Protein AF-A0A8J2AFQ4-F1 (afdb_monomer_lite)

Foldseek 3Di:
DVVVVVVVVVVLVVLLCDQDPVRHRDPVNVVSVVVVVVVVVVVVVVVCVVVVVVVVLVDLDLDLVVLLPDALVSVLVSLVSLLVCVVVVVDDLVSLVSVLVSQPDPSSCVRDDPVSLVSVLVQLPPPSSLVSDDPVSSCCCCDCVRPSNVSVVVVVVVVVVPPPPPPPDPPPPDPPPPVVVVVVCVVVVHDDPCPVVVVVVVVVVVVVVVVVVVVVVVVCVVDPDDPVPVPPPDPPCPVVVVVVVVVVVVVVVVVVVVVVVVVVVVVVVVVPPDDDDDDDDDDDDDDDDDDDDDDDDDDDDDDDDDDDPDDDDDDDDDDDPDPDPDPPDPDPDPPDDDDDDDDDDDDDDDDDDDDDDDDDDDDDDDDPDPPPPPDPPVDPCDPVNVVVVVVVVVVVVVVVVVVVVVVVVVVVVVVVVPPPPPPPDDDDDDDDDDPPPPPPQADWFKWFQDPVPRDTDTQVRQCVVPNDDSVGGDPSVVVRPVRIDTDRD

Secondary structure (DSSP, 8-state):
--GGGSSHHHHHHHGGG-B-TTSPBPHHHHHHHHHHHHHHHHHHHHHHHHHHHHHHTTS----HHHHHTS-HHHHHHHHHHHHHHHHTT---HHHHHHHHHHHHSTTSSTT--HHHHHHHHHHHH-HHHHTTS-HHHHHHHTSTTSHHHHHHHHHHHHHTSS-S--------S----HHHHHHHHHHTT---TTTTTTTHHHHHHHHHHHHHHHHHHHHHHH----GGGTT--PPPHHHHHHHHHHHHHHHHHHHHHHHHHHHHHHHHHTTS----------------------------------------------S-SSS-SSS-SS--SS------------PPP------PPPP-----------------------HHHHHHHHHHHHHHHHHHHHHHHHHHHHHHHHHHHHS----------------------PPEEEEEE-TTT--EEEHHHHHHHH--BTTB--HHHHHGGGGEEEEE-

pLDDT: mean 72.16, std 21.8, range [32.41, 98.06]

Sequence (489 aa):
MAAARLEDDTDAMKLVWERGADGKLTMEAKYQVEKLNKEQVMREKKKTGIEKNREEEAYVTLDSDVVLRKKAKGKLSWLQKAFQAMEDGRFTHQHIFRVYEILAAPTFGDDWHFAQSKKAFELLQDPNNLGYFTYNQQKFLQSNKFRIHKEHAVVNLISSEEDEPNTFGQPQGSDKPKWLIRKERRARGLPSDSDEDLQKPLVDAKKQKEAEERAKRMLAAKHPLDDHYSKFRIRPKKEEKEEEKKKTTRDRDRSRDRRKEQKKTNDSRNRSGGRGTTTRDKAATTNRGTTRNDSRSRSPAARRGENNYYNSRKSKKEDSRGRAANRASYNEDRTRGRRNNEDSRGRPANYKHDKAPPAGAAARGGRKNDSRSRGSEVEKETLEERIQKREKEREEKRKQELIEKKLAKLRAEEERANLPSSSSEDEDGNENDSDDDKKKGGKKVERRVDPADDNMYSLEEFCEAYGGTPQHPPRLWTQQRHTAFFFAN

Radius of gyration: 43.25 Å; chains: 1; bounding box: 129×102×119 Å

Structure (mmCIF, N/CA/C/O backbone):
data_AF-A0A8J2AFQ4-F1
#
_entry.id   AF-A0A8J2AFQ4-F1
#
loop_
_atom_site.group_PDB
_atom_site.id
_atom_site.type_symbol
_atom_site.label_atom_id
_atom_site.label_alt_id
_atom_site.label_comp_id
_atom_site.label_asym_id
_atom_site.label_entity_id
_atom_site.label_seq_id
_atom_site.pdbx_PDB_ins_code
_atom_site.Cartn_x
_atom_site.Cartn_y
_atom_site.Cartn_z
_atom_site.occupancy
_atom_site.B_iso_or_equiv
_atom_site.auth_seq_id
_atom_site.auth_comp_id
_atom_site.auth_asym_id
_atom_site.auth_atom_id
_atom_site.pdbx_PDB_model_num
ATOM 1 N N . MET A 1 1 ? 33.659 18.870 -26.661 1.00 51.00 1 MET A N 1
ATOM 2 C CA . MET A 1 1 ? 33.746 17.395 -26.517 1.00 51.00 1 MET A CA 1
ATOM 3 C C . MET A 1 1 ? 32.590 16.618 -27.168 1.00 51.00 1 MET A C 1
ATOM 5 O O . MET A 1 1 ? 32.681 15.402 -27.209 1.00 51.00 1 MET A O 1
ATOM 9 N N . ALA A 1 2 ? 31.546 17.255 -27.725 1.00 50.81 2 ALA A N 1
ATOM 10 C CA . ALA A 1 2 ? 30.469 16.544 -28.438 1.00 50.81 2 ALA A CA 1
ATOM 11 C C . ALA A 1 2 ? 30.770 16.249 -29.928 1.00 50.81 2 ALA A C 1
ATOM 13 O O . ALA A 1 2 ? 30.141 15.371 -30.501 1.00 50.81 2 ALA A O 1
ATOM 14 N N . ALA A 1 3 ? 31.746 16.931 -30.541 1.00 50.41 3 ALA A N 1
ATOM 15 C CA . ALA A 1 3 ? 32.071 16.768 -31.964 1.00 50.41 3 ALA A CA 1
ATOM 16 C C . ALA A 1 3 ? 32.887 15.498 -32.286 1.00 50.41 3 ALA A C 1
ATOM 18 O O . ALA A 1 3 ? 32.776 14.968 -33.379 1.00 50.41 3 ALA A O 1
ATOM 19 N N . ALA A 1 4 ? 33.641 14.953 -31.324 1.00 53.03 4 ALA A N 1
ATOM 20 C CA . ALA A 1 4 ? 34.515 13.794 -31.548 1.00 53.03 4 ALA A CA 1
ATOM 21 C C . ALA A 1 4 ? 33.792 12.429 -31.508 1.00 53.03 4 ALA A C 1
ATOM 23 O O . ALA A 1 4 ? 34.444 11.399 -31.567 1.00 53.03 4 ALA A O 1
ATOM 24 N N . ARG A 1 5 ? 32.460 12.397 -31.355 1.00 53.56 5 ARG A N 1
ATOM 25 C CA . ARG A 1 5 ? 31.669 11.149 -31.349 1.00 53.56 5 ARG A CA 1
ATOM 26 C C . ARG A 1 5 ? 30.915 10.880 -32.650 1.00 53.56 5 ARG A C 1
ATOM 28 O O . ARG A 1 5 ? 30.329 9.816 -32.776 1.00 53.56 5 ARG A O 1
ATOM 35 N N . LEU A 1 6 ? 30.898 11.834 -33.579 1.00 53.44 6 LEU A N 1
ATOM 36 C CA . LEU A 1 6 ? 30.164 11.705 -34.840 1.00 53.44 6 LEU A CA 1
ATOM 37 C C . LEU A 1 6 ? 30.988 11.043 -35.953 1.00 53.44 6 LEU A C 1
ATOM 39 O O . LEU A 1 6 ? 30.397 10.518 -36.888 1.00 53.44 6 LEU A O 1
ATOM 43 N N . GLU A 1 7 ? 32.319 11.027 -35.851 1.00 55.12 7 GLU A N 1
ATOM 44 C CA . GLU A 1 7 ? 33.182 10.430 -36.882 1.00 55.12 7 GLU A CA 1
ATOM 45 C C . GLU A 1 7 ? 33.224 8.890 -36.785 1.00 55.12 7 GLU A C 1
ATOM 47 O O . GLU A 1 7 ? 33.120 8.220 -37.813 1.00 55.12 7 GLU A O 1
ATOM 52 N N . ASP A 1 8 ? 33.208 8.317 -35.574 1.00 54.69 8 ASP A N 1
ATOM 53 C CA . ASP A 1 8 ? 33.281 6.857 -35.360 1.00 54.69 8 ASP A CA 1
ATOM 54 C C . ASP A 1 8 ? 32.070 6.074 -35.924 1.00 54.69 8 ASP A C 1
ATOM 56 O O . ASP A 1 8 ? 32.213 4.927 -36.352 1.00 54.69 8 ASP A O 1
ATOM 60 N N . ASP A 1 9 ? 30.877 6.679 -35.975 1.00 57.47 9 ASP A N 1
ATOM 61 C CA . ASP A 1 9 ? 29.676 6.018 -36.517 1.00 57.47 9 ASP A CA 1
ATOM 62 C C . ASP A 1 9 ? 29.669 5.986 -38.060 1.00 57.47 9 ASP A C 1
ATOM 64 O O . ASP A 1 9 ? 29.029 5.121 -38.668 1.00 57.47 9 ASP A O 1
ATOM 68 N N . THR A 1 10 ? 30.405 6.890 -38.719 1.00 59.25 10 THR A N 1
ATOM 69 C CA . THR A 1 10 ? 30.437 6.962 -40.191 1.00 59.25 10 THR A CA 1
ATOM 70 C C . THR A 1 10 ? 31.327 5.891 -40.819 1.00 59.25 10 THR A C 1
ATOM 72 O O . THR A 1 10 ? 30.958 5.325 -41.851 1.00 59.25 10 THR A O 1
ATOM 75 N N . ASP A 1 11 ? 32.429 5.523 -40.164 1.00 58.53 11 ASP A N 1
ATOM 76 C CA . ASP A 1 11 ? 33.318 4.452 -40.630 1.00 58.53 11 ASP A CA 1
ATOM 77 C C . ASP A 1 11 ? 32.695 3.061 -40.444 1.00 58.53 11 ASP A C 1
ATOM 79 O O . ASP A 1 11 ? 32.831 2.190 -41.310 1.00 58.53 11 ASP A O 1
ATOM 83 N N . ALA A 1 12 ? 31.912 2.867 -39.378 1.00 58.38 12 ALA A N 1
ATOM 84 C CA . ALA A 1 12 ? 31.146 1.639 -39.172 1.00 58.38 12 ALA A CA 1
ATOM 85 C C . ALA A 1 12 ? 30.049 1.448 -40.236 1.00 58.38 12 ALA A C 1
ATOM 87 O O . ALA A 1 12 ? 29.785 0.321 -40.655 1.00 58.38 12 ALA A O 1
ATOM 88 N N . MET A 1 13 ? 29.432 2.536 -40.716 1.00 57.91 13 MET A N 1
ATOM 89 C CA . MET A 1 13 ? 28.476 2.464 -41.825 1.00 57.91 13 MET A CA 1
ATOM 90 C C . MET A 1 13 ? 29.150 2.203 -43.173 1.00 57.91 13 MET A C 1
ATOM 92 O O . MET A 1 13 ? 28.549 1.553 -44.026 1.00 57.91 13 MET A O 1
ATOM 96 N N . LYS A 1 14 ? 30.390 2.656 -43.378 1.00 61.19 14 LYS A N 1
ATOM 97 C CA . LYS A 1 14 ? 31.086 2.534 -44.667 1.00 61.19 14 LYS A CA 1
ATOM 98 C C . LYS A 1 14 ? 31.482 1.089 -45.003 1.00 61.19 14 LYS A C 1
ATOM 100 O O . LYS A 1 14 ? 31.362 0.680 -46.154 1.00 61.19 14 LYS A O 1
ATOM 105 N N . LEU A 1 15 ? 31.850 0.291 -43.999 1.00 56.78 15 LEU A N 1
ATOM 106 C CA . LEU A 1 15 ? 32.245 -1.119 -44.162 1.00 56.78 15 LEU A CA 1
ATOM 107 C C . LEU A 1 15 ? 31.090 -2.065 -44.544 1.00 56.78 15 LEU A C 1
ATOM 109 O O . LEU A 1 15 ? 31.323 -3.147 -45.080 1.00 56.78 15 LEU A O 1
ATOM 113 N N . VAL A 1 16 ? 29.834 -1.674 -44.312 1.00 56.16 16 VAL A N 1
ATOM 114 C CA . VAL A 1 16 ? 28.663 -2.537 -44.569 1.00 56.16 16 VAL A CA 1
ATOM 115 C C . VAL A 1 16 ? 28.307 -2.617 -46.065 1.00 56.16 16 VAL A C 1
ATOM 117 O O . VAL A 1 16 ? 27.583 -3.525 -46.479 1.00 56.16 16 VAL A O 1
ATOM 120 N N . TRP A 1 17 ? 28.846 -1.721 -46.900 1.00 60.03 17 TRP A N 1
ATOM 121 C CA . TRP A 1 17 ? 28.419 -1.567 -48.298 1.00 60.03 17 TRP A CA 1
ATOM 122 C C . TRP A 1 17 ? 29.480 -1.885 -49.353 1.00 60.03 17 TRP A C 1
ATOM 124 O O . TRP A 1 17 ? 29.204 -1.723 -50.543 1.00 60.03 17 TRP A O 1
ATOM 134 N N . GLU A 1 18 ? 30.653 -2.396 -48.974 1.00 68.00 18 GLU A N 1
ATOM 135 C CA . GLU A 1 18 ? 31.622 -2.886 -49.958 1.00 68.00 18 GLU A CA 1
ATOM 136 C C . GLU A 1 18 ? 31.124 -4.190 -50.597 1.00 68.00 18 GLU A C 1
ATOM 138 O O . GLU A 1 18 ? 31.266 -5.301 -50.075 1.00 68.00 18 GLU A O 1
ATOM 143 N N . ARG A 1 19 ? 30.485 -4.044 -51.760 1.00 71.81 19 ARG A N 1
ATOM 144 C CA . ARG A 1 19 ? 30.214 -5.150 -52.676 1.00 71.81 19 ARG A CA 1
ATOM 145 C C . ARG A 1 19 ? 31.460 -5.391 -53.520 1.00 71.81 19 ARG A C 1
ATOM 147 O O . ARG A 1 19 ? 32.057 -4.445 -54.027 1.00 71.81 19 ARG A O 1
ATOM 154 N N . GLY A 1 20 ? 31.831 -6.656 -53.689 1.00 77.00 20 GLY A N 1
ATOM 155 C CA . GLY A 1 20 ? 32.849 -7.037 -54.662 1.00 77.00 20 GLY A CA 1
ATOM 156 C C . GLY A 1 20 ? 32.425 -6.661 -56.086 1.00 77.00 20 GLY A C 1
ATOM 157 O O . GLY A 1 20 ? 31.265 -6.330 -56.339 1.00 77.00 20 GLY A O 1
ATOM 158 N N . ALA A 1 21 ? 33.352 -6.754 -57.041 1.00 81.19 21 ALA A N 1
ATOM 159 C CA . ALA A 1 21 ? 33.075 -6.493 -58.460 1.00 81.19 21 ALA A CA 1
ATOM 160 C C . ALA A 1 21 ? 31.958 -7.389 -59.045 1.00 81.19 21 ALA A C 1
ATOM 162 O O . ALA A 1 21 ? 31.366 -7.060 -60.068 1.00 81.19 21 ALA A O 1
ATOM 163 N N . ASP A 1 22 ? 31.640 -8.503 -58.380 1.00 84.25 22 ASP A N 1
ATOM 164 C CA . ASP A 1 22 ? 30.547 -9.424 -58.699 1.00 84.25 22 ASP A CA 1
ATOM 165 C C . ASP A 1 22 ? 29.194 -9.029 -58.069 1.00 84.25 22 ASP A C 1
ATOM 167 O O . ASP A 1 22 ? 28.209 -9.760 -58.183 1.00 84.25 22 ASP A O 1
ATOM 171 N N . GLY A 1 23 ? 29.141 -7.894 -57.367 1.00 85.69 23 GLY A N 1
ATOM 172 C CA . GLY A 1 23 ? 27.960 -7.401 -56.665 1.00 85.69 23 GLY A CA 1
ATOM 173 C C . GLY A 1 23 ? 27.621 -8.164 -55.381 1.00 85.69 23 GLY A C 1
ATOM 174 O O . GLY A 1 23 ? 26.597 -7.863 -54.760 1.00 85.69 23 GLY A O 1
ATOM 175 N N . LYS A 1 24 ? 28.443 -9.134 -54.953 1.00 85.56 24 LYS A N 1
ATOM 176 C CA . LYS A 1 24 ? 28.214 -9.902 -53.721 1.00 85.56 24 LYS A CA 1
ATOM 177 C C . LYS A 1 24 ? 28.938 -9.248 -52.546 1.00 85.56 24 LYS A C 1
ATOM 179 O O . LYS A 1 24 ? 30.001 -8.656 -52.701 1.00 85.56 24 LYS A O 1
ATOM 184 N N . LEU A 1 25 ? 28.364 -9.363 -51.344 1.00 82.12 25 LEU A N 1
ATOM 185 C CA . LEU A 1 25 ? 29.065 -8.954 -50.123 1.00 82.12 25 LEU A CA 1
ATOM 186 C C . LEU A 1 25 ? 30.317 -9.812 -49.932 1.00 82.12 25 LEU A C 1
ATOM 188 O O . LEU A 1 25 ? 30.248 -11.046 -50.013 1.00 82.12 25 LEU A O 1
ATOM 192 N N . THR A 1 26 ? 31.425 -9.152 -49.607 1.00 86.06 26 THR A N 1
ATOM 193 C CA . THR A 1 26 ? 32.664 -9.815 -49.202 1.00 86.06 26 THR A CA 1
ATOM 194 C C . THR A 1 26 ? 32.431 -10.661 -47.942 1.00 86.06 26 THR A C 1
ATOM 196 O O . THR A 1 26 ? 31.507 -10.423 -47.157 1.00 86.06 26 THR A O 1
ATOM 199 N N . MET A 1 27 ? 33.251 -11.699 -47.742 1.00 83.88 27 MET A N 1
ATOM 200 C CA . MET A 1 27 ? 33.161 -12.562 -46.550 1.00 83.88 27 MET A CA 1
ATOM 201 C C . MET A 1 27 ? 33.302 -11.765 -45.247 1.00 83.88 27 MET A C 1
ATOM 203 O O . MET A 1 27 ? 32.646 -12.080 -44.255 1.00 83.88 27 MET A O 1
ATOM 207 N N . GLU A 1 28 ? 34.111 -10.710 -45.269 1.00 82.38 28 GLU A N 1
ATOM 208 C CA . GLU A 1 28 ? 34.320 -9.820 -44.132 1.00 82.38 28 GLU A CA 1
ATOM 209 C C . GLU A 1 28 ? 33.076 -8.975 -43.829 1.00 82.38 28 GLU A C 1
ATOM 211 O O . GLU A 1 28 ? 32.622 -8.949 -42.682 1.00 82.38 28 GLU A O 1
ATOM 216 N N . ALA A 1 29 ? 32.435 -8.407 -44.856 1.00 81.56 29 ALA A N 1
ATOM 217 C CA . ALA A 1 29 ? 31.169 -7.694 -44.698 1.00 81.56 29 ALA A CA 1
ATOM 218 C C . ALA A 1 29 ? 30.051 -8.624 -44.187 1.00 81.56 29 ALA A C 1
ATOM 220 O O . ALA A 1 29 ? 29.289 -8.252 -43.293 1.00 81.56 29 ALA A O 1
ATOM 221 N N . LYS A 1 30 ? 29.988 -9.880 -44.661 1.00 84.62 30 LYS A N 1
ATOM 222 C CA . LYS A 1 30 ? 29.041 -10.884 -44.134 1.00 84.62 30 LYS A CA 1
ATOM 223 C C . LYS A 1 30 ? 29.259 -11.169 -42.646 1.00 84.62 30 LYS A C 1
ATOM 225 O O . LYS A 1 30 ? 28.288 -11.224 -41.893 1.00 84.62 30 LYS A O 1
ATOM 230 N N . TYR A 1 31 ? 30.511 -11.324 -42.216 1.00 88.19 31 TYR A N 1
ATOM 231 C CA . TYR A 1 31 ? 30.842 -11.568 -40.812 1.00 88.19 31 TYR A CA 1
ATOM 232 C C . TYR A 1 31 ? 30.477 -10.373 -39.916 1.00 88.19 31 TYR A C 1
ATOM 234 O O . TYR A 1 31 ? 29.930 -10.557 -38.826 1.00 88.19 31 TYR A O 1
ATOM 242 N N . GLN A 1 32 ? 30.717 -9.144 -40.381 1.00 84.00 32 GLN A N 1
ATOM 243 C CA . GLN A 1 32 ? 30.345 -7.936 -39.640 1.00 84.00 32 GLN A CA 1
ATOM 244 C C . GLN A 1 32 ? 28.823 -7.776 -39.519 1.00 84.00 32 GLN A C 1
ATOM 246 O O . GLN A 1 32 ? 28.332 -7.511 -38.421 1.00 84.00 32 GLN A O 1
ATOM 251 N N . VAL A 1 33 ? 28.064 -8.031 -40.591 1.00 85.69 33 VAL A N 1
ATOM 252 C CA . VAL A 1 33 ? 26.590 -8.025 -40.554 1.00 85.69 33 VAL A CA 1
ATOM 253 C C . VAL A 1 33 ? 26.056 -9.088 -39.588 1.00 85.69 33 VAL A C 1
ATOM 255 O O . VAL A 1 33 ? 25.162 -8.807 -38.791 1.00 85.69 33 VAL A O 1
ATOM 258 N N . GLU A 1 34 ? 26.623 -10.299 -39.585 1.00 88.94 34 GLU A N 1
ATOM 259 C CA . GLU A 1 34 ? 26.219 -11.350 -38.644 1.00 88.94 34 GLU A CA 1
ATOM 260 C C . GLU A 1 34 ? 26.529 -10.972 -37.184 1.00 88.94 34 GLU A C 1
ATOM 262 O O . GLU A 1 34 ? 25.716 -11.221 -36.288 1.00 88.94 34 GLU A O 1
ATOM 267 N N . LYS A 1 35 ? 27.677 -10.331 -36.930 1.00 89.88 35 LYS A N 1
ATOM 268 C CA . LYS A 1 35 ? 28.059 -9.832 -35.601 1.00 89.88 35 LYS A CA 1
ATOM 269 C C . LYS A 1 35 ? 27.113 -8.731 -35.116 1.00 89.88 35 LYS A C 1
ATOM 271 O O . LYS A 1 35 ? 26.650 -8.810 -33.979 1.00 89.88 35 LYS A O 1
ATOM 276 N N . LEU A 1 36 ? 26.787 -7.759 -35.971 1.00 85.44 36 LEU A N 1
ATOM 277 C CA . LEU A 1 36 ? 25.842 -6.682 -35.657 1.00 85.44 36 LEU A CA 1
ATOM 278 C C . LEU A 1 36 ? 24.435 -7.228 -35.399 1.00 85.44 36 LEU A C 1
ATOM 280 O O . LEU A 1 36 ? 23.822 -6.866 -34.399 1.00 85.44 36 LEU A O 1
ATOM 284 N N . ASN A 1 37 ? 23.967 -8.183 -36.207 1.00 85.75 37 ASN A N 1
ATOM 285 C CA . ASN A 1 37 ? 22.680 -8.846 -35.984 1.00 85.75 37 ASN A CA 1
ATOM 286 C C . ASN A 1 37 ? 22.653 -9.609 -34.651 1.00 85.75 37 ASN A C 1
ATOM 288 O O . ASN A 1 37 ? 21.692 -9.498 -33.890 1.00 85.75 37 ASN A O 1
ATOM 292 N N . LYS A 1 38 ? 23.718 -10.351 -34.310 1.00 86.62 38 LYS A N 1
ATOM 293 C CA . LYS A 1 38 ? 23.826 -11.030 -33.005 1.00 86.62 38 LYS A CA 1
ATOM 294 C C . LYS A 1 38 ? 23.835 -10.033 -31.849 1.00 86.62 38 LYS A C 1
ATOM 296 O O . LYS A 1 38 ? 23.189 -10.276 -30.830 1.00 86.62 38 LYS A O 1
ATOM 301 N N . GLU A 1 39 ? 24.536 -8.912 -31.991 1.00 84.00 39 GLU A N 1
ATOM 302 C CA . GLU A 1 39 ? 24.574 -7.867 -30.972 1.00 84.00 39 GLU A CA 1
ATOM 303 C C . GLU A 1 39 ? 23.217 -7.170 -30.808 1.00 84.00 39 GLU A C 1
ATOM 305 O O . GLU A 1 39 ? 22.768 -6.961 -29.678 1.00 84.00 39 GLU A O 1
ATOM 310 N N . GLN A 1 40 ? 22.520 -6.886 -31.907 1.00 79.12 40 GLN A N 1
ATOM 311 C CA . GLN A 1 40 ? 21.193 -6.281 -31.893 1.00 79.12 40 GLN A CA 1
ATOM 312 C C . GLN A 1 40 ? 20.163 -7.209 -31.237 1.00 79.12 40 GLN A C 1
ATOM 314 O O . GLN A 1 40 ? 19.472 -6.784 -30.312 1.00 79.12 40 GLN A O 1
ATOM 319 N N . VAL A 1 41 ? 20.162 -8.503 -31.576 1.00 77.56 41 VAL A N 1
ATOM 320 C CA . VAL A 1 41 ? 19.307 -9.512 -30.919 1.00 77.56 41 VAL A CA 1
ATOM 321 C C . VAL A 1 41 ? 19.616 -9.621 -29.419 1.00 77.56 41 VAL A C 1
ATOM 323 O O . VAL A 1 41 ? 18.710 -9.794 -28.600 1.00 77.56 41 VAL A O 1
ATOM 326 N N . MET A 1 42 ? 20.884 -9.493 -29.017 1.00 74.31 42 MET A N 1
ATOM 327 C CA . MET A 1 42 ? 21.273 -9.489 -27.600 1.00 74.31 42 MET A CA 1
ATOM 328 C C . MET A 1 42 ? 20.835 -8.209 -26.871 1.00 74.31 42 MET A C 1
ATOM 330 O O . MET A 1 42 ? 20.466 -8.275 -25.694 1.00 74.31 42 MET A O 1
ATOM 334 N N . ARG A 1 43 ? 20.845 -7.051 -27.543 1.00 68.38 43 ARG A N 1
ATOM 335 C CA . ARG A 1 43 ? 20.348 -5.777 -26.995 1.00 68.38 43 ARG A CA 1
ATOM 336 C C . ARG A 1 43 ? 18.821 -5.772 -26.880 1.00 68.38 43 ARG A C 1
ATOM 338 O O . ARG A 1 43 ? 18.305 -5.352 -25.846 1.00 68.38 43 ARG A O 1
ATOM 345 N N . GLU A 1 44 ? 18.110 -6.298 -27.871 1.00 66.94 44 GLU A N 1
ATOM 346 C CA . GLU A 1 44 ? 16.646 -6.409 -27.864 1.00 66.94 44 GLU A CA 1
ATOM 347 C C . GLU A 1 44 ? 16.157 -7.371 -26.778 1.00 66.94 44 GLU A C 1
ATOM 349 O O . GLU A 1 44 ? 15.327 -6.982 -25.960 1.00 66.94 44 GLU A O 1
ATOM 354 N N . LYS A 1 45 ? 16.761 -8.563 -26.646 1.00 68.44 45 LYS A N 1
ATOM 355 C CA . LYS A 1 45 ? 16.422 -9.505 -25.559 1.00 68.44 45 LYS A CA 1
ATOM 356 C C . LYS A 1 45 ? 16.655 -8.924 -24.159 1.00 68.44 45 LYS A C 1
ATOM 358 O O . LYS A 1 45 ? 15.937 -9.270 -23.220 1.00 68.44 45 LYS A O 1
ATOM 363 N N . LYS A 1 46 ? 17.648 -8.040 -23.996 1.00 67.38 46 LYS A N 1
ATOM 364 C CA . LYS A 1 46 ? 17.881 -7.321 -22.731 1.00 67.38 46 LYS A CA 1
ATOM 365 C C . LYS A 1 46 ? 16.846 -6.219 -22.492 1.00 67.38 46 LYS A C 1
ATOM 367 O O . LYS A 1 46 ? 16.398 -6.079 -21.357 1.00 67.38 46 LYS A O 1
ATOM 372 N N . LYS A 1 47 ? 16.439 -5.475 -23.527 1.00 62.00 47 LYS A N 1
ATOM 373 C CA . LYS A 1 47 ? 15.391 -4.446 -23.416 1.00 62.00 47 LYS A CA 1
ATOM 374 C C . LYS A 1 47 ? 14.037 -5.054 -23.064 1.00 62.00 47 LYS A C 1
ATOM 376 O O . LYS A 1 47 ? 13.437 -4.621 -22.087 1.00 62.00 47 LYS A O 1
ATOM 381 N N . THR A 1 48 ? 13.633 -6.135 -23.731 1.00 63.06 48 THR A N 1
ATOM 382 C CA . THR A 1 48 ? 12.346 -6.792 -23.454 1.00 63.06 48 THR A CA 1
ATOM 383 C C . THR A 1 48 ? 12.268 -7.359 -22.038 1.00 63.06 48 THR A C 1
ATOM 385 O O . THR A 1 48 ? 11.202 -7.361 -21.441 1.00 63.06 48 THR A O 1
ATOM 388 N N . GLY A 1 49 ? 13.383 -7.819 -21.458 1.00 64.81 49 GLY A N 1
ATOM 389 C CA . GLY A 1 49 ? 13.403 -8.283 -20.066 1.00 64.81 49 GLY A CA 1
ATOM 390 C C . GLY A 1 49 ? 13.266 -7.151 -19.041 1.00 64.81 49 GLY A C 1
ATOM 391 O O . GLY A 1 49 ? 12.680 -7.349 -17.980 1.00 64.81 49 GLY A O 1
ATOM 392 N N . ILE A 1 50 ? 13.792 -5.964 -19.349 1.00 63.19 50 ILE A N 1
ATOM 393 C CA . ILE A 1 50 ? 13.729 -4.796 -18.461 1.00 63.19 50 ILE A CA 1
ATOM 394 C C . ILE A 1 50 ? 12.374 -4.093 -18.588 1.00 63.19 50 ILE A C 1
ATOM 396 O O . ILE A 1 50 ? 11.783 -3.761 -17.567 1.00 63.19 50 ILE A O 1
ATOM 400 N N . GLU A 1 51 ? 11.855 -3.908 -19.803 1.00 62.59 51 GLU A N 1
ATOM 401 C CA . GLU A 1 51 ? 10.531 -3.311 -20.034 1.00 62.59 51 GLU A CA 1
ATOM 402 C C . GLU A 1 51 ? 9.404 -4.203 -19.535 1.00 62.59 51 GLU A C 1
ATOM 404 O O . GLU A 1 51 ? 8.529 -3.717 -18.829 1.00 62.59 51 GLU A O 1
ATOM 409 N N . LYS A 1 52 ? 9.474 -5.515 -19.779 1.00 61.84 52 LYS A N 1
ATOM 410 C CA . LYS A 1 52 ? 8.477 -6.445 -19.245 1.00 61.84 52 LYS A CA 1
ATOM 411 C C . LYS A 1 52 ? 8.496 -6.484 -17.720 1.00 61.84 52 LYS A C 1
ATOM 413 O O . LYS A 1 52 ? 7.440 -6.475 -17.102 1.00 61.84 52 LYS A O 1
ATOM 418 N N . ASN A 1 53 ? 9.681 -6.427 -17.103 1.00 58.03 53 ASN A N 1
ATOM 419 C CA . ASN A 1 53 ? 9.763 -6.222 -15.659 1.00 58.03 53 ASN A CA 1
ATOM 420 C C . ASN A 1 53 ? 9.141 -4.880 -15.265 1.00 58.03 53 ASN A C 1
ATOM 422 O O . ASN A 1 53 ? 8.375 -4.850 -14.323 1.00 58.03 53 ASN A O 1
ATOM 426 N N . ARG A 1 54 ? 9.393 -3.784 -15.984 1.00 62.66 54 ARG A N 1
ATOM 427 C CA . ARG A 1 54 ? 8.840 -2.457 -15.663 1.00 62.66 54 ARG A CA 1
ATOM 428 C C . ARG A 1 54 ? 7.310 -2.393 -15.771 1.00 62.66 54 ARG A C 1
ATOM 430 O O . ARG A 1 54 ? 6.672 -1.726 -14.961 1.00 62.66 54 ARG A O 1
ATOM 437 N N . GLU A 1 55 ? 6.722 -3.090 -16.736 1.00 60.28 55 GLU A N 1
ATOM 438 C CA . GLU A 1 55 ? 5.268 -3.222 -16.891 1.00 60.28 55 GLU A CA 1
ATOM 439 C C . GLU A 1 55 ? 4.663 -4.141 -15.824 1.00 60.28 55 GLU A C 1
ATOM 441 O O . GLU A 1 55 ? 3.645 -3.806 -15.219 1.00 60.28 55 GLU A O 1
ATOM 446 N N . GLU A 1 56 ? 5.323 -5.256 -15.505 1.00 60.44 56 GLU A N 1
ATOM 447 C CA . GLU A 1 56 ? 4.942 -6.116 -14.378 1.00 60.44 56 GLU A CA 1
ATOM 448 C C . GLU A 1 56 ? 5.146 -5.407 -13.023 1.00 60.44 56 GLU A C 1
ATOM 450 O O . GLU A 1 56 ? 4.446 -5.689 -12.052 1.00 60.44 56 GLU A O 1
ATOM 455 N N . GLU A 1 57 ? 6.058 -4.436 -12.943 1.00 57.44 57 GLU A N 1
ATOM 456 C CA . GLU A 1 57 ? 6.229 -3.547 -11.794 1.00 57.44 57 GLU A CA 1
ATOM 457 C C . GLU A 1 57 ? 5.136 -2.477 -11.693 1.00 57.44 57 GLU A C 1
ATOM 459 O O . GLU A 1 57 ? 4.929 -1.948 -10.598 1.00 57.44 57 GLU A O 1
ATOM 464 N N . ALA A 1 58 ? 4.422 -2.181 -12.784 1.00 60.69 58 ALA A N 1
ATOM 465 C CA . ALA A 1 58 ? 3.330 -1.213 -12.788 1.00 60.69 58 ALA A CA 1
ATOM 466 C C . ALA A 1 58 ? 2.056 -1.757 -12.120 1.00 60.69 58 ALA A C 1
ATOM 468 O O . ALA A 1 58 ? 1.252 -0.969 -11.614 1.00 60.69 58 ALA A O 1
ATOM 469 N N . TYR A 1 59 ? 1.892 -3.084 -12.064 1.00 75.19 59 TYR A N 1
ATOM 470 C CA . TYR A 1 59 ? 0.748 -3.736 -11.434 1.00 75.19 59 TYR A CA 1
ATOM 471 C C . TYR A 1 59 ? 1.180 -4.590 -10.246 1.00 75.19 59 TYR A C 1
ATOM 473 O O . TYR A 1 59 ? 1.835 -5.623 -10.367 1.00 75.19 59 TYR A O 1
ATOM 481 N N . VAL A 1 60 ? 0.755 -4.182 -9.053 1.00 87.12 60 VAL A N 1
ATOM 482 C CA . VAL A 1 60 ? 0.945 -4.990 -7.851 1.00 87.12 60 VAL A CA 1
ATOM 483 C C . VAL A 1 60 ? 0.082 -6.246 -7.968 1.00 87.12 60 VAL A C 1
ATOM 485 O O . VAL A 1 60 ? -1.143 -6.180 -7.940 1.00 87.12 60 VAL A O 1
ATOM 488 N N . THR A 1 61 ? 0.718 -7.411 -8.083 1.00 86.56 61 THR A N 1
ATOM 489 C CA . THR A 1 61 ? 0.022 -8.704 -8.071 1.00 86.56 61 THR A CA 1
ATOM 490 C C . THR A 1 61 ? -0.690 -8.903 -6.731 1.00 86.56 61 THR A C 1
ATOM 492 O O . THR A 1 61 ? -0.020 -8.952 -5.698 1.00 86.56 61 THR A O 1
ATOM 495 N N . LEU A 1 62 ? -2.018 -9.045 -6.737 1.00 92.56 62 LEU A N 1
ATOM 496 C CA . LEU A 1 62 ? -2.844 -9.249 -5.533 1.00 92.56 62 LEU A CA 1
ATOM 497 C C . LEU A 1 62 ? -3.213 -10.722 -5.280 1.00 92.56 62 LEU A C 1
ATOM 499 O O . LEU A 1 62 ? -4.033 -11.014 -4.414 1.00 92.56 62 LEU A O 1
ATOM 503 N N . ASP A 1 63 ? -2.627 -11.653 -6.034 1.00 95.56 63 ASP A N 1
ATOM 504 C CA . ASP A 1 63 ? -2.812 -13.085 -5.807 1.00 95.56 63 ASP A CA 1
ATOM 505 C C . ASP A 1 63 ? -2.005 -13.544 -4.582 1.00 95.56 63 ASP A C 1
ATOM 507 O O . ASP A 1 63 ? -0.772 -13.449 -4.552 1.00 95.56 63 ASP A O 1
ATOM 511 N N . SER A 1 64 ? -2.718 -14.043 -3.571 1.00 96.12 64 SER A N 1
ATOM 512 C CA . SER A 1 64 ? -2.146 -14.487 -2.301 1.00 96.12 64 SER A CA 1
ATOM 513 C C . SER A 1 64 ? -1.102 -15.586 -2.498 1.00 96.12 64 SER A C 1
ATOM 515 O O . SER A 1 64 ? -0.011 -15.499 -1.934 1.00 96.12 64 SER A O 1
ATOM 517 N N . ASP A 1 65 ? -1.363 -16.562 -3.372 1.00 96.25 65 ASP A N 1
ATOM 518 C CA . ASP A 1 65 ? -0.450 -17.690 -3.582 1.00 96.25 65 ASP A CA 1
ATOM 519 C C . ASP A 1 65 ? 0.873 -17.242 -4.211 1.00 96.25 65 ASP A C 1
ATOM 521 O O . ASP A 1 65 ? 1.945 -17.748 -3.866 1.00 96.25 65 ASP A O 1
ATOM 525 N N . VAL A 1 66 ? 0.815 -16.263 -5.115 1.00 96.00 66 VAL A N 1
ATOM 526 C CA . VAL A 1 66 ? 2.001 -15.706 -5.773 1.00 96.00 66 VAL A CA 1
ATOM 527 C C . VAL A 1 66 ? 2.834 -14.908 -4.777 1.00 96.00 66 VAL A C 1
ATOM 529 O O . VAL A 1 66 ? 4.055 -15.060 -4.744 1.00 96.00 66 VAL A O 1
ATOM 532 N N . VAL A 1 67 ? 2.198 -14.076 -3.948 1.00 96.56 67 VAL A N 1
ATOM 533 C CA . VAL A 1 67 ? 2.900 -13.224 -2.977 1.00 96.56 67 VAL A CA 1
ATOM 534 C C . VAL A 1 67 ? 3.505 -14.051 -1.846 1.00 96.56 67 VAL A C 1
ATOM 536 O O . VAL A 1 67 ? 4.671 -13.851 -1.502 1.00 96.56 67 VAL A O 1
ATOM 539 N N . LEU A 1 68 ? 2.764 -15.023 -1.306 1.00 96.50 68 LEU A N 1
ATOM 540 C CA . LEU A 1 68 ? 3.224 -15.853 -0.192 1.00 96.50 68 LEU A CA 1
ATOM 541 C C . LEU A 1 68 ? 4.388 -16.779 -0.575 1.00 96.50 68 LEU A C 1
ATOM 543 O O . LEU A 1 68 ? 5.211 -17.092 0.284 1.00 96.50 68 LEU A O 1
ATOM 547 N N . ARG A 1 69 ? 4.518 -17.153 -1.857 1.00 96.56 69 ARG A N 1
ATOM 548 C CA . ARG A 1 69 ? 5.659 -17.929 -2.381 1.00 96.56 69 ARG A CA 1
ATOM 549 C C . ARG A 1 69 ? 6.915 -17.092 -2.652 1.00 96.56 69 ARG A C 1
ATOM 551 O O . ARG A 1 69 ? 7.974 -17.665 -2.919 1.00 96.56 69 ARG A O 1
ATOM 558 N N . LYS A 1 70 ? 6.841 -15.754 -2.618 1.00 96.44 70 LYS A N 1
ATOM 559 C CA . LYS A 1 70 ? 8.028 -14.902 -2.803 1.00 96.44 70 LYS A CA 1
ATOM 560 C C . LYS A 1 70 ? 8.985 -15.063 -1.622 1.00 96.44 70 LYS A C 1
ATOM 562 O O . LYS A 1 70 ? 8.574 -15.217 -0.479 1.00 96.44 70 LYS A O 1
ATOM 567 N N . LYS A 1 71 ? 10.288 -14.938 -1.883 1.00 96.75 71 LYS A N 1
ATOM 568 C CA . LYS A 1 71 ? 11.299 -14.818 -0.816 1.00 96.75 71 LYS A CA 1
ATOM 569 C C . LYS A 1 71 ? 11.037 -13.558 0.018 1.00 96.75 71 LYS A C 1
ATOM 571 O O . LYS A 1 71 ? 10.485 -12.591 -0.503 1.00 96.75 71 LYS A O 1
ATOM 576 N N . ALA A 1 72 ? 11.527 -13.511 1.254 1.00 96.50 72 ALA A N 1
ATOM 577 C CA . ALA A 1 72 ? 11.299 -12.393 2.176 1.00 96.50 72 ALA A CA 1
ATOM 578 C C . ALA A 1 72 ? 11.614 -10.998 1.588 1.00 96.50 72 ALA A C 1
ATOM 580 O O . ALA A 1 72 ? 10.794 -10.088 1.684 1.00 96.50 72 ALA A O 1
ATOM 581 N N . LYS A 1 73 ? 12.730 -10.838 0.855 1.00 96.19 73 LYS A N 1
ATOM 582 C CA . LYS A 1 73 ? 13.050 -9.578 0.145 1.00 96.19 73 LYS A CA 1
ATOM 583 C C . LYS A 1 73 ? 11.987 -9.204 -0.903 1.00 96.19 73 LYS A C 1
ATOM 585 O O . LYS A 1 73 ? 11.669 -8.031 -1.069 1.00 96.19 73 LYS A O 1
ATOM 590 N N . GLY A 1 74 ? 11.437 -10.201 -1.596 1.00 95.81 74 GLY A N 1
ATOM 591 C CA . GLY A 1 74 ? 10.355 -10.023 -2.563 1.00 95.81 74 GLY A CA 1
ATOM 592 C C . GLY A 1 74 ? 9.017 -9.685 -1.901 1.00 95.81 74 GLY A C 1
ATOM 593 O O . GLY A 1 74 ? 8.296 -8.848 -2.434 1.00 95.81 74 GLY A O 1
ATOM 594 N N . LYS A 1 75 ? 8.714 -10.272 -0.733 1.00 96.75 75 LYS A N 1
ATOM 595 C CA . LYS A 1 75 ? 7.538 -9.925 0.087 1.00 96.75 75 LYS A CA 1
ATOM 596 C C . LYS A 1 75 ? 7.613 -8.473 0.584 1.00 96.75 75 LYS A C 1
ATOM 598 O O . LYS A 1 75 ? 6.645 -7.737 0.434 1.00 96.75 75 LYS A O 1
ATOM 603 N N . LEU A 1 76 ? 8.774 -8.031 1.079 1.00 96.75 76 LEU A N 1
ATOM 604 C CA . LEU A 1 76 ? 8.995 -6.641 1.510 1.00 96.75 76 LEU A CA 1
ATOM 605 C C . LEU A 1 76 ? 8.878 -5.644 0.346 1.00 96.75 76 LEU A C 1
ATOM 607 O O . LEU A 1 76 ? 8.193 -4.635 0.468 1.00 96.75 76 LEU A O 1
ATOM 611 N N . SER A 1 77 ? 9.512 -5.935 -0.796 1.00 95.88 77 SER A N 1
ATOM 612 C CA . SER A 1 77 ? 9.401 -5.080 -1.987 1.00 95.88 77 SER A CA 1
ATOM 613 C C . SER A 1 77 ? 7.963 -5.018 -2.511 1.00 95.88 77 SER A C 1
ATOM 615 O O . SER A 1 77 ? 7.504 -3.955 -2.918 1.00 95.88 77 SER A O 1
ATOM 617 N N . TRP A 1 78 ? 7.232 -6.136 -2.463 1.00 96.25 78 TRP A N 1
ATOM 618 C CA . TRP A 1 78 ? 5.807 -6.161 -2.783 1.00 96.25 78 TRP A CA 1
ATOM 619 C C . TRP A 1 78 ? 4.994 -5.290 -1.820 1.00 96.25 78 TRP A C 1
ATOM 621 O O . TRP A 1 78 ? 4.169 -4.515 -2.288 1.00 96.25 78 TRP A O 1
ATOM 631 N N . LEU A 1 79 ? 5.263 -5.355 -0.512 1.00 97.31 79 LEU A N 1
ATOM 632 C CA . LEU A 1 79 ? 4.571 -4.546 0.494 1.00 97.31 79 LEU A CA 1
ATOM 633 C C . LEU A 1 79 ? 4.777 -3.042 0.262 1.00 97.31 79 LEU A C 1
ATOM 635 O O . LEU A 1 79 ? 3.815 -2.283 0.280 1.00 97.31 79 LEU A O 1
ATOM 639 N N . GLN A 1 80 ? 6.012 -2.624 -0.030 1.00 96.81 80 GLN A N 1
ATOM 640 C CA . GLN A 1 80 ? 6.327 -1.234 -0.384 1.00 96.81 80 GLN A CA 1
ATOM 641 C C . GLN A 1 80 ? 5.555 -0.772 -1.623 1.00 96.81 80 GLN A C 1
ATOM 643 O O . GLN A 1 80 ? 4.945 0.292 -1.613 1.00 96.81 80 GLN A O 1
ATOM 648 N N . LYS A 1 81 ? 5.536 -1.594 -2.681 1.00 95.75 81 LYS A N 1
ATOM 649 C CA . LYS A 1 81 ? 4.785 -1.290 -3.907 1.00 95.75 81 LYS A CA 1
ATOM 650 C C . LYS A 1 81 ? 3.275 -1.259 -3.664 1.00 95.75 81 LYS A C 1
ATOM 652 O O . LYS A 1 81 ? 2.591 -0.435 -4.258 1.00 95.75 81 LYS A O 1
ATOM 657 N N . ALA A 1 82 ? 2.756 -2.125 -2.793 1.00 96.38 82 ALA A N 1
ATOM 658 C CA . ALA A 1 82 ? 1.347 -2.135 -2.415 1.00 96.38 82 ALA A CA 1
ATOM 659 C C . ALA A 1 82 ? 0.950 -0.839 -1.695 1.00 96.38 82 ALA A C 1
ATOM 661 O O . ALA A 1 82 ? -0.069 -0.257 -2.051 1.00 96.38 82 ALA A O 1
ATOM 662 N N . PHE A 1 83 ? 1.761 -0.354 -0.746 1.00 97.19 83 PHE A N 1
ATOM 663 C CA . PHE A 1 83 ? 1.518 0.937 -0.094 1.00 97.19 83 PHE A CA 1
ATOM 664 C C . PHE A 1 83 ? 1.642 2.116 -1.053 1.00 97.19 83 PHE A C 1
ATOM 666 O O . PHE A 1 83 ? 0.742 2.947 -1.077 1.00 97.19 83 PHE A O 1
ATOM 673 N N . GLN A 1 84 ? 2.645 2.122 -1.934 1.00 95.88 84 GLN A N 1
ATOM 674 C CA . GLN A 1 84 ? 2.745 3.154 -2.968 1.00 95.88 84 GLN A CA 1
ATOM 675 C C . GLN A 1 84 ? 1.513 3.172 -3.887 1.00 95.88 84 GLN A C 1
ATOM 677 O O . GLN A 1 84 ? 1.009 4.230 -4.237 1.00 95.88 84 GLN A O 1
ATOM 682 N N . ALA A 1 85 ? 0.988 2.005 -4.268 1.00 94.75 85 ALA A N 1
ATOM 683 C CA . ALA A 1 85 ? -0.208 1.920 -5.105 1.00 94.75 85 ALA A CA 1
ATOM 684 C C . ALA A 1 85 ? -1.496 2.342 -4.368 1.00 94.75 85 ALA A C 1
ATOM 686 O O . ALA A 1 85 ? -2.434 2.814 -5.016 1.00 94.75 85 ALA A O 1
ATOM 687 N N . MET A 1 86 ? -1.547 2.173 -3.040 1.00 95.88 86 MET A N 1
ATOM 688 C CA . MET A 1 86 ? -2.619 2.710 -2.192 1.00 95.88 86 MET A CA 1
ATOM 689 C C . MET A 1 86 ? -2.537 4.236 -2.097 1.00 95.88 86 MET A C 1
ATOM 691 O O . MET A 1 86 ? -3.555 4.895 -2.285 1.00 95.88 86 MET A O 1
ATOM 695 N N . GLU A 1 87 ? -1.335 4.781 -1.903 1.00 95.62 87 GLU A N 1
ATOM 696 C CA . GLU A 1 87 ? -1.069 6.225 -1.881 1.00 95.62 87 GLU A CA 1
ATOM 697 C C . GLU A 1 87 ? -1.389 6.903 -3.216 1.00 95.62 87 GLU A C 1
ATOM 699 O O . GLU A 1 87 ? -2.055 7.935 -3.251 1.00 95.62 87 GLU A O 1
ATOM 704 N N . ASP A 1 88 ? -1.029 6.264 -4.328 1.00 94.88 88 ASP A N 1
ATOM 705 C CA . ASP A 1 88 ? -1.379 6.716 -5.674 1.00 94.88 88 ASP A CA 1
ATOM 706 C C . ASP A 1 88 ? -2.898 6.634 -5.969 1.00 94.88 88 ASP A C 1
ATOM 708 O O . ASP A 1 88 ? -3.335 7.019 -7.055 1.00 94.88 88 ASP A O 1
ATOM 712 N N . GLY A 1 89 ? -3.713 6.072 -5.066 1.00 94.44 89 GLY A N 1
ATOM 713 C CA . GLY A 1 89 ? -5.156 5.895 -5.260 1.00 94.44 89 GLY A CA 1
ATOM 714 C C . GLY A 1 89 ? -5.525 4.866 -6.335 1.00 94.44 89 GLY A C 1
ATOM 715 O O . GLY A 1 89 ? -6.660 4.842 -6.810 1.00 94.44 89 GLY A O 1
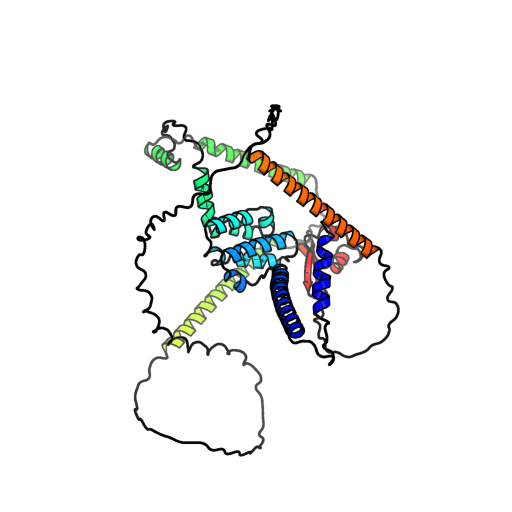ATOM 716 N N . ARG A 1 90 ? -4.590 3.991 -6.738 1.00 93.00 90 ARG A N 1
ATOM 717 C CA . ARG A 1 90 ? -4.838 2.956 -7.765 1.00 93.00 90 ARG A CA 1
ATOM 718 C C . ARG A 1 90 ? -5.605 1.755 -7.220 1.00 93.00 90 ARG A C 1
ATOM 720 O O . ARG A 1 90 ? -6.075 0.910 -7.984 1.00 93.00 90 ARG A O 1
ATOM 727 N N . PHE A 1 91 ? -5.690 1.621 -5.899 1.00 95.50 91 PHE A N 1
ATOM 728 C CA . PHE A 1 91 ? -6.357 0.500 -5.252 1.00 95.50 91 PHE A CA 1
ATOM 729 C C . PHE A 1 91 ? -7.813 0.815 -4.932 1.00 95.50 91 PHE A C 1
ATOM 731 O O . PHE A 1 91 ? -8.144 1.805 -4.292 1.00 95.50 91 PHE A O 1
ATOM 738 N N . THR A 1 92 ? -8.693 -0.095 -5.346 1.00 95.06 92 THR A N 1
ATOM 739 C CA . THR A 1 92 ? -10.082 -0.114 -4.896 1.00 95.06 92 THR A CA 1
ATOM 740 C C . THR A 1 92 ? -10.155 -0.684 -3.478 1.00 95.06 92 THR A C 1
ATOM 742 O O . THR A 1 92 ? -9.229 -1.355 -3.012 1.00 95.06 92 THR A O 1
ATOM 745 N N . HIS A 1 93 ? -11.290 -0.510 -2.799 1.00 94.31 93 HIS A N 1
ATOM 746 C CA . HIS A 1 93 ? -11.493 -1.089 -1.468 1.00 94.31 93 HIS A CA 1
ATOM 747 C C . HIS A 1 93 ? -11.300 -2.621 -1.441 1.00 94.31 93 HIS A C 1
ATOM 749 O O . HIS A 1 93 ? -10.734 -3.163 -0.492 1.00 94.31 93 HIS A O 1
ATOM 755 N N . GLN A 1 94 ? -11.681 -3.321 -2.518 1.00 94.06 94 GLN A N 1
ATOM 756 C CA . GLN A 1 94 ? -11.459 -4.764 -2.651 1.00 94.06 94 GLN A CA 1
ATOM 757 C C . GLN A 1 94 ? -9.966 -5.116 -2.692 1.00 94.06 94 GLN A C 1
ATOM 759 O O . GLN A 1 94 ? -9.554 -6.104 -2.088 1.00 94.06 94 GLN A O 1
ATOM 764 N N . HIS A 1 95 ? -9.144 -4.303 -3.361 1.00 96.25 95 HIS A N 1
ATOM 765 C CA . HIS A 1 95 ? -7.694 -4.500 -3.404 1.00 96.25 95 HIS A CA 1
ATOM 766 C C . HIS A 1 95 ? -7.062 -4.317 -2.021 1.00 96.25 95 HIS A C 1
ATOM 768 O O . HIS A 1 95 ? -6.269 -5.157 -1.602 1.00 96.25 95 HIS A O 1
ATOM 774 N N . ILE A 1 96 ? -7.473 -3.287 -1.277 1.00 96.69 96 ILE A N 1
ATOM 775 C CA . ILE A 1 96 ? -7.005 -3.045 0.098 1.00 96.69 96 ILE A CA 1
ATOM 776 C C . ILE A 1 96 ? -7.363 -4.231 1.006 1.00 96.69 96 ILE A C 1
ATOM 778 O O . ILE A 1 96 ? -6.525 -4.713 1.771 1.00 96.69 96 ILE A O 1
ATOM 782 N N . PHE A 1 97 ? -8.584 -4.762 0.880 1.00 97.00 97 PHE A N 1
ATOM 783 C CA . PHE A 1 97 ? -9.002 -5.953 1.617 1.00 97.00 97 PHE A CA 1
ATOM 784 C C . PHE A 1 97 ? -8.130 -7.176 1.287 1.00 97.00 97 PHE A C 1
ATOM 786 O O . PHE A 1 97 ? -7.704 -7.882 2.199 1.00 97.00 97 PHE A O 1
ATOM 793 N N . ARG A 1 98 ? -7.780 -7.394 0.010 1.00 97.50 98 ARG A N 1
ATOM 794 C CA . ARG A 1 98 ? -6.851 -8.468 -0.390 1.00 97.50 98 ARG A CA 1
ATOM 795 C C . ARG A 1 98 ? -5.446 -8.278 0.176 1.00 97.50 98 ARG A C 1
ATOM 797 O O . ARG A 1 98 ? -4.850 -9.249 0.633 1.00 97.50 98 ARG A O 1
ATOM 804 N N . VAL A 1 99 ? -4.924 -7.050 0.198 1.00 97.56 99 VAL A N 1
ATOM 805 C CA . VAL A 1 99 ? -3.632 -6.761 0.846 1.00 97.56 99 VAL A CA 1
ATOM 806 C C . VAL A 1 99 ? -3.687 -7.133 2.324 1.00 97.56 99 VAL A C 1
ATOM 808 O O . VAL A 1 99 ? -2.774 -7.796 2.812 1.00 97.56 99 VAL A O 1
ATOM 811 N N . TYR A 1 100 ? -4.771 -6.782 3.021 1.00 98.06 100 TYR A N 1
ATOM 812 C CA . TYR A 1 100 ? -4.965 -7.179 4.414 1.00 98.06 100 TYR A CA 1
ATOM 813 C C . TYR A 1 100 ? -4.998 -8.703 4.591 1.00 98.06 100 TYR A C 1
ATOM 815 O O . TYR A 1 100 ? -4.332 -9.209 5.488 1.00 98.06 100 TYR A O 1
ATOM 823 N N . GLU A 1 101 ? -5.720 -9.449 3.748 1.00 97.69 101 GLU A N 1
ATOM 824 C CA . GLU A 1 101 ? -5.751 -10.919 3.819 1.00 97.69 101 GLU A CA 1
ATOM 825 C C . GLU A 1 101 ? -4.357 -11.536 3.647 1.00 97.69 101 GLU A C 1
ATOM 827 O O . GLU A 1 101 ? -3.997 -12.463 4.372 1.00 97.69 101 GLU A O 1
ATOM 832 N N . ILE A 1 102 ? -3.558 -11.003 2.717 1.00 97.88 102 ILE A N 1
ATOM 833 C CA . ILE A 1 102 ? -2.177 -11.445 2.492 1.00 97.88 102 ILE A CA 1
ATOM 834 C C . ILE A 1 102 ? -1.306 -11.130 3.707 1.00 97.88 102 ILE A C 1
ATOM 836 O O . ILE A 1 102 ? -0.551 -11.994 4.145 1.00 97.88 102 ILE A O 1
ATOM 840 N N . LEU A 1 103 ? -1.422 -9.924 4.269 1.00 97.44 103 LEU A N 1
ATOM 841 C CA . LEU A 1 103 ? -0.697 -9.533 5.478 1.00 97.44 103 LEU A CA 1
ATOM 842 C C . LEU A 1 103 ? -1.082 -10.417 6.667 1.00 97.44 103 LEU A C 1
ATOM 844 O O . LEU A 1 103 ? -0.208 -10.899 7.379 1.00 97.44 103 LEU A O 1
ATOM 848 N N . ALA A 1 104 ? -2.376 -10.661 6.866 1.00 97.31 104 ALA A N 1
ATOM 849 C CA . ALA A 1 104 ? -2.909 -11.456 7.967 1.00 97.31 104 ALA A CA 1
ATOM 850 C C . ALA A 1 104 ? -2.630 -12.963 7.836 1.00 97.31 104 ALA A C 1
ATOM 852 O O . ALA A 1 104 ? -2.864 -13.709 8.793 1.00 97.31 104 ALA A O 1
ATOM 853 N N . ALA A 1 105 ? -2.133 -13.422 6.683 1.00 97.75 105 ALA A N 1
ATOM 854 C CA . ALA A 1 105 ? -1.756 -14.810 6.490 1.00 97.75 105 ALA A CA 1
ATOM 855 C C . ALA A 1 105 ? -0.618 -15.195 7.457 1.00 97.75 105 ALA A C 1
ATOM 857 O O . ALA A 1 105 ? 0.396 -14.493 7.518 1.00 97.75 105 ALA A O 1
ATOM 858 N N . PRO A 1 106 ? -0.723 -16.336 8.170 1.00 96.31 106 PRO A N 1
ATOM 859 C CA . PRO A 1 106 ? 0.306 -16.765 9.116 1.00 96.31 106 PRO A CA 1
ATOM 860 C C . PRO A 1 106 ? 1.695 -16.847 8.483 1.00 96.31 106 PRO A C 1
ATOM 862 O O . PRO A 1 106 ? 2.659 -16.425 9.100 1.00 96.31 106 PRO A O 1
ATOM 865 N N . THR A 1 107 ? 1.765 -17.296 7.227 1.00 96.62 107 THR A N 1
ATOM 866 C CA . THR A 1 107 ? 2.998 -17.554 6.471 1.00 96.62 107 THR A CA 1
ATOM 867 C C . THR A 1 107 ? 3.656 -16.308 5.873 1.00 96.62 107 THR A C 1
ATOM 869 O O . THR A 1 107 ? 4.727 -16.398 5.263 1.00 96.62 107 THR A O 1
ATOM 872 N N . PHE A 1 108 ? 3.039 -15.128 5.994 1.00 96.75 108 PHE A N 1
ATOM 873 C CA . PHE A 1 108 ? 3.567 -13.917 5.367 1.00 96.75 108 PHE A CA 1
ATOM 874 C C . PHE A 1 108 ? 4.924 -13.516 5.968 1.00 96.75 108 PHE A C 1
ATOM 876 O O . PHE A 1 108 ? 5.878 -13.278 5.223 1.00 96.75 108 PHE A O 1
ATOM 883 N N . GLY A 1 109 ? 5.029 -13.524 7.299 1.00 94.69 109 GLY A N 1
ATOM 884 C CA . GLY A 1 109 ? 6.235 -13.137 8.040 1.00 94.69 109 GLY A CA 1
ATOM 885 C C . GLY A 1 109 ? 7.190 -14.281 8.401 1.00 94.69 109 GLY A C 1
ATOM 886 O O . GLY A 1 109 ? 8.209 -14.018 9.026 1.00 94.69 109 GLY A O 1
ATOM 887 N N . ASP A 1 110 ? 6.889 -15.532 8.036 1.00 94.88 110 ASP A N 1
ATOM 888 C CA . ASP A 1 110 ? 7.612 -16.712 8.548 1.00 94.88 110 ASP A CA 1
ATOM 889 C C . ASP A 1 110 ? 9.099 -16.749 8.182 1.00 94.88 110 ASP A C 1
ATOM 891 O O . ASP A 1 110 ? 9.917 -17.207 8.977 1.00 94.88 110 ASP A O 1
ATOM 895 N N . ASP A 1 111 ? 9.445 -16.232 7.002 1.00 95.38 111 ASP A N 1
ATOM 896 C CA . ASP A 1 111 ? 10.792 -16.337 6.427 1.00 95.38 111 ASP A CA 1
ATOM 897 C C . ASP A 1 111 ? 11.613 -15.048 6.602 1.00 95.38 111 ASP A C 1
ATOM 899 O O . ASP A 1 111 ? 12.624 -14.849 5.920 1.00 95.38 111 ASP A O 1
ATOM 903 N N . TRP A 1 112 ? 11.131 -14.104 7.412 1.00 96.19 112 TRP A N 1
ATOM 904 C CA . TRP A 1 112 ? 11.710 -12.767 7.485 1.00 96.19 112 TRP A CA 1
ATOM 905 C C . TRP A 1 112 ? 12.901 -12.716 8.432 1.00 96.19 112 TRP A C 1
ATOM 907 O O . TRP A 1 112 ? 12.836 -13.135 9.583 1.00 96.19 112 TRP A O 1
ATOM 917 N N . HIS A 1 113 ? 14.000 -12.134 7.952 1.00 95.31 113 HIS A N 1
ATOM 918 C CA . HIS A 1 113 ? 15.113 -11.780 8.825 1.00 95.31 113 HIS A CA 1
ATOM 919 C C . HIS A 1 113 ? 14.755 -10.534 9.645 1.00 95.31 113 HIS A C 1
ATOM 921 O O . HIS A 1 113 ? 14.038 -9.663 9.152 1.00 95.31 113 HIS A O 1
ATOM 927 N N . PHE A 1 114 ? 15.347 -10.382 10.832 1.00 94.31 114 PHE A N 1
ATOM 928 C CA . PHE A 1 114 ? 15.129 -9.242 11.734 1.00 94.31 114 PHE A CA 1
ATOM 929 C C . PHE A 1 114 ? 15.143 -7.865 11.035 1.00 94.31 114 PHE A C 1
ATOM 931 O O . PHE A 1 114 ? 14.239 -7.054 11.205 1.00 94.31 114 PHE A O 1
ATOM 938 N N . ALA A 1 115 ? 16.129 -7.610 10.166 1.00 95.56 115 ALA A N 1
ATOM 939 C CA . ALA A 1 115 ? 16.236 -6.359 9.413 1.00 95.56 115 ALA A CA 1
ATOM 940 C C . ALA A 1 115 ? 15.083 -6.129 8.413 1.00 95.56 115 ALA A C 1
ATOM 942 O O . ALA A 1 115 ? 14.729 -4.989 8.127 1.00 95.56 115 ALA A O 1
ATOM 943 N N . GLN A 1 116 ? 14.508 -7.195 7.849 1.00 96.44 116 GLN A N 1
ATOM 944 C CA . GLN A 1 116 ? 13.367 -7.103 6.932 1.00 96.44 116 GLN A CA 1
ATOM 945 C C . GLN A 1 116 ? 12.065 -6.916 7.703 1.00 96.44 116 GLN A C 1
ATOM 947 O O . GLN A 1 116 ? 11.257 -6.074 7.311 1.00 96.44 116 GLN A O 1
ATOM 952 N N . SER A 1 117 ? 11.889 -7.648 8.808 1.00 95.50 117 SER A N 1
ATOM 953 C CA . SER A 1 117 ? 10.731 -7.473 9.678 1.00 95.50 117 SER A CA 1
ATOM 954 C C . SER A 1 117 ? 10.706 -6.086 10.314 1.00 95.50 117 SER A C 1
ATOM 956 O O . SER A 1 117 ? 9.631 -5.497 10.363 1.00 95.50 117 SER A O 1
ATOM 958 N N . LYS A 1 118 ? 11.868 -5.503 10.655 1.00 95.94 118 LYS A N 1
ATOM 959 C CA . LYS A 1 118 ? 11.965 -4.122 11.155 1.00 95.94 118 LYS A CA 1
ATOM 960 C C . LYS A 1 118 ? 11.449 -3.113 10.128 1.00 95.94 118 LYS A C 1
ATOM 962 O O . LYS A 1 118 ? 10.553 -2.334 10.424 1.00 95.94 118 LYS A O 1
ATOM 967 N N . LYS A 1 119 ? 11.941 -3.185 8.887 1.00 96.75 119 LYS A N 1
ATOM 968 C CA . LYS A 1 119 ? 11.510 -2.283 7.802 1.00 96.75 119 LYS A CA 1
ATOM 969 C C . LYS A 1 119 ? 10.022 -2.397 7.493 1.00 96.75 119 LYS A C 1
ATOM 971 O O . LYS A 1 119 ? 9.357 -1.408 7.218 1.00 96.75 119 LYS A O 1
ATOM 976 N N . ALA A 1 120 ? 9.489 -3.611 7.497 1.00 97.12 120 ALA A N 1
ATOM 977 C CA . ALA A 1 120 ? 8.064 -3.809 7.289 1.00 97.12 120 ALA A CA 1
ATOM 978 C C . ALA A 1 120 ? 7.216 -3.343 8.473 1.00 97.12 120 ALA A C 1
ATOM 980 O O . ALA A 1 120 ? 6.113 -2.853 8.259 1.00 97.12 120 ALA A O 1
ATOM 981 N N . PHE A 1 121 ? 7.716 -3.487 9.701 1.00 96.62 121 PHE A N 1
ATOM 982 C CA . PHE A 1 121 ? 7.081 -2.924 10.885 1.00 96.62 121 PHE A CA 1
ATOM 983 C C . PHE A 1 121 ? 7.019 -1.396 10.794 1.00 96.62 121 PHE A C 1
ATOM 985 O O . PHE A 1 121 ? 5.945 -0.838 10.977 1.00 96.62 121 PHE A O 1
ATOM 992 N N . GLU A 1 122 ? 8.119 -0.736 10.418 1.00 96.38 122 GLU A N 1
ATOM 993 C CA . GLU A 1 122 ? 8.165 0.716 10.180 1.00 96.38 122 GLU A CA 1
ATOM 994 C C . GLU A 1 122 ? 7.136 1.148 9.122 1.00 96.38 122 GLU A C 1
ATOM 996 O O . GLU A 1 122 ? 6.361 2.069 9.361 1.00 96.38 122 GLU A O 1
ATOM 1001 N N . LEU A 1 123 ? 7.047 0.428 7.995 1.00 96.94 123 LEU A N 1
ATOM 1002 C CA . LEU A 1 123 ? 6.045 0.699 6.954 1.00 96.94 123 LEU A CA 1
ATOM 1003 C C . LEU A 1 123 ? 4.602 0.536 7.448 1.00 96.94 123 LEU A C 1
ATOM 1005 O O . LEU A 1 123 ? 3.732 1.289 7.019 1.00 96.94 123 LEU A O 1
ATOM 1009 N N . LEU A 1 124 ? 4.339 -0.453 8.307 1.00 96.38 124 LEU A N 1
ATOM 1010 C CA . LEU A 1 124 ? 3.003 -0.707 8.850 1.00 96.38 124 LEU A CA 1
ATOM 1011 C C . LEU A 1 124 ? 2.627 0.271 9.967 1.00 96.38 124 LEU A C 1
ATOM 1013 O O . LEU A 1 124 ? 1.443 0.526 10.140 1.00 96.38 124 LEU A O 1
ATOM 1017 N N . GLN A 1 125 ? 3.594 0.792 10.724 1.00 95.25 125 GLN A N 1
ATOM 1018 C CA . GLN A 1 125 ? 3.348 1.773 11.788 1.00 95.25 125 GLN A CA 1
ATOM 1019 C C . GLN A 1 125 ? 3.179 3.199 11.266 1.00 95.25 125 GLN A C 1
ATOM 1021 O O . GLN A 1 125 ? 2.685 4.048 12.006 1.00 95.25 125 GLN A O 1
ATOM 1026 N N . ASP A 1 126 ? 3.564 3.468 10.018 1.00 96.56 126 ASP A N 1
ATOM 1027 C CA . ASP A 1 126 ? 3.320 4.763 9.392 1.00 96.56 126 ASP A CA 1
ATOM 1028 C C . ASP A 1 126 ? 1.805 5.071 9.398 1.00 96.56 126 ASP A C 1
ATOM 1030 O O . ASP A 1 126 ? 1.023 4.318 8.796 1.00 96.56 126 ASP A O 1
ATOM 1034 N N . PRO A 1 127 ? 1.359 6.158 10.064 1.00 95.88 127 PRO A N 1
ATOM 1035 C CA . PRO A 1 127 ? -0.053 6.524 10.146 1.00 95.88 127 PRO A CA 1
ATOM 1036 C C . PRO A 1 127 ? -0.716 6.669 8.774 1.00 95.88 127 PRO A C 1
ATOM 1038 O O . PRO A 1 127 ? -1.898 6.346 8.627 1.00 95.88 127 PRO A O 1
ATOM 1041 N N . ASN A 1 128 ? 0.048 7.098 7.763 1.00 96.00 128 ASN A N 1
ATOM 1042 C CA . ASN A 1 128 ? -0.447 7.263 6.399 1.00 96.00 128 ASN A CA 1
ATOM 1043 C C . ASN A 1 128 ? -0.812 5.912 5.769 1.00 96.00 128 ASN A C 1
ATOM 1045 O O . ASN A 1 128 ? -1.845 5.789 5.115 1.00 96.00 128 ASN A O 1
ATOM 1049 N N . ASN A 1 129 ? -0.006 4.877 6.020 1.00 96.75 129 ASN A N 1
ATOM 1050 C CA . ASN A 1 129 ? -0.234 3.529 5.497 1.00 96.75 129 ASN A CA 1
ATOM 1051 C C . ASN A 1 129 ? -1.298 2.772 6.293 1.00 96.75 129 ASN A C 1
ATOM 1053 O O . ASN A 1 129 ? -2.090 2.011 5.732 1.00 96.75 129 ASN A O 1
ATOM 1057 N N . LEU A 1 130 ? -1.338 2.977 7.610 1.00 96.19 130 LEU A N 1
ATOM 1058 C CA . LEU A 1 130 ? -2.306 2.315 8.475 1.00 96.19 130 LEU A CA 1
ATOM 1059 C C . LEU A 1 130 ? -3.738 2.830 8.222 1.00 96.19 130 LEU A C 1
ATOM 1061 O O . LEU A 1 130 ? -4.700 2.062 8.324 1.00 96.19 130 LEU A O 1
ATOM 1065 N N . GLY A 1 131 ? -3.870 4.101 7.823 1.00 96.56 131 GLY A N 1
ATOM 1066 C CA . GLY A 1 131 ? -5.140 4.762 7.516 1.00 96.56 131 GLY A CA 1
ATOM 1067 C C . GLY A 1 131 ? -5.964 4.107 6.401 1.00 96.56 131 GLY A C 1
ATOM 1068 O O . GLY A 1 131 ? -7.186 4.242 6.403 1.00 96.56 131 GLY A O 1
ATOM 1069 N N . TYR A 1 132 ? -5.344 3.336 5.499 1.00 97.44 132 TYR A N 1
ATOM 1070 C CA . TYR A 1 132 ? -6.069 2.612 4.444 1.00 97.44 132 TYR A CA 1
ATOM 1071 C C . TYR A 1 132 ? -6.914 1.445 4.975 1.00 97.44 132 TYR A C 1
ATOM 1073 O O . TYR A 1 132 ? -7.858 1.009 4.315 1.00 97.44 132 TYR A O 1
ATOM 1081 N N . PHE A 1 133 ? -6.592 0.918 6.157 1.00 98.06 133 PHE A N 1
ATOM 1082 C CA . PHE A 1 133 ? -7.280 -0.233 6.734 1.00 98.06 133 PHE A CA 1
ATOM 1083 C C . PHE A 1 133 ? -8.416 0.189 7.669 1.00 98.06 133 PHE A C 1
ATOM 1085 O O . PHE A 1 133 ? -8.371 1.233 8.310 1.00 98.06 133 PHE A O 1
ATOM 1092 N N . THR A 1 134 ? -9.431 -0.664 7.812 1.00 97.69 134 THR A N 1
ATOM 1093 C CA . THR A 1 134 ? -10.505 -0.449 8.798 1.00 97.69 134 THR A CA 1
ATOM 1094 C C . THR A 1 134 ? -9.964 -0.535 10.228 1.00 97.69 134 THR A C 1
ATOM 1096 O O . THR A 1 134 ? -9.022 -1.280 10.490 1.00 97.69 134 THR A O 1
ATOM 1099 N N . TYR A 1 135 ? -10.608 0.128 11.191 1.00 97.50 135 TYR A N 1
ATOM 1100 C CA . TYR A 1 135 ? -10.179 0.126 12.601 1.00 97.50 135 TYR A CA 1
ATOM 1101 C C . TYR A 1 135 ? -9.900 -1.281 13.173 1.00 97.50 135 TYR A C 1
ATOM 1103 O O . TYR A 1 135 ? -8.913 -1.503 13.872 1.00 97.50 135 TYR A O 1
ATOM 1111 N N . ASN A 1 136 ? -10.728 -2.273 12.827 1.00 97.81 136 ASN A N 1
ATOM 1112 C CA . ASN A 1 136 ? -10.534 -3.657 13.271 1.00 97.81 136 ASN A CA 1
ATOM 1113 C C . ASN A 1 136 ? -9.285 -4.310 12.656 1.00 97.81 136 ASN A C 1
ATOM 1115 O O . ASN A 1 136 ? -8.594 -5.078 13.328 1.00 97.81 136 ASN A O 1
ATOM 1119 N N . GLN A 1 137 ? -8.990 -4.003 11.392 1.00 97.56 137 GLN A N 1
ATOM 1120 C CA . GLN A 1 137 ? -7.789 -4.470 10.701 1.00 97.56 137 GLN A CA 1
ATOM 1121 C C . GLN A 1 137 ? -6.537 -3.796 11.267 1.00 97.56 137 GLN A C 1
ATOM 1123 O O . GLN A 1 137 ? -5.571 -4.495 11.563 1.00 97.56 137 GLN A O 1
ATOM 1128 N N . GLN A 1 138 ? -6.582 -2.481 11.506 1.00 97.75 138 GLN A N 1
ATOM 1129 C CA . GLN A 1 138 ? -5.506 -1.731 12.165 1.00 97.75 138 GLN A CA 1
ATOM 1130 C C . GLN A 1 138 ? -5.186 -2.336 13.536 1.00 97.75 138 GLN A C 1
ATOM 1132 O O . GLN A 1 138 ? -4.050 -2.726 13.799 1.00 97.75 138 GLN A O 1
ATOM 1137 N N . LYS A 1 139 ? -6.216 -2.546 14.368 1.00 96.88 139 LYS A N 1
ATOM 1138 C CA . LYS A 1 139 ? -6.082 -3.178 15.687 1.00 96.88 139 LYS A CA 1
ATOM 1139 C C . LYS A 1 139 ? -5.480 -4.580 15.609 1.00 96.88 139 LYS A C 1
ATOM 1141 O O . LYS A 1 139 ? -4.738 -4.972 16.503 1.00 96.88 139 LYS A O 1
ATOM 1146 N N . PHE A 1 140 ? -5.798 -5.355 14.569 1.00 97.19 140 PHE A N 1
ATOM 1147 C CA . PHE A 1 140 ? -5.186 -6.665 14.356 1.00 97.19 140 PHE A CA 1
ATOM 1148 C C . PHE A 1 140 ? -3.702 -6.549 13.986 1.00 97.19 140 PHE A C 1
ATOM 1150 O O . PHE A 1 140 ? -2.889 -7.224 14.616 1.00 97.19 140 PHE A O 1
ATOM 1157 N N . LEU A 1 141 ? -3.349 -5.684 13.029 1.00 96.75 141 LEU A N 1
ATOM 1158 C CA . LEU A 1 141 ? -1.965 -5.457 12.587 1.00 96.75 141 LEU A CA 1
ATOM 1159 C C . LEU A 1 141 ? -1.076 -4.897 13.713 1.00 96.75 141 LEU A C 1
ATOM 1161 O O . LEU A 1 141 ? 0.102 -5.231 13.790 1.00 96.75 141 LEU A O 1
ATOM 1165 N N . GLN A 1 142 ? -1.656 -4.119 14.628 1.00 95.56 142 GLN A N 1
ATOM 1166 C CA . GLN A 1 142 ? -0.998 -3.604 15.834 1.00 95.56 142 GLN A CA 1
ATOM 1167 C C . GLN A 1 142 ? -1.024 -4.581 17.023 1.00 95.56 142 GLN A C 1
ATOM 1169 O O . GLN A 1 142 ? -0.471 -4.303 18.083 1.00 95.56 142 GLN A O 1
ATOM 1174 N N . SER A 1 143 ? -1.707 -5.722 16.907 1.00 95.69 143 SER A N 1
ATOM 1175 C CA . SER A 1 143 ? -1.812 -6.663 18.022 1.00 95.69 143 SER A CA 1
ATOM 1176 C C . SER A 1 143 ? -0.595 -7.580 18.112 1.00 95.69 143 SER A C 1
ATOM 1178 O O . SER A 1 143 ? -0.022 -7.984 17.105 1.00 95.69 143 SER A O 1
ATOM 1180 N N . ASN A 1 144 ? -0.308 -8.076 19.317 1.00 94.75 144 ASN A N 1
ATOM 1181 C CA . ASN A 1 144 ? 0.699 -9.125 19.544 1.00 94.75 144 ASN A CA 1
ATOM 1182 C C . ASN A 1 144 ? 0.372 -10.468 18.856 1.00 94.75 144 ASN A C 1
ATOM 1184 O O . ASN A 1 144 ? 1.182 -11.395 18.896 1.00 94.75 144 ASN A O 1
ATOM 1188 N N . LYS A 1 145 ? -0.819 -10.606 18.252 1.00 94.06 145 LYS A N 1
ATOM 1189 C CA . LYS A 1 145 ? -1.171 -11.764 17.416 1.00 94.06 145 LYS A CA 1
ATOM 1190 C C . LYS A 1 145 ? -0.548 -11.665 16.028 1.00 94.06 145 LYS A C 1
ATOM 1192 O O . LYS A 1 145 ? -0.350 -12.690 15.382 1.00 94.06 145 LYS A O 1
ATOM 1197 N N . PHE A 1 146 ? -0.248 -10.451 15.576 1.00 95.56 146 PHE A N 1
ATOM 1198 C CA . PHE A 1 146 ? 0.423 -10.221 14.315 1.00 95.56 146 PHE A CA 1
ATOM 1199 C C . PHE A 1 146 ? 1.922 -10.464 14.482 1.00 95.56 146 PHE A C 1
ATOM 1201 O O . PHE A 1 146 ? 2.581 -9.832 15.306 1.00 95.56 146 PHE A O 1
ATOM 1208 N N . ARG A 1 147 ? 2.464 -11.417 13.720 1.00 92.94 147 ARG A N 1
ATOM 1209 C CA . ARG A 1 147 ? 3.816 -11.953 13.936 1.00 92.94 147 ARG A CA 1
ATOM 1210 C C . ARG A 1 147 ? 4.908 -10.881 13.849 1.00 92.94 147 ARG A C 1
ATOM 1212 O O . ARG A 1 147 ? 5.770 -10.833 14.717 1.00 92.94 147 ARG A O 1
ATOM 1219 N N . ILE A 1 148 ? 4.809 -9.977 12.873 1.00 94.44 148 ILE A N 1
ATOM 1220 C CA . ILE A 1 148 ? 5.762 -8.866 12.698 1.00 94.44 148 ILE A CA 1
ATOM 1221 C C . ILE A 1 148 ? 5.729 -7.928 13.914 1.00 94.44 148 ILE A C 1
ATOM 1223 O O . ILE A 1 148 ? 6.777 -7.521 14.405 1.00 94.44 148 ILE A O 1
ATOM 1227 N N . HIS A 1 149 ? 4.540 -7.635 14.448 1.00 92.25 149 HIS A N 1
ATOM 1228 C CA . HIS A 1 149 ? 4.409 -6.821 15.657 1.00 92.25 149 HIS A CA 1
ATOM 1229 C C . HIS A 1 149 ? 4.960 -7.552 16.883 1.00 92.25 149 HIS A C 1
ATOM 1231 O O . HIS A 1 149 ? 5.645 -6.951 17.699 1.00 92.25 149 HIS A O 1
ATOM 1237 N N . LYS A 1 150 ? 4.712 -8.861 17.008 1.00 91.94 150 LYS A N 1
ATOM 1238 C CA . LYS A 1 150 ? 5.220 -9.680 18.116 1.00 91.94 150 LYS A CA 1
ATOM 1239 C C . LYS A 1 150 ? 6.751 -9.689 18.184 1.00 91.94 150 LYS A C 1
ATOM 1241 O O . LYS A 1 150 ? 7.298 -9.640 19.278 1.00 91.94 150 LYS A O 1
ATOM 1246 N N . GLU A 1 151 ? 7.427 -9.763 17.040 1.00 90.31 151 GLU A N 1
ATOM 1247 C CA . GLU A 1 151 ? 8.894 -9.793 16.977 1.00 90.31 151 GLU A CA 1
ATOM 1248 C C . GLU A 1 151 ? 9.527 -8.433 17.319 1.00 90.31 151 GLU A C 1
ATOM 1250 O O . GLU A 1 151 ? 10.558 -8.405 17.984 1.00 90.31 151 GLU A O 1
ATOM 1255 N N . HIS A 1 152 ? 8.906 -7.311 16.930 1.00 88.38 152 HIS A N 1
ATOM 1256 C CA . HIS A 1 152 ? 9.481 -5.965 17.121 1.00 88.38 152 HIS A CA 1
ATOM 1257 C C . HIS A 1 152 ? 8.971 -5.210 18.348 1.00 88.38 152 HIS A C 1
ATOM 1259 O O . HIS A 1 152 ? 9.711 -4.414 18.917 1.00 88.38 152 HIS A O 1
ATOM 1265 N N . ALA A 1 153 ? 7.752 -5.479 18.821 1.00 80.31 153 ALA A N 1
ATOM 1266 C CA . ALA A 1 153 ? 7.232 -4.852 20.038 1.00 80.31 153 ALA A CA 1
ATOM 1267 C C . ALA A 1 153 ? 8.049 -5.232 21.278 1.00 80.31 153 ALA A C 1
ATOM 1269 O O . ALA A 1 153 ? 8.201 -4.422 22.185 1.00 80.31 153 ALA A O 1
ATOM 1270 N N . VAL A 1 154 ? 8.605 -6.448 21.297 1.00 75.06 154 VAL A N 1
ATOM 1271 C CA . VAL A 1 154 ? 9.500 -6.896 22.371 1.00 75.06 154 VAL A CA 1
ATOM 1272 C C . VAL A 1 154 ? 10.813 -6.115 22.338 1.00 75.06 154 VAL A C 1
ATOM 1274 O O . VAL A 1 154 ? 11.297 -5.708 23.386 1.00 75.06 154 VAL A O 1
ATOM 1277 N N . VAL A 1 155 ? 11.356 -5.844 21.149 1.00 73.94 155 VAL A N 1
ATOM 1278 C CA . VAL A 1 155 ? 12.608 -5.086 21.016 1.00 73.94 155 VAL A CA 1
ATOM 1279 C C . VAL A 1 155 ? 12.414 -3.624 21.400 1.00 73.94 155 VAL A C 1
ATOM 1281 O O . VAL A 1 155 ? 13.237 -3.091 22.130 1.00 73.94 155 VAL A O 1
ATOM 1284 N N . ASN A 1 156 ? 11.307 -2.992 21.003 1.00 65.88 156 ASN A N 1
ATOM 1285 C CA . ASN A 1 156 ? 11.055 -1.597 21.371 1.00 65.88 156 ASN A CA 1
ATOM 1286 C C . ASN A 1 156 ? 10.854 -1.397 22.879 1.00 65.88 156 ASN A C 1
ATOM 1288 O O . ASN A 1 156 ? 11.233 -0.347 23.375 1.00 65.88 156 ASN A O 1
ATOM 1292 N N . LEU A 1 157 ? 10.294 -2.379 23.598 1.00 69.31 157 LEU A N 1
ATOM 1293 C CA . LEU A 1 157 ? 10.171 -2.312 25.061 1.00 69.31 157 LEU A CA 1
ATOM 1294 C C . LEU A 1 157 ? 11.527 -2.457 25.766 1.00 69.31 157 LEU A C 1
ATOM 1296 O O . LEU A 1 157 ? 11.753 -1.788 26.766 1.00 69.31 157 LEU A O 1
ATOM 1300 N N . ILE A 1 158 ? 12.421 -3.301 25.242 1.00 66.50 158 ILE A N 1
ATOM 1301 C CA . ILE A 1 158 ? 13.740 -3.551 25.844 1.00 66.50 158 ILE A CA 1
ATOM 1302 C C . ILE A 1 158 ? 14.721 -2.419 25.504 1.00 66.50 158 ILE A C 1
ATOM 1304 O O . ILE A 1 158 ? 15.436 -1.941 26.375 1.00 66.50 158 ILE A O 1
ATOM 1308 N N . SER A 1 159 ? 14.724 -1.925 24.262 1.00 61.31 159 SER A N 1
ATOM 1309 C CA . SER A 1 159 ? 15.629 -0.847 23.842 1.00 61.31 159 SER A CA 1
ATOM 1310 C C . SER A 1 159 ? 15.276 0.519 24.436 1.00 61.31 159 SER A C 1
ATOM 1312 O O . SER A 1 159 ? 16.142 1.380 24.497 1.00 61.31 159 SER A O 1
ATOM 1314 N N . SER A 1 160 ? 14.041 0.736 24.899 1.00 57.62 160 SER A N 1
ATOM 1315 C CA . SER A 1 160 ? 13.689 1.956 25.639 1.00 57.62 160 SER A CA 1
ATOM 1316 C C . SER A 1 160 ? 14.132 1.948 27.107 1.00 57.62 160 SER A C 1
ATOM 1318 O O . SER A 1 160 ? 13.977 2.965 27.773 1.00 57.62 160 SER A O 1
ATOM 1320 N N . GLU A 1 161 ? 14.650 0.828 27.623 1.00 55.88 161 GLU A N 1
ATOM 1321 C CA . GLU A 1 161 ? 15.075 0.692 29.026 1.00 55.88 161 GLU A CA 1
ATOM 1322 C C . GLU A 1 161 ? 16.609 0.775 29.197 1.00 55.88 161 GLU A C 1
ATOM 1324 O O . GLU A 1 161 ? 17.090 0.868 30.321 1.00 55.88 161 GLU A O 1
ATOM 1329 N N . GLU A 1 162 ? 17.388 0.790 28.104 1.00 57.47 162 GLU A N 1
ATOM 1330 C CA . GLU A 1 162 ? 18.853 0.593 28.144 1.00 57.47 162 GLU A CA 1
ATOM 1331 C C . GLU A 1 162 ? 19.705 1.827 27.754 1.00 57.47 162 GLU A C 1
ATOM 1333 O O . GLU A 1 162 ? 20.928 1.753 27.823 1.00 57.47 162 GLU A O 1
ATOM 1338 N N . ASP A 1 163 ? 19.092 2.970 27.405 1.00 50.88 163 ASP A N 1
ATOM 1339 C CA . ASP A 1 163 ? 19.794 4.200 26.958 1.00 50.88 163 ASP A CA 1
ATOM 1340 C C . ASP A 1 163 ? 19.677 5.405 27.925 1.00 50.88 163 ASP A C 1
ATOM 1342 O O . ASP A 1 163 ? 20.003 6.539 27.570 1.00 50.88 163 ASP A O 1
ATOM 1346 N N . GLU A 1 164 ? 19.274 5.186 29.180 1.00 51.34 164 GLU A N 1
ATOM 1347 C CA . GLU A 1 164 ? 19.550 6.154 30.251 1.00 51.34 164 GLU A CA 1
ATOM 1348 C C . GLU A 1 164 ? 20.961 5.861 30.796 1.00 51.34 164 GLU A C 1
ATOM 1350 O O . GLU A 1 164 ? 21.180 4.795 31.387 1.00 51.34 164 GLU A O 1
ATOM 1355 N N . PRO A 1 165 ? 21.957 6.748 30.591 1.00 48.69 165 PRO A N 1
ATOM 1356 C CA . PRO A 1 165 ? 23.294 6.523 31.104 1.00 48.69 165 PRO A CA 1
ATOM 1357 C C . PRO A 1 165 ? 23.226 6.374 32.619 1.00 48.69 165 PRO A C 1
ATOM 1359 O O . PRO A 1 165 ? 22.728 7.236 33.343 1.00 48.69 165 PRO A O 1
ATOM 1362 N N . ASN A 1 166 ? 23.766 5.244 33.054 1.00 46.16 166 ASN A N 1
ATOM 1363 C CA . ASN A 1 166 ? 24.010 4.825 34.418 1.00 46.16 166 ASN A CA 1
ATOM 1364 C C . ASN A 1 166 ? 24.725 5.927 35.224 1.00 46.16 166 ASN A C 1
ATOM 1366 O O . ASN A 1 166 ? 25.943 5.914 35.411 1.00 46.16 166 ASN A O 1
ATOM 1370 N N . THR A 1 167 ? 23.955 6.895 35.715 1.00 47.47 167 THR A N 1
ATOM 1371 C CA . THR A 1 167 ? 24.342 7.705 36.860 1.00 47.47 167 THR A CA 1
ATOM 1372 C C . THR A 1 167 ? 24.294 6.734 38.028 1.00 47.47 167 THR A C 1
ATOM 1374 O O . THR A 1 167 ? 23.213 6.338 38.454 1.00 47.47 167 THR A O 1
ATOM 1377 N N . PHE A 1 168 ? 25.466 6.285 38.481 1.00 44.19 168 PHE A N 1
ATOM 1378 C CA . PHE A 1 168 ? 25.678 5.418 39.643 1.00 44.19 168 PHE A CA 1
ATOM 1379 C C . PHE A 1 168 ? 25.113 6.077 40.922 1.00 44.19 168 PHE A C 1
ATOM 1381 O O . PHE A 1 168 ? 25.837 6.580 41.777 1.00 44.19 168 PHE A O 1
ATOM 1388 N N . GLY A 1 169 ? 23.790 6.106 41.046 1.00 41.84 169 GLY A N 1
ATOM 1389 C CA . GLY A 1 169 ? 23.050 6.390 42.260 1.00 41.84 169 GLY A CA 1
ATOM 1390 C C . GLY A 1 169 ? 22.641 5.058 42.863 1.00 41.84 169 GLY A C 1
ATOM 1391 O O . GLY A 1 169 ? 21.986 4.249 42.214 1.00 41.84 169 GLY A O 1
ATOM 1392 N N . GLN A 1 170 ? 23.076 4.805 44.093 1.00 43.25 170 GLN A N 1
ATOM 1393 C CA . GLN A 1 170 ? 22.725 3.608 44.849 1.00 43.25 170 GLN A CA 1
ATOM 1394 C C . GLN A 1 170 ? 21.217 3.298 44.767 1.00 43.25 170 GLN A C 1
ATOM 1396 O O . GLN A 1 170 ? 20.405 4.222 44.856 1.00 43.25 170 GLN A O 1
ATOM 1401 N N . PRO A 1 171 ? 20.821 2.015 44.667 1.00 44.09 171 PRO A N 1
ATOM 1402 C CA . PRO A 1 171 ? 19.419 1.629 44.632 1.00 44.09 171 PRO A CA 1
ATOM 1403 C C . PRO A 1 171 ? 18.767 1.966 45.979 1.00 44.09 171 PRO A C 1
ATOM 1405 O O . PRO A 1 171 ? 18.904 1.236 46.962 1.00 44.09 171 PRO A O 1
ATOM 1408 N N . GLN A 1 172 ? 18.057 3.092 46.042 1.00 45.56 172 GLN A N 1
ATOM 1409 C CA . GLN A 1 172 ? 17.178 3.418 47.160 1.00 45.56 172 GLN A CA 1
ATOM 1410 C C . GLN A 1 172 ? 15.977 2.462 47.101 1.00 45.56 172 GLN A C 1
ATOM 1412 O O . GLN A 1 172 ? 15.055 2.621 46.305 1.00 45.56 172 GLN A O 1
ATOM 1417 N N . GLY A 1 173 ? 16.045 1.407 47.915 1.00 51.38 173 GLY A N 1
ATOM 1418 C CA . GLY A 1 173 ? 15.109 0.284 47.976 1.00 51.38 173 GLY A CA 1
ATOM 1419 C C . GLY A 1 173 ? 13.639 0.637 48.210 1.00 51.38 173 GLY A C 1
ATOM 1420 O O . GLY A 1 173 ? 13.144 0.475 49.325 1.00 51.38 173 GLY A O 1
ATOM 1421 N N . SER A 1 174 ? 12.900 1.016 47.164 1.00 56.22 174 SER A N 1
ATOM 1422 C CA . SER A 1 174 ? 11.457 1.261 47.312 1.00 56.22 174 SER A CA 1
ATOM 1423 C C . SER A 1 174 ? 10.535 0.896 46.145 1.00 56.22 174 SER A C 1
ATOM 1425 O O . SER A 1 174 ? 9.349 1.176 46.256 1.00 56.22 174 SER A O 1
ATOM 1427 N N . ASP A 1 175 ? 10.968 0.141 45.131 1.00 58.19 175 ASP A N 1
ATOM 1428 C CA . ASP A 1 175 ? 10.037 -0.389 44.115 1.00 58.19 175 ASP A CA 1
ATOM 1429 C C . ASP A 1 175 ? 9.790 -1.892 44.261 1.00 58.19 175 ASP A C 1
ATOM 1431 O O . ASP A 1 175 ? 10.010 -2.715 43.372 1.00 58.19 175 ASP A O 1
ATOM 1435 N N . LYS A 1 176 ? 9.237 -2.267 45.419 1.00 73.50 176 LYS A N 1
ATOM 1436 C CA . LYS A 1 176 ? 8.414 -3.479 45.466 1.00 73.50 176 LYS A CA 1
ATOM 1437 C C . LYS A 1 176 ? 7.151 -3.194 44.641 1.00 73.50 176 LYS A C 1
ATOM 1439 O O . LYS A 1 176 ? 6.478 -2.196 44.902 1.00 73.50 176 LYS A O 1
ATOM 1444 N N . PRO A 1 177 ? 6.760 -4.054 43.686 1.00 66.69 177 PRO A N 1
ATOM 1445 C CA . PRO A 1 177 ? 5.569 -3.811 42.880 1.00 66.69 177 PRO A CA 1
ATOM 1446 C C . PRO A 1 177 ? 4.342 -3.635 43.790 1.00 66.69 177 PRO A C 1
ATOM 1448 O O . PRO A 1 177 ? 4.177 -4.371 44.761 1.00 66.69 177 PRO A O 1
ATOM 1451 N N . LYS A 1 178 ? 3.473 -2.655 43.493 1.00 68.31 178 LYS A N 1
ATOM 1452 C CA . LYS A 1 178 ? 2.369 -2.193 44.375 1.00 68.31 178 LYS A CA 1
ATOM 1453 C C . LYS A 1 178 ? 1.490 -3.312 44.958 1.00 68.31 178 LYS A C 1
ATOM 1455 O O . LYS A 1 178 ? 0.945 -3.173 46.053 1.00 68.31 178 LYS A O 1
ATOM 1460 N N . TRP A 1 179 ? 1.346 -4.433 44.252 1.00 77.25 179 TRP A N 1
ATOM 1461 C CA . TRP A 1 179 ? 0.599 -5.596 44.739 1.00 77.25 179 TRP A CA 1
ATOM 1462 C C . TRP A 1 179 ? 1.306 -6.321 45.900 1.00 77.25 179 TRP A C 1
ATOM 1464 O O . TRP A 1 179 ? 0.639 -6.821 46.805 1.00 77.25 179 TRP A O 1
ATOM 1474 N N . LEU A 1 180 ? 2.641 -6.328 45.911 1.00 74.88 180 LEU A N 1
ATOM 1475 C CA . LEU A 1 180 ? 3.476 -6.911 46.958 1.00 74.88 180 LEU A CA 1
ATOM 1476 C C . LEU A 1 180 ? 3.456 -6.041 48.223 1.00 74.88 180 LEU A C 1
ATOM 1478 O O . LEU A 1 180 ? 3.279 -6.569 49.318 1.00 74.88 180 LEU A O 1
ATOM 1482 N N . ILE A 1 181 ? 3.480 -4.711 48.062 1.00 72.62 181 ILE A N 1
ATOM 1483 C CA . ILE A 1 181 ? 3.287 -3.746 49.161 1.00 72.62 181 ILE A CA 1
ATOM 1484 C C . ILE A 1 181 ? 1.893 -3.914 49.793 1.00 72.62 181 ILE A C 1
ATOM 1486 O O . ILE A 1 181 ? 1.757 -3.929 51.017 1.00 72.62 181 ILE A O 1
ATOM 1490 N N . ARG A 1 182 ? 0.844 -4.122 48.979 1.00 70.38 182 ARG A N 1
ATOM 1491 C CA . ARG A 1 182 ? -0.515 -4.428 49.475 1.00 70.38 182 ARG A CA 1
ATOM 1492 C C . ARG A 1 182 ? -0.579 -5.736 50.262 1.00 70.38 182 ARG A C 1
ATOM 1494 O O . ARG A 1 182 ? -1.307 -5.812 51.252 1.00 70.38 182 ARG A O 1
ATOM 1501 N N . LYS A 1 183 ? 0.160 -6.760 49.829 1.00 78.88 183 LYS A N 1
ATOM 1502 C CA . LYS A 1 183 ? 0.195 -8.070 50.492 1.00 78.88 183 LYS A CA 1
ATOM 1503 C C . LYS A 1 183 ? 0.933 -7.997 51.835 1.00 78.88 183 LYS A C 1
ATOM 1505 O O . LYS A 1 183 ? 0.426 -8.530 52.817 1.00 78.88 183 LYS A O 1
ATOM 1510 N N . GLU A 1 184 ? 2.051 -7.272 51.901 1.00 79.38 184 GLU A N 1
ATOM 1511 C CA . GLU A 1 184 ? 2.785 -7.014 53.151 1.00 79.38 184 GLU A CA 1
ATOM 1512 C C . GLU A 1 184 ? 1.997 -6.125 54.130 1.00 79.38 184 GLU A C 1
ATOM 1514 O O . GLU A 1 184 ? 1.968 -6.430 55.320 1.00 79.38 184 GLU A O 1
ATOM 1519 N N . ARG A 1 185 ? 1.292 -5.077 53.666 1.00 71.50 185 ARG A N 1
ATOM 1520 C CA . ARG A 1 185 ? 0.432 -4.253 54.547 1.00 71.50 185 ARG A CA 1
ATOM 1521 C C . ARG A 1 185 ? -0.757 -5.039 55.105 1.00 71.50 185 ARG A C 1
ATOM 1523 O O . ARG A 1 185 ? -1.033 -4.916 56.295 1.00 71.50 185 ARG A O 1
ATOM 1530 N N . ARG A 1 186 ? -1.407 -5.896 54.300 1.00 77.12 186 ARG A N 1
ATOM 1531 C CA . ARG A 1 186 ? -2.473 -6.799 54.790 1.00 77.12 186 ARG A CA 1
ATOM 1532 C C . ARG A 1 186 ? -1.961 -7.793 55.827 1.00 77.12 18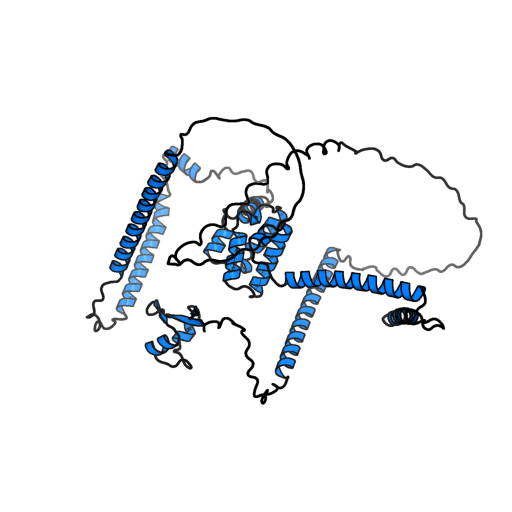6 ARG A C 1
ATOM 1534 O O . ARG A 1 186 ? -2.653 -8.039 56.805 1.00 77.12 186 ARG A O 1
ATOM 1541 N N . ALA A 1 187 ? -0.753 -8.323 55.641 1.00 80.81 187 ALA A N 1
ATOM 1542 C CA . ALA A 1 187 ? -0.131 -9.215 56.618 1.00 80.81 187 ALA A CA 1
ATOM 1543 C C . ALA A 1 187 ? 0.204 -8.510 57.948 1.00 80.81 187 ALA A C 1
ATOM 1545 O O . ALA A 1 187 ? 0.292 -9.172 58.975 1.00 80.81 187 ALA A O 1
ATOM 1546 N N . ARG A 1 188 ? 0.359 -7.178 57.942 1.00 84.31 188 ARG A N 1
ATOM 1547 C CA . ARG A 1 188 ? 0.648 -6.361 59.134 1.00 84.31 188 ARG A CA 1
ATOM 1548 C C . ARG A 1 188 ? -0.589 -5.746 59.800 1.00 84.31 188 ARG A C 1
ATOM 1550 O O . ARG A 1 188 ? -0.428 -5.005 60.761 1.00 84.31 188 ARG A O 1
ATOM 1557 N N . GLY A 1 189 ? -1.801 -6.013 59.301 1.00 80.25 189 GLY A N 1
ATOM 1558 C CA . GLY A 1 189 ? -3.045 -5.515 59.907 1.00 80.25 189 GLY A CA 1
ATOM 1559 C C . GLY A 1 189 ? -3.196 -3.987 59.923 1.00 80.25 189 GLY A C 1
ATOM 1560 O O . GLY A 1 189 ? -4.020 -3.468 60.669 1.00 80.25 189 GLY A O 1
ATOM 1561 N N . LEU A 1 190 ? -2.411 -3.258 59.122 1.00 73.12 190 LEU A N 1
ATOM 1562 C CA . LEU A 1 190 ? -2.485 -1.799 59.061 1.00 73.12 190 LEU A CA 1
ATOM 1563 C C . LEU A 1 190 ? -3.720 -1.367 58.248 1.00 73.12 190 LEU A C 1
ATOM 1565 O O . LEU A 1 190 ? -3.884 -1.855 57.122 1.00 73.12 190 LEU A O 1
ATOM 1569 N N . PRO A 1 191 ? -4.563 -0.453 58.769 1.00 59.81 191 PRO A N 1
ATOM 1570 C CA . PRO A 1 191 ? -5.687 0.099 58.024 1.00 59.81 191 PRO A CA 1
ATOM 1571 C C . PRO A 1 191 ? -5.195 0.789 56.742 1.00 59.81 191 PRO A C 1
ATOM 1573 O O . PRO A 1 191 ? -4.098 1.353 56.671 1.00 59.81 191 PRO A O 1
ATOM 1576 N N . SER A 1 192 ? -5.973 0.627 55.675 1.00 60.00 192 SER A N 1
ATOM 1577 C CA . SER A 1 192 ? -5.648 1.124 54.341 1.00 60.00 192 SER A CA 1
ATOM 1578 C C . SER A 1 192 ? -6.093 2.579 54.235 1.00 60.00 192 SER A C 1
ATOM 1580 O O . SER A 1 192 ? -7.286 2.827 54.125 1.00 60.00 192 SER A O 1
ATOM 1582 N N . ASP A 1 193 ? -5.157 3.529 54.190 1.00 57.97 193 ASP A N 1
ATOM 1583 C CA . ASP A 1 193 ? -5.455 4.969 54.023 1.00 57.97 193 ASP A CA 1
ATOM 1584 C C . ASP A 1 193 ? -6.127 5.313 52.671 1.00 57.97 193 ASP A C 1
ATOM 1586 O O . ASP A 1 193 ? -6.425 6.464 52.386 1.00 57.97 193 ASP A O 1
ATOM 1590 N N . SER A 1 194 ? -6.362 4.323 51.801 1.00 58.84 194 SER A N 1
ATOM 1591 C CA . SER A 1 194 ? -6.824 4.519 50.422 1.00 58.84 194 SER A CA 1
ATOM 1592 C C . SER A 1 194 ? -8.335 4.410 50.201 1.00 58.84 194 SER A C 1
ATOM 1594 O O . SER A 1 194 ? -8.764 4.478 49.048 1.00 58.84 194 SER A O 1
ATOM 1596 N N . ASP A 1 195 ? -9.141 4.178 51.239 1.00 55.88 195 ASP A N 1
ATOM 1597 C CA . ASP A 1 195 ? -10.596 4.066 51.053 1.00 55.88 195 ASP A CA 1
ATOM 1598 C C . ASP A 1 195 ? -11.285 5.441 50.947 1.00 55.88 195 ASP A C 1
ATOM 1600 O O . ASP A 1 195 ? -12.332 5.538 50.307 1.00 55.88 195 ASP A O 1
ATOM 1604 N N . GLU A 1 196 ? -10.669 6.524 51.439 1.00 57.94 196 GLU A N 1
ATOM 1605 C CA . GLU A 1 196 ? -11.176 7.892 51.224 1.00 57.94 196 GLU A CA 1
ATOM 1606 C C . GLU A 1 196 ? -10.810 8.458 49.838 1.00 57.94 196 GLU A C 1
ATOM 1608 O O . GLU A 1 196 ? -11.641 9.096 49.184 1.00 57.94 196 GLU A O 1
ATOM 1613 N N . ASP A 1 197 ? -9.612 8.163 49.323 1.00 57.53 197 ASP A N 1
ATOM 1614 C CA . ASP A 1 197 ? -9.148 8.705 48.034 1.00 57.53 197 ASP A CA 1
ATOM 1615 C C . ASP A 1 197 ? -9.821 8.059 46.812 1.00 57.53 197 ASP A C 1
ATOM 1617 O O . ASP A 1 197 ? -9.893 8.663 45.740 1.00 57.53 197 ASP A O 1
ATOM 1621 N N . LEU A 1 198 ? -10.381 6.854 46.960 1.00 58.72 198 LEU A N 1
ATOM 1622 C CA . LEU A 1 198 ? -11.159 6.200 45.901 1.00 58.72 198 LEU A CA 1
ATOM 1623 C C . LEU A 1 198 ? -12.637 6.625 45.881 1.00 58.72 198 LEU A C 1
ATOM 1625 O O . LEU A 1 198 ? -13.310 6.413 44.869 1.00 58.72 198 LEU A O 1
ATOM 1629 N N . GLN A 1 199 ? -13.154 7.244 46.948 1.00 60.28 199 GLN A N 1
ATOM 1630 C CA . GLN A 1 199 ? -14.551 7.693 46.997 1.00 60.28 199 GLN A CA 1
ATOM 1631 C C . GLN A 1 199 ? -14.768 9.052 46.322 1.00 60.28 199 GLN A C 1
ATOM 1633 O O . GLN A 1 199 ? -15.788 9.230 45.652 1.00 60.28 199 GLN A O 1
ATOM 1638 N N . LYS A 1 200 ? -13.806 9.980 46.407 1.00 67.31 200 LYS A N 1
ATOM 1639 C CA . LYS A 1 200 ? -13.900 11.313 45.776 1.00 67.31 200 LYS A CA 1
ATOM 1640 C C . LYS A 1 200 ? -14.214 11.288 44.269 1.00 67.31 200 LYS A C 1
ATOM 1642 O O . LYS A 1 200 ? -15.226 11.875 43.884 1.00 67.31 200 LYS A O 1
ATOM 1647 N N . PRO A 1 201 ? -13.478 10.552 43.411 1.00 70.88 201 PRO A N 1
ATOM 1648 C CA . PRO A 1 201 ? -13.763 10.560 41.973 1.00 70.88 201 PRO A CA 1
ATOM 1649 C C . PRO A 1 201 ? -15.124 9.934 41.629 1.00 70.88 201 PRO A C 1
ATOM 1651 O O . PRO A 1 201 ? -15.737 10.284 40.620 1.00 70.88 201 PRO A O 1
ATOM 1654 N N . LEU A 1 202 ? -15.635 9.028 42.470 1.00 68.62 202 LEU A N 1
ATOM 1655 C CA . LEU A 1 202 ? -16.936 8.393 42.258 1.00 68.62 202 LEU A CA 1
ATOM 1656 C C . LEU A 1 202 ? -18.104 9.340 42.582 1.00 68.62 202 LEU A C 1
ATOM 1658 O O . LEU A 1 202 ? -19.149 9.289 41.927 1.00 68.62 202 LEU A O 1
ATOM 1662 N N . VAL A 1 203 ? -17.927 10.199 43.590 1.00 78.94 203 VAL A N 1
ATOM 1663 C CA . VAL A 1 203 ? -18.898 11.235 43.966 1.00 78.94 203 VAL A CA 1
ATOM 1664 C C . VAL A 1 203 ? -18.935 12.336 42.904 1.00 78.94 203 VAL A C 1
ATOM 1666 O O . VAL A 1 203 ? -20.024 12.729 42.476 1.00 78.94 203 VAL A O 1
ATOM 1669 N N . ASP A 1 204 ? -17.776 12.748 42.389 1.00 80.38 204 ASP A N 1
ATOM 1670 C CA . ASP A 1 204 ? -17.686 13.765 41.335 1.00 80.38 204 ASP A CA 1
ATOM 1671 C C . ASP A 1 204 ? -18.308 13.289 40.011 1.00 80.38 204 ASP A C 1
ATOM 1673 O O . ASP A 1 204 ? -19.066 14.026 39.373 1.00 80.38 204 ASP A O 1
ATOM 1677 N N . ALA A 1 205 ? -18.100 12.020 39.639 1.00 81.19 205 ALA A N 1
ATOM 1678 C CA . ALA A 1 205 ? -18.715 11.426 38.450 1.00 81.19 205 ALA A CA 1
ATOM 1679 C C . ALA A 1 205 ? -20.251 11.337 38.547 1.00 81.19 205 ALA A C 1
ATOM 1681 O O . ALA A 1 205 ? -20.958 11.569 37.561 1.00 81.19 205 ALA A O 1
ATOM 1682 N N . LYS A 1 206 ? -20.800 11.036 39.735 1.00 88.44 206 LYS A N 1
ATOM 1683 C CA . LYS A 1 206 ? -22.258 11.052 39.955 1.00 88.44 206 LYS A CA 1
ATOM 1684 C C . LYS A 1 206 ? -22.829 12.462 39.821 1.00 88.44 206 LYS A C 1
ATOM 1686 O O . LYS A 1 206 ? -23.849 12.636 39.157 1.00 88.44 206 LYS A O 1
ATOM 1691 N N . LYS A 1 207 ? -22.141 13.459 40.382 1.00 91.75 207 LYS A N 1
ATOM 1692 C CA . LYS A 1 207 ? -22.564 14.864 40.338 1.00 91.75 207 LYS A CA 1
ATOM 1693 C C . LYS A 1 207 ? -22.563 15.425 38.911 1.00 91.75 207 LYS A C 1
ATOM 1695 O O . LYS A 1 207 ? -23.482 16.149 38.538 1.00 91.75 207 LYS A O 1
ATOM 1700 N N . GLN A 1 208 ? -21.586 15.039 38.084 1.00 86.88 208 GLN A N 1
ATOM 1701 C CA . GLN A 1 208 ? -21.558 15.401 36.661 1.00 86.88 208 GLN A CA 1
ATOM 1702 C C . GLN A 1 208 ? -22.714 14.775 35.871 1.00 86.88 208 GLN A C 1
ATOM 1704 O O . GLN A 1 208 ? -23.367 15.464 35.089 1.00 86.88 208 GLN A O 1
ATOM 1709 N N . LYS A 1 209 ? -23.011 13.492 36.105 1.00 92.69 209 LYS A N 1
ATOM 1710 C CA . LYS A 1 209 ? -24.109 12.799 35.417 1.00 92.69 209 LYS A CA 1
ATOM 1711 C C . LYS A 1 209 ? -25.478 13.396 35.759 1.00 92.69 209 LYS A C 1
ATOM 1713 O O . LYS A 1 209 ? -26.326 13.543 34.883 1.00 92.69 209 LYS A O 1
ATOM 1718 N N . GLU A 1 210 ? -25.677 13.777 37.017 1.00 93.56 210 GLU A N 1
ATOM 1719 C CA . GLU A 1 210 ? -26.901 14.442 37.470 1.00 93.56 210 GLU A CA 1
ATOM 1720 C C . GLU A 1 210 ? -27.046 15.853 36.869 1.00 93.56 210 GLU A C 1
ATOM 1722 O O . GLU A 1 210 ? -28.136 16.240 36.441 1.00 93.56 210 GLU A O 1
ATOM 1727 N N . ALA A 1 211 ? -25.944 16.602 36.748 1.00 92.25 211 ALA A N 1
ATOM 1728 C CA . ALA A 1 211 ? -25.933 17.900 36.074 1.00 92.25 211 ALA A CA 1
ATOM 1729 C C . ALA A 1 211 ? -26.279 17.787 34.576 1.00 92.25 211 ALA A C 1
ATOM 1731 O O . ALA A 1 211 ? -27.048 18.602 34.060 1.00 92.25 211 ALA A O 1
ATOM 1732 N N . GLU A 1 212 ? -25.773 16.760 33.888 1.00 92.50 212 GLU A N 1
ATOM 1733 C CA . GLU A 1 212 ? -26.093 16.505 32.478 1.00 92.50 212 GLU A CA 1
ATOM 1734 C C . GLU A 1 212 ? -27.575 16.139 32.283 1.00 92.50 212 GLU A C 1
ATOM 1736 O O . GLU A 1 212 ? -28.239 16.656 31.380 1.00 92.50 212 GLU A O 1
ATOM 1741 N N . GLU A 1 213 ? -28.133 15.291 33.154 1.00 93.69 213 GLU A N 1
ATOM 1742 C CA . GLU A 1 213 ? -29.555 14.933 33.096 1.00 93.69 213 GLU A CA 1
ATOM 1743 C C . GLU A 1 213 ? -30.449 16.155 33.363 1.00 93.69 213 GLU A C 1
ATOM 1745 O O . GLU A 1 213 ? -31.445 16.375 32.665 1.00 93.69 213 GLU A O 1
ATOM 1750 N N . ARG A 1 214 ? -30.059 17.011 34.316 1.00 94.75 214 ARG A N 1
ATOM 1751 C CA . ARG A 1 214 ? -30.757 18.270 34.598 1.00 94.75 214 ARG A CA 1
ATOM 1752 C C . ARG A 1 214 ? -30.722 19.227 33.403 1.00 94.75 214 ARG A C 1
ATOM 1754 O O . ARG A 1 214 ? -31.742 19.846 33.098 1.00 94.75 214 ARG A O 1
ATOM 1761 N N . ALA A 1 215 ? -29.597 19.317 32.691 1.00 92.25 215 ALA A N 1
ATOM 1762 C CA . ALA A 1 215 ? -29.482 20.118 31.471 1.00 92.25 215 ALA A CA 1
ATOM 1763 C C . ALA A 1 215 ? -30.385 19.587 30.341 1.00 92.25 215 ALA A C 1
ATOM 1765 O O . ALA A 1 215 ? -31.075 20.371 29.686 1.00 92.25 215 ALA A O 1
ATOM 1766 N N . LYS A 1 216 ? -30.463 18.260 30.165 1.00 90.25 216 LYS A N 1
ATOM 1767 C CA . LYS A 1 216 ? -31.393 17.622 29.215 1.00 90.25 216 LYS A CA 1
ATOM 1768 C C . LYS A 1 216 ? -32.856 17.928 29.537 1.00 90.25 216 LYS A C 1
ATOM 1770 O O . LYS A 1 216 ? -33.611 18.258 28.626 1.00 90.25 216 LYS A O 1
ATOM 1775 N N . ARG A 1 217 ? -33.259 17.888 30.815 1.00 89.25 217 ARG A N 1
ATOM 1776 C CA . ARG A 1 217 ? -34.633 18.254 31.221 1.00 89.25 217 ARG A CA 1
ATOM 1777 C C . ARG A 1 217 ? -34.952 19.724 30.948 1.00 89.25 217 ARG A C 1
ATOM 1779 O O . ARG A 1 217 ? -36.040 20.028 30.475 1.00 89.25 217 ARG A O 1
ATOM 1786 N N . MET A 1 218 ? -34.001 20.625 31.192 1.00 92.38 218 MET A N 1
ATOM 1787 C CA . MET A 1 218 ? -34.160 22.056 30.898 1.00 92.38 218 MET A CA 1
ATOM 1788 C C . MET A 1 218 ? -34.305 22.333 29.394 1.00 92.38 218 MET A C 1
ATOM 1790 O O . MET A 1 218 ? -35.091 23.192 29.005 1.00 92.38 218 MET A O 1
ATOM 1794 N N . LEU A 1 219 ? -33.572 21.605 28.546 1.00 83.88 219 LEU A N 1
ATOM 1795 C CA . LEU A 1 219 ? -33.699 21.697 27.087 1.00 83.88 219 LEU A CA 1
ATOM 1796 C C . LEU A 1 219 ? -35.044 21.157 26.590 1.00 83.88 219 LEU A C 1
ATOM 1798 O O . LEU A 1 219 ? -35.683 21.806 25.768 1.00 83.88 219 LEU A O 1
ATOM 1802 N N . ALA A 1 220 ? -35.504 20.027 27.133 1.00 82.44 220 ALA A N 1
ATOM 1803 C CA . ALA A 1 220 ? -36.818 19.473 26.812 1.00 82.44 220 ALA A CA 1
ATOM 1804 C C . ALA A 1 220 ? -37.967 20.414 27.224 1.00 82.44 220 ALA A C 1
ATOM 1806 O O . ALA A 1 220 ? -38.943 20.543 26.497 1.00 82.44 220 ALA A O 1
ATOM 1807 N N . ALA A 1 221 ? -37.832 21.131 28.345 1.00 82.06 221 ALA A N 1
ATOM 1808 C CA . ALA A 1 221 ? -38.839 22.089 28.803 1.00 82.06 221 ALA A CA 1
ATOM 1809 C C . ALA A 1 221 ? -38.912 23.379 27.958 1.00 82.06 221 ALA A C 1
ATOM 1811 O O . ALA A 1 221 ? -39.940 24.050 27.966 1.00 82.06 221 ALA A O 1
ATOM 1812 N N . LYS A 1 222 ? -37.845 23.744 27.230 1.00 81.06 222 LYS A N 1
ATOM 1813 C CA . LYS A 1 222 ? -37.820 24.946 26.372 1.00 81.06 222 LYS A CA 1
ATOM 1814 C C . LYS A 1 222 ? -38.478 24.749 25.006 1.00 81.06 222 LYS A C 1
ATOM 1816 O O . LYS A 1 222 ? -38.790 25.738 24.352 1.00 81.06 222 LYS A O 1
ATOM 1821 N N . HIS A 1 223 ? -38.705 23.505 24.594 1.00 63.38 223 HIS A N 1
ATOM 1822 C CA . HIS A 1 223 ? -39.434 23.171 23.375 1.00 63.38 223 HIS A CA 1
ATOM 1823 C C . HIS A 1 223 ? -40.618 22.261 23.716 1.00 63.38 223 HIS A C 1
ATOM 1825 O O . HIS A 1 223 ? -40.526 21.048 23.512 1.00 63.38 223 HIS A O 1
ATOM 1831 N N . PRO A 1 224 ? -41.733 22.813 24.233 1.00 63.44 224 PRO A N 1
ATOM 1832 C CA . PRO A 1 224 ? -42.997 22.094 24.241 1.00 63.44 224 PRO A CA 1
ATOM 1833 C C . PRO A 1 224 ? -43.437 21.940 22.780 1.00 63.44 224 PRO A C 1
ATOM 1835 O O . PRO A 1 224 ? -44.068 22.819 22.206 1.00 63.44 224 PRO A O 1
ATOM 1838 N N . LEU A 1 225 ? -42.995 20.862 22.134 1.00 55.34 225 LEU A N 1
ATOM 1839 C CA . LEU A 1 225 ? -43.527 20.457 20.842 1.00 55.34 225 LEU A CA 1
ATOM 1840 C C . LEU A 1 225 ? -44.988 20.065 21.058 1.00 55.34 225 LEU A C 1
ATOM 1842 O O . LEU A 1 225 ? -45.281 19.216 21.898 1.00 55.34 225 LEU A O 1
ATOM 1846 N N . ASP A 1 226 ? -45.872 20.726 20.315 1.00 52.06 226 ASP A N 1
ATOM 1847 C CA . ASP A 1 226 ? -47.315 20.528 20.322 1.00 52.06 226 ASP A CA 1
ATOM 1848 C C . ASP A 1 226 ? -47.686 19.038 20.288 1.00 52.06 226 ASP A C 1
ATOM 1850 O O . ASP A 1 226 ? -47.489 18.334 19.295 1.00 52.06 226 ASP A O 1
ATOM 1854 N N . ASP A 1 227 ? -48.301 18.574 21.376 1.00 51.62 227 ASP A N 1
ATOM 1855 C CA . ASP A 1 227 ? -48.760 17.197 21.614 1.00 51.62 227 ASP A CA 1
ATOM 1856 C C . ASP A 1 227 ? -49.937 16.766 20.701 1.00 51.62 227 ASP A C 1
ATOM 1858 O O . ASP A 1 227 ? -50.582 15.732 20.900 1.00 51.62 227 ASP A O 1
ATOM 1862 N N . HIS A 1 228 ? -50.233 17.539 19.652 1.00 52.84 228 HIS A N 1
ATOM 1863 C CA . HIS A 1 228 ? -51.395 17.352 18.785 1.00 52.84 228 HIS A CA 1
ATOM 1864 C C . HIS A 1 228 ? -51.292 16.170 17.801 1.00 52.84 228 HIS A C 1
ATOM 1866 O O . HIS A 1 228 ? -52.286 15.847 17.151 1.00 52.84 228 HIS A O 1
ATOM 1872 N N . TYR A 1 229 ? -50.159 15.458 17.737 1.00 51.59 229 TYR A N 1
ATOM 1873 C CA . TYR A 1 229 ? -49.970 14.289 16.856 1.00 51.59 229 TYR A CA 1
ATOM 1874 C C . TYR A 1 229 ? -49.863 12.922 17.572 1.00 51.59 229 TYR A C 1
ATOM 1876 O O . TYR A 1 229 ? -49.632 11.898 16.931 1.00 51.59 229 TYR A O 1
ATOM 1884 N N . SER A 1 230 ? -50.116 12.844 18.885 1.00 47.34 230 SER A N 1
ATOM 1885 C CA . SER A 1 230 ? -49.920 11.620 19.696 1.00 47.34 230 SER A CA 1
ATOM 1886 C C . SER A 1 230 ? -51.041 10.552 19.601 1.00 47.34 230 SER A C 1
ATOM 1888 O O . SER A 1 230 ? -51.060 9.572 20.348 1.00 47.34 230 SER A O 1
ATOM 1890 N N . LYS A 1 231 ? -52.000 10.672 18.666 1.00 48.28 231 LYS A N 1
ATOM 1891 C CA . LYS A 1 231 ? -53.095 9.681 18.523 1.00 48.28 231 LYS A CA 1
ATOM 1892 C C . LYS A 1 231 ? -52.772 8.449 17.670 1.00 48.28 231 LYS A C 1
ATOM 1894 O O . LYS A 1 231 ? -53.540 7.491 17.714 1.00 48.28 231 LYS A O 1
ATOM 1899 N N . PHE A 1 232 ? -51.626 8.392 16.994 1.00 47.09 232 PHE A N 1
ATOM 1900 C CA . PHE A 1 232 ? -51.145 7.157 16.366 1.00 47.09 232 PHE A CA 1
ATOM 1901 C C . PHE A 1 232 ? -50.055 6.519 17.231 1.00 47.09 232 PHE A C 1
ATOM 1903 O O . PHE A 1 232 ? -48.861 6.686 16.995 1.00 47.09 232 PHE A O 1
ATOM 1910 N N . ARG A 1 233 ? -50.471 5.767 18.261 1.00 43.34 233 ARG A N 1
ATOM 1911 C CA . ARG A 1 233 ? -49.579 4.876 19.021 1.00 43.34 233 ARG A CA 1
ATOM 1912 C C . ARG A 1 233 ? -49.069 3.761 18.105 1.00 43.34 233 ARG A C 1
ATOM 1914 O O . ARG A 1 233 ? -49.621 2.664 18.063 1.00 43.34 233 ARG A O 1
ATOM 1921 N N . ILE A 1 234 ? -47.990 4.041 17.385 1.00 55.44 234 ILE A N 1
ATOM 1922 C CA . ILE A 1 234 ? -47.139 3.019 16.784 1.00 55.44 234 ILE A CA 1
ATOM 1923 C C . ILE A 1 234 ? -46.487 2.271 17.950 1.00 55.44 234 ILE A C 1
ATOM 1925 O O . ILE A 1 234 ? -45.812 2.875 18.787 1.00 55.44 234 ILE A O 1
ATOM 1929 N N . ARG A 1 235 ? -46.741 0.959 18.042 1.00 49.09 235 ARG A N 1
ATOM 1930 C CA . ARG A 1 235 ? -46.112 0.070 19.030 1.00 49.09 235 ARG A CA 1
ATOM 1931 C C . ARG A 1 235 ? -44.597 0.321 19.053 1.00 49.09 235 ARG A C 1
ATOM 1933 O O . ARG A 1 235 ? -43.978 0.368 17.989 1.00 49.09 235 ARG A O 1
ATOM 1940 N N . PRO A 1 236 ? -43.973 0.480 20.231 1.00 49.78 236 PRO A N 1
ATOM 1941 C CA . PRO A 1 236 ? -42.544 0.733 20.310 1.00 49.78 236 PRO A CA 1
ATOM 1942 C C . PRO A 1 236 ? -41.770 -0.446 19.700 1.00 49.78 236 PRO A C 1
ATOM 1944 O O . PRO A 1 236 ? -41.768 -1.546 20.248 1.00 49.78 236 PRO A O 1
ATOM 1947 N N . LYS A 1 237 ? -41.032 -0.186 18.607 1.00 55.88 237 LYS A N 1
ATOM 1948 C CA . LYS A 1 237 ? -40.139 -1.122 17.874 1.00 55.88 237 LYS A CA 1
ATOM 1949 C C . LYS A 1 237 ? -39.082 -1.837 18.744 1.00 55.88 237 LYS A C 1
ATOM 1951 O O . LYS A 1 237 ? -38.279 -2.629 18.253 1.00 55.88 237 LYS A O 1
ATOM 1956 N N . LYS A 1 238 ? -39.032 -1.537 20.044 1.00 59.94 238 LYS A N 1
ATOM 1957 C CA . LYS A 1 238 ? -38.117 -2.144 21.011 1.00 59.94 238 LYS A CA 1
ATOM 1958 C C . LYS A 1 238 ? -38.537 -3.570 21.384 1.00 59.94 238 LYS A C 1
ATOM 1960 O O . LYS A 1 238 ? -37.656 -4.395 21.596 1.00 59.94 238 LYS A O 1
ATOM 1965 N N . GLU A 1 239 ? -39.837 -3.868 21.397 1.00 54.47 239 GLU A N 1
ATOM 1966 C CA . GLU A 1 239 ? -40.343 -5.227 21.659 1.00 54.47 239 GLU A CA 1
ATOM 1967 C C . GLU A 1 239 ? -40.153 -6.146 20.441 1.00 54.47 239 GLU A C 1
ATOM 1969 O O . GLU A 1 239 ? -39.738 -7.295 20.585 1.00 54.47 239 GLU A O 1
ATOM 1974 N N . GLU A 1 240 ? -40.313 -5.608 19.231 1.00 56.78 240 GLU A N 1
ATOM 1975 C CA . GLU A 1 240 ? -40.173 -6.359 17.976 1.00 56.78 240 GLU A CA 1
ATOM 1976 C C . GLU A 1 240 ? -38.723 -6.827 17.736 1.00 56.78 240 GLU A C 1
ATOM 1978 O O . GLU A 1 240 ? -38.471 -7.989 17.409 1.00 56.78 240 GLU A O 1
ATOM 1983 N N . LYS A 1 241 ? -37.734 -5.967 18.033 1.00 66.62 241 LYS A N 1
ATOM 1984 C CA . LYS A 1 241 ? -36.307 -6.343 17.977 1.00 66.62 241 LYS A CA 1
ATOM 1985 C C . LYS A 1 241 ? -35.915 -7.390 19.025 1.00 66.62 241 LYS A C 1
ATOM 1987 O O . LYS A 1 241 ? -34.917 -8.093 18.843 1.00 66.62 241 LYS A O 1
ATOM 1992 N N . GLU A 1 242 ? -36.643 -7.492 20.136 1.00 68.44 242 GLU A N 1
ATOM 1993 C CA . GLU A 1 242 ? -36.357 -8.487 21.170 1.00 68.44 242 GLU A CA 1
ATOM 1994 C C . GLU A 1 242 ? -36.967 -9.856 20.827 1.00 68.44 242 GLU A C 1
ATOM 1996 O O . GLU A 1 242 ? -36.322 -10.887 21.043 1.00 68.44 242 GLU A O 1
ATOM 2001 N N . GLU A 1 243 ? -38.145 -9.884 20.197 1.00 67.12 243 GLU A N 1
ATOM 2002 C CA . GLU A 1 243 ? -38.714 -11.107 19.617 1.00 67.12 243 GLU A CA 1
ATOM 2003 C C . GLU A 1 243 ? -37.884 -11.644 18.446 1.00 67.12 243 GLU A C 1
ATOM 2005 O O . GLU A 1 243 ? -37.643 -12.853 18.361 1.00 67.12 243 GLU A O 1
ATOM 2010 N N . GLU A 1 244 ? -37.352 -10.773 17.589 1.00 70.31 244 GLU A N 1
ATOM 2011 C CA . GLU A 1 244 ? -36.514 -11.188 16.461 1.00 70.31 244 GLU A CA 1
ATOM 2012 C C . GLU A 1 244 ? -35.175 -11.797 16.930 1.00 70.31 244 GLU A C 1
ATOM 2014 O O . GLU A 1 244 ? -34.721 -12.836 16.431 1.00 70.31 244 GLU A O 1
ATOM 2019 N N . LYS A 1 245 ? -34.578 -11.242 17.996 1.00 72.38 245 LYS A N 1
ATOM 2020 C CA . LYS A 1 245 ? -33.402 -11.837 18.657 1.00 72.38 245 LYS A CA 1
ATOM 2021 C C . LYS A 1 245 ? -33.703 -13.195 19.301 1.00 72.38 245 LYS A C 1
ATOM 2023 O O . LYS A 1 245 ? -32.856 -14.090 19.244 1.00 72.38 245 LYS A O 1
ATOM 2028 N N . LYS A 1 246 ? -34.899 -13.385 19.870 1.00 76.06 246 LYS A N 1
ATOM 2029 C CA . LYS A 1 246 ? -35.346 -14.682 20.423 1.00 76.06 246 LYS A CA 1
ATOM 2030 C C . LYS A 1 246 ? -35.617 -15.720 19.322 1.00 76.06 246 LYS A C 1
ATOM 2032 O O . LYS A 1 246 ? -35.375 -16.911 19.524 1.00 76.06 246 LYS A O 1
ATOM 2037 N N . LYS A 1 247 ? -36.063 -15.291 18.135 1.00 76.38 247 LYS A N 1
ATOM 2038 C CA . LYS A 1 247 ? -36.291 -16.174 16.977 1.00 76.38 247 LYS A CA 1
ATOM 2039 C C . LYS A 1 247 ? -34.976 -16.681 16.371 1.00 76.38 247 LYS A C 1
ATOM 2041 O O . LYS A 1 247 ? -34.820 -17.881 16.154 1.00 76.38 247 LYS A O 1
ATOM 2046 N N . THR A 1 248 ? -33.989 -15.799 16.208 1.00 75.56 248 THR A N 1
ATOM 2047 C CA . THR A 1 248 ? -32.678 -16.153 15.626 1.00 75.56 248 THR A CA 1
ATOM 2048 C C . THR A 1 248 ? -31.841 -17.082 16.511 1.00 75.56 248 THR A C 1
ATOM 2050 O O . THR A 1 248 ? -31.099 -17.921 15.999 1.00 75.56 248 THR A O 1
ATOM 2053 N N . THR A 1 249 ? -31.975 -16.993 17.837 1.00 78.31 249 THR A N 1
ATOM 2054 C CA . THR A 1 249 ? -31.319 -17.924 18.773 1.00 78.31 249 THR A CA 1
ATOM 2055 C C . THR A 1 249 ? -31.935 -19.322 18.712 1.00 78.31 249 THR A C 1
ATOM 2057 O O . THR A 1 249 ? -31.195 -20.300 18.594 1.00 78.31 249 THR A O 1
ATOM 2060 N N . ARG A 1 250 ? -33.271 -19.431 18.659 1.00 76.88 250 ARG A N 1
ATOM 2061 C CA . ARG A 1 250 ? -33.970 -20.723 18.497 1.00 76.88 250 ARG A CA 1
ATOM 2062 C C . ARG A 1 250 ? -33.607 -21.455 17.203 1.00 76.88 250 ARG A C 1
ATOM 2064 O O . ARG A 1 250 ? -33.426 -22.673 17.226 1.00 76.88 250 ARG A O 1
ATOM 2071 N N . ASP A 1 251 ? -33.469 -20.743 16.087 1.00 79.00 251 ASP A N 1
ATOM 2072 C CA . ASP A 1 251 ? -33.100 -21.377 14.813 1.00 79.00 251 ASP A CA 1
ATOM 2073 C C . ASP A 1 251 ? -31.637 -21.846 14.792 1.00 79.00 251 ASP A C 1
ATOM 2075 O O . ASP A 1 251 ? -31.311 -22.877 14.189 1.00 79.00 251 ASP A O 1
ATOM 2079 N N . ARG A 1 252 ? -30.751 -21.156 15.521 1.00 80.81 252 ARG A N 1
ATOM 2080 C CA . ARG A 1 252 ? -29.346 -21.558 15.669 1.00 80.81 252 ARG A CA 1
ATOM 2081 C C . ARG A 1 252 ? -29.205 -22.857 16.463 1.00 80.81 252 ARG A C 1
ATOM 2083 O O . ARG A 1 252 ? -28.423 -23.724 16.063 1.00 80.81 252 ARG A O 1
ATOM 2090 N N . ASP A 1 253 ? -29.995 -23.022 17.522 1.00 82.19 253 ASP A N 1
ATOM 2091 C CA . ASP A 1 253 ? -30.006 -24.247 18.327 1.00 82.19 253 ASP A CA 1
ATOM 2092 C C . ASP A 1 253 ? -30.606 -25.434 17.557 1.00 82.19 253 ASP A C 1
ATOM 2094 O O . ASP A 1 253 ? -29.993 -26.504 17.505 1.00 82.19 253 ASP A O 1
ATOM 2098 N N . ARG A 1 254 ? -31.705 -25.228 16.814 1.00 82.88 254 ARG A N 1
ATOM 2099 C CA . ARG A 1 254 ? -32.280 -26.263 15.926 1.00 82.88 254 ARG A CA 1
ATOM 2100 C C . ARG A 1 254 ? -31.301 -26.739 14.851 1.00 82.88 254 ARG A C 1
ATOM 2102 O O . ARG A 1 254 ? -31.239 -27.931 14.543 1.00 82.88 254 ARG A O 1
ATOM 2109 N N . SER A 1 255 ? -30.514 -25.826 14.282 1.00 83.94 255 SER A N 1
ATOM 2110 C CA . SER A 1 255 ? -29.490 -26.166 13.286 1.00 83.94 255 SER A CA 1
ATOM 2111 C C . SER A 1 255 ? -28.347 -26.991 13.895 1.00 83.94 255 SER A C 1
ATOM 2113 O O . SER A 1 255 ? -27.849 -27.941 13.281 1.00 83.94 255 SER A O 1
ATOM 2115 N N . ARG A 1 256 ? -27.962 -26.688 15.142 1.00 84.25 256 ARG A N 1
ATOM 2116 C CA . ARG A 1 256 ? -26.920 -27.425 15.866 1.00 84.25 256 ARG A CA 1
ATOM 2117 C C . ARG A 1 256 ? -27.336 -28.864 16.164 1.00 84.25 256 ARG A C 1
ATOM 2119 O O . ARG A 1 256 ? -26.506 -29.764 16.018 1.00 84.25 256 ARG A O 1
ATOM 2126 N N . ASP A 1 257 ? -28.594 -29.090 16.526 1.00 84.62 257 ASP A N 1
ATOM 2127 C CA . ASP A 1 257 ? -29.083 -30.432 16.847 1.00 84.62 257 ASP A CA 1
ATOM 2128 C C . ASP A 1 257 ? -29.295 -31.301 15.599 1.00 84.62 257 ASP A C 1
ATOM 2130 O O . ASP A 1 257 ? -28.832 -32.445 15.592 1.00 84.62 257 ASP A O 1
ATOM 2134 N N . ARG A 1 258 ? -29.791 -30.743 14.479 1.00 83.94 258 ARG A N 1
ATOM 2135 C CA . ARG A 1 258 ? -29.806 -31.456 13.179 1.00 83.94 258 ARG A CA 1
ATOM 2136 C C . ARG A 1 258 ? -28.414 -31.932 12.754 1.00 83.94 258 ARG A C 1
ATOM 2138 O O . ARG A 1 258 ? -28.260 -33.025 12.209 1.00 83.94 258 ARG A O 1
ATOM 2145 N N . ARG A 1 259 ? -27.374 -31.135 13.025 1.00 81.88 259 ARG A N 1
ATOM 2146 C CA . ARG A 1 259 ? -25.986 -31.484 12.677 1.00 81.88 259 ARG A CA 1
ATOM 2147 C C . ARG A 1 259 ? -25.425 -32.614 13.547 1.00 81.88 259 ARG A C 1
ATOM 2149 O O . ARG A 1 259 ? -24.625 -33.412 13.061 1.00 81.88 259 ARG A O 1
ATOM 2156 N N . LYS A 1 260 ? -25.845 -32.712 14.815 1.00 83.56 260 LYS A N 1
ATOM 2157 C CA . LYS A 1 260 ? -25.493 -33.845 15.693 1.00 83.56 260 LYS A CA 1
ATOM 2158 C C . LYS A 1 260 ? -26.185 -35.132 15.247 1.00 83.56 260 LYS A C 1
ATOM 2160 O O . LYS A 1 260 ? -25.568 -36.193 15.288 1.00 83.56 260 LYS A O 1
ATOM 2165 N N . GLU A 1 261 ? -27.431 -35.035 14.798 1.00 79.50 261 GLU A N 1
ATOM 2166 C CA . GLU A 1 261 ? -28.219 -36.181 14.339 1.00 79.50 261 GLU A CA 1
ATOM 2167 C C . GLU A 1 261 ? -27.658 -36.773 13.035 1.00 79.50 261 GLU A C 1
ATOM 2169 O O . GLU A 1 261 ? -27.421 -37.978 12.958 1.00 79.50 261 GLU A O 1
ATOM 2174 N N . GLN A 1 262 ? -27.279 -35.924 12.070 1.00 80.94 262 GLN A N 1
ATOM 2175 C CA . GLN A 1 262 ? -26.582 -36.359 10.849 1.00 80.94 262 GLN A CA 1
ATOM 2176 C C . GLN A 1 262 ? -25.204 -36.986 11.114 1.00 80.94 262 GLN A C 1
ATOM 2178 O O . GLN A 1 262 ? -24.753 -37.846 10.360 1.00 80.94 262 GLN A O 1
ATOM 2183 N N . LYS A 1 263 ? -24.509 -36.574 12.182 1.00 79.94 263 LYS A N 1
ATOM 2184 C CA . LYS A 1 263 ? -23.221 -37.179 12.542 1.00 79.94 263 LYS A CA 1
ATOM 2185 C C . LYS A 1 263 ? -23.400 -38.607 13.071 1.00 79.94 263 LYS A C 1
ATOM 2187 O O . LYS A 1 263 ? -22.644 -39.491 12.683 1.00 79.94 263 LYS A O 1
ATOM 2192 N N . LYS A 1 264 ? -24.439 -38.853 13.881 1.00 76.75 264 LYS A N 1
ATOM 2193 C CA . LYS A 1 264 ? -24.747 -40.194 14.411 1.00 76.75 264 LYS A CA 1
ATOM 2194 C C . LYS A 1 264 ? -25.116 -41.199 13.313 1.00 76.75 264 LYS A C 1
ATOM 2196 O O . LYS A 1 264 ? -24.731 -42.359 13.416 1.00 76.75 264 LYS A O 1
ATOM 2201 N N . THR A 1 265 ? -25.823 -40.773 12.264 1.00 71.81 265 THR A N 1
ATOM 2202 C CA . THR A 1 265 ? -26.217 -41.663 11.154 1.00 71.81 265 THR A CA 1
ATOM 2203 C C . THR A 1 265 ? -25.062 -42.008 10.210 1.00 71.81 265 THR A C 1
ATOM 2205 O O . THR A 1 265 ? -25.053 -43.088 9.621 1.00 71.81 265 THR A O 1
ATOM 2208 N N . ASN A 1 266 ? -24.062 -41.133 10.081 1.00 68.94 266 ASN A N 1
ATOM 2209 C CA . ASN A 1 266 ? -22.863 -41.431 9.295 1.00 68.94 266 ASN A CA 1
ATOM 2210 C C . ASN A 1 266 ? -21.885 -42.350 10.044 1.00 68.94 266 ASN A C 1
ATOM 2212 O O . ASN A 1 266 ? -21.314 -43.251 9.430 1.00 68.94 266 ASN A O 1
ATOM 2216 N N . ASP A 1 267 ? -21.742 -42.190 11.363 1.00 67.38 267 ASP A N 1
ATOM 2217 C CA . ASP A 1 267 ? -20.884 -43.070 12.171 1.00 67.38 267 ASP A CA 1
ATOM 2218 C C . ASP A 1 267 ? -21.434 -44.509 12.265 1.00 67.38 267 ASP A C 1
ATOM 2220 O O . ASP A 1 267 ? -20.655 -45.461 12.355 1.00 67.38 267 ASP A O 1
ATOM 2224 N N . SER A 1 268 ? -22.757 -44.708 12.183 1.00 63.31 268 SER A N 1
ATOM 2225 C CA . SER A 1 268 ? -23.348 -46.055 12.166 1.00 63.31 268 SER A CA 1
ATOM 2226 C C . SER A 1 268 ? -23.166 -46.782 10.828 1.00 63.31 268 SER A C 1
ATOM 2228 O O . SER A 1 268 ? -22.987 -47.999 10.828 1.00 63.31 268 SER A O 1
ATOM 2230 N N . ARG A 1 269 ? -23.124 -46.064 9.695 1.00 58.41 269 ARG A N 1
ATOM 2231 C CA . ARG A 1 269 ? -22.886 -46.661 8.365 1.00 58.41 269 ARG A CA 1
ATOM 2232 C C . ARG A 1 269 ? -21.451 -47.141 8.152 1.00 58.41 269 ARG A C 1
ATOM 2234 O O . ARG A 1 269 ? -21.250 -48.125 7.451 1.00 58.41 269 ARG A O 1
ATOM 2241 N N . ASN A 1 270 ? -20.462 -46.508 8.782 1.00 57.44 270 ASN A N 1
ATOM 2242 C CA . ASN A 1 270 ? -19.062 -46.928 8.645 1.00 57.44 270 ASN A CA 1
ATOM 2243 C C . ASN A 1 270 ? -18.672 -48.115 9.542 1.00 57.44 270 ASN A C 1
ATOM 2245 O O . ASN A 1 270 ? -17.606 -48.693 9.347 1.00 57.44 270 ASN A O 1
ATOM 2249 N N . ARG A 1 271 ? -19.517 -48.518 10.501 1.00 55.75 271 ARG A N 1
ATOM 2250 C CA . ARG A 1 271 ? -19.237 -49.665 11.386 1.00 55.75 271 ARG A CA 1
ATOM 2251 C C . ARG A 1 271 ? -19.736 -51.017 10.867 1.00 55.75 271 ARG A C 1
ATOM 2253 O O . ARG A 1 271 ? -19.339 -52.031 11.430 1.00 55.75 271 ARG A O 1
ATOM 2260 N N . SER A 1 272 ? -20.539 -51.071 9.802 1.00 53.62 272 SER A N 1
ATOM 2261 C CA . SER A 1 272 ? -21.096 -52.332 9.275 1.00 53.62 272 SER A CA 1
ATOM 2262 C C . SER A 1 272 ? -20.351 -52.927 8.068 1.00 53.62 272 SER A C 1
ATOM 2264 O O . SER A 1 272 ? -20.755 -53.972 7.571 1.00 53.62 272 SER A O 1
ATOM 2266 N N . GLY A 1 273 ? -19.255 -52.318 7.598 1.00 48.00 273 GLY A N 1
ATOM 2267 C CA . GLY A 1 273 ? -18.561 -52.726 6.362 1.00 48.00 273 GLY A CA 1
ATOM 2268 C C . GLY A 1 273 ? -17.418 -53.745 6.495 1.00 48.00 273 GLY A C 1
ATOM 2269 O O . GLY A 1 273 ? -16.673 -53.930 5.539 1.00 48.00 273 GLY A O 1
ATOM 2270 N N . GLY A 1 274 ? -17.218 -54.377 7.655 1.00 47.84 274 GLY A N 1
ATOM 2271 C CA . GLY A 1 274 ? -16.017 -55.176 7.928 1.00 47.84 274 GLY A CA 1
ATOM 2272 C C . GLY A 1 274 ? -16.270 -56.652 8.222 1.00 47.84 274 GLY A C 1
ATOM 2273 O O . GLY A 1 274 ? -16.065 -57.060 9.362 1.00 47.84 274 GLY A O 1
ATOM 2274 N N . ARG A 1 275 ? -16.669 -57.467 7.232 1.00 45.50 275 ARG A N 1
ATOM 2275 C CA . ARG A 1 275 ? -16.421 -58.926 7.269 1.00 45.50 275 ARG A CA 1
ATOM 2276 C C . ARG A 1 275 ? -16.673 -59.624 5.923 1.00 45.50 275 ARG A C 1
ATOM 2278 O O . ARG A 1 275 ? -17.810 -59.788 5.507 1.00 45.50 275 ARG A O 1
ATOM 2285 N N . GLY A 1 276 ? -15.590 -60.092 5.310 1.00 41.69 276 GLY A N 1
ATOM 2286 C CA . GLY A 1 276 ? -15.551 -61.108 4.250 1.00 41.69 276 GLY A CA 1
ATOM 2287 C C . GLY A 1 276 ? -14.078 -61.372 3.910 1.00 41.69 276 GLY A C 1
ATOM 2288 O O . GLY A 1 276 ? -13.437 -60.505 3.332 1.00 41.69 276 GLY A O 1
ATOM 2289 N N . THR A 1 277 ? -13.382 -62.324 4.545 1.00 40.88 277 THR A N 1
ATOM 2290 C CA . THR A 1 277 ? -13.278 -63.766 4.202 1.00 40.88 277 THR A CA 1
ATOM 2291 C C . THR A 1 277 ? -12.949 -63.979 2.717 1.00 40.88 277 THR A C 1
ATOM 2293 O O . THR A 1 277 ? -13.824 -63.851 1.875 1.00 40.88 277 THR A O 1
ATOM 2296 N N . THR A 1 278 ? -11.663 -64.020 2.350 1.00 43.19 278 THR A N 1
ATOM 2297 C CA . THR A 1 278 ? -10.777 -65.203 2.186 1.00 43.19 278 THR A CA 1
ATOM 2298 C C . THR A 1 278 ? -10.729 -65.794 0.769 1.00 43.19 278 THR A C 1
ATOM 2300 O O . THR A 1 278 ? -11.752 -66.036 0.143 1.00 43.19 278 THR A O 1
ATOM 2303 N N . THR A 1 279 ? -9.491 -66.158 0.400 1.00 41.06 279 THR A N 1
ATOM 2304 C CA . THR A 1 279 ? -9.025 -67.263 -0.470 1.00 41.06 279 THR A CA 1
ATOM 2305 C C . THR A 1 279 ? -8.925 -67.130 -2.000 1.00 41.06 279 THR A C 1
ATOM 2307 O O . THR A 1 279 ? -9.897 -66.820 -2.672 1.00 41.06 279 THR A O 1
ATOM 2310 N N . ARG A 1 280 ? -7.746 -67.602 -2.474 1.00 35.81 280 ARG A N 1
ATOM 2311 C CA . ARG A 1 280 ? -7.397 -68.218 -3.780 1.00 35.81 280 ARG A CA 1
ATOM 2312 C C . ARG A 1 280 ? -7.275 -67.289 -5.000 1.00 35.81 280 ARG A C 1
ATOM 2314 O O . ARG A 1 280 ? -8.037 -66.354 -5.136 1.00 35.81 280 ARG A O 1
ATOM 2321 N N . ASP A 1 281 ? -6.352 -67.466 -5.946 1.00 36.53 281 ASP A N 1
ATOM 2322 C CA . ASP A 1 281 ? -5.352 -68.509 -6.193 1.00 36.53 281 ASP A CA 1
ATOM 2323 C C . ASP A 1 281 ? -4.175 -67.944 -7.013 1.00 36.53 281 ASP A C 1
ATOM 2325 O O . ASP A 1 281 ? -4.293 -66.949 -7.728 1.00 36.53 281 ASP A O 1
ATOM 2329 N N . LYS A 1 282 ? -3.030 -68.623 -6.900 1.00 47.00 282 LYS A N 1
ATOM 2330 C CA . LYS A 1 282 ? -1.850 -68.488 -7.762 1.00 47.00 282 LYS A CA 1
ATOM 2331 C C . LYS A 1 282 ? -2.127 -69.127 -9.128 1.00 47.00 282 LYS A C 1
ATOM 2333 O O . LYS A 1 282 ? -2.594 -70.258 -9.152 1.00 47.00 282 LYS A O 1
ATOM 2338 N N . ALA A 1 283 ? -1.674 -68.512 -10.220 1.00 36.97 283 ALA A N 1
ATOM 2339 C CA . ALA A 1 283 ? -1.096 -69.237 -11.359 1.00 36.97 283 ALA A CA 1
ATOM 2340 C C . ALA A 1 283 ? -0.321 -68.283 -12.277 1.00 36.97 283 ALA A C 1
ATOM 2342 O O . ALA A 1 283 ? -0.830 -67.261 -12.728 1.00 36.97 283 ALA A O 1
ATOM 2343 N N . ALA A 1 284 ? 0.928 -68.651 -12.539 1.00 42.56 284 ALA A N 1
ATOM 2344 C CA . ALA A 1 284 ? 1.786 -68.081 -13.560 1.00 42.56 284 ALA A CA 1
ATOM 2345 C C . ALA A 1 284 ? 1.430 -68.672 -14.928 1.00 42.56 284 ALA A C 1
ATOM 2347 O O . ALA A 1 284 ? 1.179 -69.868 -14.997 1.00 42.56 284 ALA A O 1
ATOM 2348 N N . THR A 1 285 ? 1.508 -67.895 -16.013 1.00 38.97 285 THR A N 1
ATOM 2349 C CA . THR A 1 285 ? 1.999 -68.411 -17.304 1.00 38.97 285 THR A CA 1
ATOM 2350 C C . THR A 1 285 ? 2.454 -67.284 -18.227 1.00 38.97 285 THR A C 1
ATOM 2352 O O . THR A 1 285 ? 2.080 -66.125 -18.087 1.00 38.97 285 THR A O 1
ATOM 2355 N N . THR A 1 286 ? 3.347 -67.673 -19.119 1.00 42.06 286 THR A N 1
ATOM 2356 C CA . THR A 1 286 ? 4.264 -66.920 -19.963 1.00 42.06 286 THR A CA 1
ATOM 2357 C C . THR A 1 286 ? 3.665 -66.486 -21.310 1.00 42.06 286 THR A C 1
ATOM 2359 O O . THR A 1 286 ? 2.664 -67.025 -21.765 1.00 42.06 286 THR A O 1
ATOM 2362 N N . ASN A 1 287 ? 4.425 -65.622 -21.998 1.00 36.00 287 ASN A N 1
ATOM 2363 C CA . ASN A 1 287 ? 4.650 -65.606 -23.453 1.00 36.00 287 ASN A CA 1
ATOM 2364 C C . ASN A 1 287 ? 3.633 -64.956 -24.432 1.00 36.00 287 ASN A C 1
ATOM 2366 O O . ASN A 1 287 ? 2.573 -65.494 -24.707 1.00 36.00 287 ASN A O 1
ATOM 2370 N N . ARG A 1 288 ? 4.173 -63.950 -25.158 1.00 32.78 288 ARG A N 1
ATOM 2371 C CA . ARG A 1 288 ? 4.371 -63.929 -26.634 1.00 32.78 288 ARG A CA 1
ATOM 2372 C C . ARG A 1 288 ? 3.250 -63.384 -27.545 1.00 32.78 288 ARG A C 1
ATOM 2374 O O . ARG A 1 288 ? 2.129 -63.862 -27.535 1.00 32.78 288 ARG A O 1
ATOM 2381 N N . GLY A 1 289 ? 3.676 -62.516 -28.475 1.00 32.41 289 GLY A N 1
ATOM 2382 C CA . GLY A 1 289 ? 3.131 -62.402 -29.841 1.00 32.41 289 GLY A CA 1
ATOM 2383 C C . GLY A 1 289 ? 2.169 -61.234 -30.082 1.00 32.41 289 GLY A C 1
ATOM 2384 O O . GLY A 1 289 ? 1.091 -61.195 -29.516 1.00 32.41 289 GLY A O 1
ATOM 2385 N N . THR A 1 290 ? 2.581 -60.183 -30.802 1.00 35.81 290 THR A N 1
ATOM 2386 C CA . THR A 1 290 ? 2.428 -59.988 -32.269 1.00 35.81 290 THR A CA 1
ATOM 2387 C C . THR A 1 290 ? 1.029 -59.561 -32.738 1.00 35.81 290 THR A C 1
ATOM 2389 O O . THR A 1 290 ? 0.100 -60.354 -32.773 1.00 35.81 290 THR A O 1
ATOM 2392 N N . THR A 1 291 ? 0.953 -58.292 -33.162 1.00 44.03 291 THR A N 1
ATOM 2393 C CA . THR A 1 291 ? 0.304 -57.754 -34.380 1.00 44.03 291 THR A CA 1
ATOM 2394 C C . THR A 1 291 ? -0.846 -58.529 -35.046 1.00 44.03 291 THR A C 1
ATOM 2396 O O . THR A 1 291 ? -0.615 -59.601 -35.601 1.00 44.03 291 THR A O 1
ATOM 2399 N N . ARG A 1 292 ? -2.010 -57.870 -35.176 1.00 35.56 292 ARG A N 1
ATOM 2400 C CA . ARG A 1 292 ? -2.862 -57.733 -36.391 1.00 35.56 292 ARG A CA 1
ATOM 2401 C C . ARG A 1 292 ? -4.119 -56.934 -36.000 1.00 35.56 292 ARG A C 1
ATOM 2403 O O . ARG A 1 292 ? -4.755 -57.250 -35.007 1.00 35.56 292 ARG A O 1
ATOM 2410 N N . ASN A 1 293 ? -4.323 -55.737 -36.552 1.00 41.69 293 ASN A N 1
ATOM 2411 C CA . ASN A 1 293 ? -5.202 -55.475 -37.701 1.00 41.69 293 ASN A CA 1
ATOM 2412 C C . ASN A 1 293 ? -6.417 -56.403 -37.764 1.00 41.69 293 ASN A C 1
ATOM 2414 O O . ASN A 1 293 ? -6.273 -57.540 -38.192 1.00 41.69 293 ASN A O 1
ATOM 2418 N N . ASP A 1 294 ? -7.595 -55.875 -37.431 1.00 35.91 294 ASP A N 1
ATOM 2419 C CA . ASP A 1 294 ? -8.734 -56.018 -38.332 1.00 35.91 294 ASP A CA 1
ATOM 2420 C C . ASP A 1 294 ? -9.795 -54.944 -38.089 1.00 35.91 294 ASP A C 1
ATOM 2422 O O . ASP A 1 294 ? -10.314 -54.728 -36.993 1.00 35.91 294 ASP A O 1
ATOM 2426 N N . SER A 1 295 ? -10.086 -54.250 -39.179 1.00 39.91 295 SER A N 1
ATOM 2427 C CA . SER A 1 295 ? -11.204 -53.349 -39.366 1.00 39.91 295 SER A CA 1
ATOM 2428 C C . SER A 1 295 ? -12.474 -54.180 -39.513 1.00 39.91 295 SER A C 1
ATOM 2430 O O . SER A 1 295 ? -12.510 -55.086 -40.341 1.00 39.91 295 SER A O 1
ATOM 2432 N N . ARG A 1 296 ? -13.552 -53.836 -38.803 1.00 37.59 296 ARG A N 1
ATOM 2433 C CA . ARG A 1 296 ? -14.911 -54.134 -39.277 1.00 37.59 296 ARG A CA 1
ATOM 2434 C C . ARG A 1 296 ? -15.936 -53.200 -38.651 1.00 37.59 296 ARG A C 1
ATOM 2436 O O . ARG A 1 296 ? -16.382 -53.350 -37.519 1.00 37.59 296 ARG A O 1
ATOM 2443 N N . SER A 1 297 ? -16.279 -52.220 -39.472 1.00 41.47 297 SER A N 1
ATOM 2444 C CA . SER A 1 297 ? -17.589 -51.604 -39.593 1.00 41.47 297 SER A CA 1
ATOM 2445 C C . SER A 1 297 ? -18.741 -52.576 -39.316 1.00 41.47 297 SER A C 1
ATOM 2447 O O . SER A 1 297 ? -18.804 -53.655 -39.905 1.00 41.47 297 SER A O 1
ATOM 2449 N N . ARG A 1 298 ? -19.676 -52.147 -38.458 1.00 36.62 298 ARG A N 1
ATOM 2450 C CA . ARG A 1 298 ? -21.118 -52.457 -38.500 1.00 36.62 298 ARG A CA 1
ATOM 2451 C C . ARG A 1 298 ? -21.848 -51.643 -37.422 1.00 36.62 298 ARG A C 1
ATOM 2453 O O . ARG A 1 298 ? -21.995 -52.064 -36.282 1.00 36.62 298 ARG A O 1
ATOM 2460 N N . SER A 1 299 ? -22.314 -50.460 -37.804 1.00 37.81 299 SER A N 1
ATOM 2461 C CA . SER A 1 299 ? -23.643 -49.980 -37.387 1.00 37.81 299 SER A CA 1
ATOM 2462 C C . SER A 1 299 ? -24.681 -50.607 -38.346 1.00 37.81 299 SER A C 1
ATOM 2464 O O . SER A 1 299 ? -24.248 -51.202 -39.338 1.00 37.81 299 SER A O 1
ATOM 2466 N N . PRO A 1 300 ? -26.011 -50.453 -38.180 1.00 51.16 300 PRO A N 1
ATOM 2467 C CA . PRO A 1 300 ? -26.786 -49.798 -37.116 1.00 51.16 300 PRO A CA 1
ATOM 2468 C C . PRO A 1 300 ? -27.981 -50.659 -36.624 1.00 51.16 300 PRO A C 1
ATOM 2470 O O . PRO A 1 300 ? -28.392 -51.594 -37.300 1.00 51.16 300 PRO A O 1
ATOM 2473 N N . ALA A 1 301 ? -28.613 -50.307 -35.500 1.00 34.28 301 ALA A N 1
ATOM 2474 C CA . ALA A 1 301 ? -30.057 -50.520 -35.318 1.00 34.28 301 ALA A CA 1
ATOM 2475 C C . ALA A 1 301 ? -30.578 -49.772 -34.088 1.00 34.28 301 ALA A C 1
ATOM 2477 O O . ALA A 1 301 ? -29.973 -49.770 -33.020 1.00 34.28 301 ALA A O 1
ATOM 2478 N N . ALA A 1 302 ? -31.728 -49.144 -34.286 1.00 41.44 302 ALA A N 1
ATOM 2479 C CA . ALA A 1 302 ? -32.446 -48.301 -33.356 1.00 41.44 302 ALA A CA 1
ATOM 2480 C C . ALA A 1 302 ? -33.084 -49.072 -32.191 1.00 41.44 302 ALA A C 1
ATOM 2482 O O . ALA A 1 302 ? -33.542 -50.199 -32.363 1.00 41.44 302 ALA A O 1
ATOM 2483 N N . ARG A 1 303 ? -33.223 -48.385 -31.051 1.00 40.25 303 ARG A N 1
ATOM 2484 C CA . ARG A 1 303 ? -34.329 -48.475 -30.074 1.00 40.25 303 ARG A CA 1
ATOM 2485 C C . ARG A 1 303 ? -34.210 -47.229 -29.178 1.00 40.25 303 ARG A C 1
ATOM 2487 O O . ARG A 1 303 ? -33.151 -46.992 -28.613 1.00 40.25 303 ARG A O 1
ATOM 2494 N N . ARG A 1 304 ? -35.142 -46.265 -29.272 1.00 37.69 304 ARG A N 1
ATOM 2495 C CA . ARG A 1 304 ? -36.297 -46.093 -28.351 1.00 37.69 304 ARG A CA 1
ATOM 2496 C C . ARG A 1 304 ? -35.895 -46.401 -26.901 1.00 37.69 304 ARG A C 1
ATOM 2498 O O . ARG A 1 304 ? -35.541 -47.536 -26.631 1.00 37.69 304 ARG A O 1
ATOM 2505 N N . GLY A 1 305 ? -35.957 -45.514 -25.922 1.00 33.41 305 GLY A N 1
ATOM 2506 C CA . GLY A 1 305 ? -36.499 -44.171 -25.787 1.00 33.41 305 GLY A CA 1
ATOM 2507 C C . GLY A 1 305 ? -36.412 -43.798 -24.297 1.00 33.41 305 GLY A C 1
ATOM 2508 O O . GLY A 1 305 ? -36.058 -44.638 -23.476 1.00 33.41 305 GLY A O 1
ATOM 2509 N N . GLU A 1 306 ? -36.774 -42.554 -23.997 1.00 35.88 306 GLU A N 1
ATOM 2510 C CA . GLU A 1 306 ? -37.259 -42.073 -22.693 1.00 35.88 306 GLU A CA 1
ATOM 2511 C C . GLU A 1 306 ? -36.251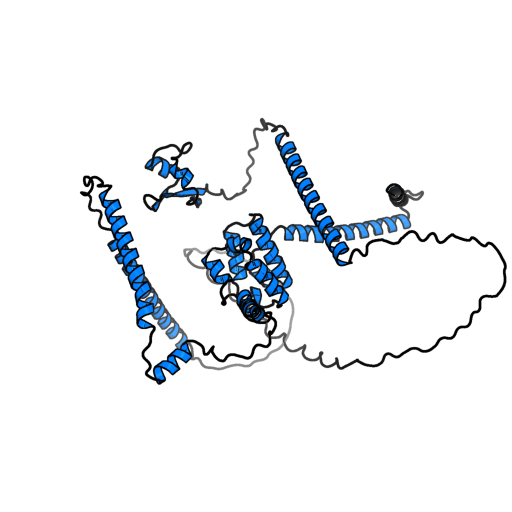 -41.796 -21.554 1.00 35.88 306 GLU A C 1
ATOM 2513 O O . GLU A 1 306 ? -35.664 -42.671 -20.928 1.00 35.88 306 GLU A O 1
ATOM 2518 N N . ASN A 1 307 ? -36.169 -40.493 -21.254 1.00 42.56 307 ASN A N 1
ATOM 2519 C CA . ASN A 1 307 ? -36.268 -39.881 -19.927 1.00 42.56 307 ASN A CA 1
ATOM 2520 C C . ASN A 1 307 ? -35.298 -40.325 -18.822 1.00 42.56 307 ASN A C 1
ATOM 2522 O O . ASN A 1 307 ? -35.570 -41.253 -18.070 1.00 42.56 307 ASN A O 1
ATOM 2526 N N . ASN A 1 308 ? -34.260 -39.508 -18.597 1.00 38.22 308 ASN A N 1
ATOM 2527 C CA . ASN A 1 308 ? -33.997 -38.909 -17.278 1.00 38.22 308 ASN A CA 1
ATOM 2528 C C . ASN A 1 308 ? -32.826 -37.919 -17.352 1.00 38.22 308 ASN A C 1
ATOM 2530 O O . ASN A 1 308 ? -31.659 -38.296 -17.276 1.00 38.22 308 ASN A O 1
ATOM 2534 N N . TYR A 1 309 ? -33.143 -36.631 -17.479 1.00 40.69 309 TYR A N 1
ATOM 2535 C CA . TYR A 1 309 ? -32.164 -35.545 -17.437 1.00 40.69 309 TYR A CA 1
ATOM 2536 C C . TYR A 1 309 ? -32.317 -34.764 -16.129 1.00 40.69 309 TYR A C 1
ATOM 2538 O O . TYR A 1 309 ? -32.806 -33.645 -16.121 1.00 40.69 309 TYR A O 1
ATOM 2546 N N . TYR A 1 310 ? -31.915 -35.362 -15.005 1.00 39.81 310 TYR A N 1
ATOM 2547 C CA . TYR A 1 310 ? -31.602 -34.616 -13.784 1.00 39.81 310 TYR A CA 1
ATOM 2548 C C . TYR A 1 310 ? -30.516 -35.340 -12.975 1.00 39.81 310 TYR A C 1
ATOM 2550 O O . TYR A 1 310 ? -30.599 -36.534 -12.715 1.00 39.81 310 TYR A O 1
ATOM 2558 N N . ASN A 1 311 ? -29.526 -34.555 -12.537 1.00 42.53 311 ASN A N 1
ATOM 2559 C CA . ASN A 1 311 ? -28.495 -34.856 -11.535 1.00 42.53 311 ASN A CA 1
ATOM 2560 C C . ASN A 1 311 ? -27.314 -35.770 -11.918 1.00 42.53 311 ASN A C 1
ATOM 2562 O O . ASN A 1 311 ? -27.174 -36.876 -11.409 1.00 42.53 311 ASN A O 1
ATOM 2566 N N . SER A 1 312 ? -26.331 -35.218 -12.643 1.00 35.28 312 SER A N 1
ATOM 2567 C CA . SER A 1 312 ? -24.923 -35.616 -12.452 1.00 35.28 312 SER A CA 1
ATOM 2568 C C . SER A 1 312 ? -23.941 -34.492 -12.811 1.00 35.28 312 SER A C 1
ATOM 2570 O O . SER A 1 312 ? -23.396 -34.418 -13.908 1.00 35.28 312 SER A O 1
ATOM 2572 N N . ARG A 1 313 ? -23.699 -33.581 -11.861 1.00 41.41 313 ARG A N 1
ATOM 2573 C CA . ARG A 1 313 ? -22.478 -32.753 -11.816 1.00 41.41 313 ARG A CA 1
ATOM 2574 C C . ARG A 1 313 ? -21.961 -32.662 -10.380 1.00 41.41 313 ARG A C 1
ATOM 2576 O O . ARG A 1 313 ? -21.900 -31.595 -9.783 1.00 41.41 313 ARG A O 1
ATOM 2583 N N . LYS A 1 314 ? -21.579 -33.812 -9.823 1.00 43.94 314 LYS A N 1
ATOM 2584 C CA . LYS A 1 314 ? -20.657 -33.930 -8.683 1.00 43.94 314 LYS A CA 1
ATOM 2585 C C . LYS A 1 314 ? -19.868 -35.232 -8.821 1.00 43.94 314 LYS A C 1
ATOM 2587 O O . LYS A 1 314 ? -20.373 -36.262 -8.417 1.00 43.94 314 LYS A O 1
ATOM 2592 N N . SER A 1 315 ? -18.661 -35.149 -9.386 1.00 41.97 315 SER A N 1
ATOM 2593 C CA . SER A 1 315 ? -17.455 -35.918 -9.002 1.00 41.97 315 SER A CA 1
ATOM 2594 C C . SER A 1 315 ? -16.465 -35.990 -10.174 1.00 41.97 315 SER A C 1
ATOM 2596 O O . SER A 1 315 ? -16.462 -36.924 -10.968 1.00 41.97 315 SER A O 1
ATOM 2598 N N . LYS A 1 316 ? -15.581 -35.000 -10.283 1.00 42.41 316 LYS A N 1
ATOM 2599 C CA . LYS A 1 316 ? -14.269 -35.175 -10.926 1.00 42.41 316 LYS A CA 1
ATOM 2600 C C . LYS A 1 316 ? -13.237 -34.508 -10.033 1.00 42.41 316 LYS A C 1
ATOM 2602 O O . LYS A 1 316 ? -12.798 -33.392 -10.289 1.00 42.41 316 LYS A O 1
ATOM 2607 N N . LYS A 1 317 ? -12.946 -35.153 -8.904 1.00 46.88 317 LYS A N 1
ATOM 2608 C CA . LYS A 1 317 ? -11.834 -34.770 -8.034 1.00 46.88 317 LYS A CA 1
ATOM 2609 C C . LYS A 1 317 ? -11.377 -35.954 -7.192 1.00 46.88 317 LYS A C 1
ATOM 2611 O O . LYS A 1 317 ? -11.392 -35.873 -5.979 1.00 46.88 317 LYS A O 1
ATOM 2616 N N . GLU A 1 318 ? -10.987 -37.036 -7.845 1.00 49.59 318 GLU A N 1
ATOM 2617 C CA . GLU A 1 318 ? -10.219 -38.122 -7.237 1.00 49.59 318 GLU A CA 1
ATOM 2618 C C . GLU A 1 318 ? -9.677 -38.961 -8.392 1.00 49.59 318 GLU A C 1
ATOM 2620 O O . GLU A 1 318 ? -10.451 -39.643 -9.039 1.00 49.59 318 GLU A O 1
ATOM 2625 N N . ASP A 1 319 ? -8.408 -38.725 -8.756 1.00 46.06 319 ASP A N 1
ATOM 2626 C CA . ASP A 1 319 ? -7.495 -39.676 -9.429 1.00 46.06 319 ASP A CA 1
ATOM 2627 C C . ASP A 1 319 ? -6.131 -39.018 -9.729 1.00 46.06 319 ASP A C 1
ATOM 2629 O O . ASP A 1 319 ? -5.586 -39.065 -10.829 1.00 46.06 319 ASP A O 1
ATOM 2633 N N . SER A 1 320 ? -5.533 -38.361 -8.728 1.00 44.12 320 SER A N 1
ATOM 2634 C CA . SER A 1 320 ? -4.128 -37.915 -8.813 1.00 44.12 320 SER A CA 1
ATOM 2635 C C . SER A 1 320 ? -3.309 -38.162 -7.543 1.00 44.12 320 SER A C 1
ATOM 2637 O O . SER A 1 320 ? -2.171 -37.714 -7.429 1.00 44.12 320 SER A O 1
ATOM 2639 N N . ARG A 1 321 ? -3.829 -38.961 -6.603 1.00 46.56 321 ARG A N 1
ATOM 2640 C CA . ARG A 1 321 ? -3.095 -39.430 -5.416 1.00 46.56 321 ARG A CA 1
ATOM 2641 C C . ARG A 1 321 ? -2.717 -40.903 -5.563 1.00 46.56 321 ARG A C 1
ATOM 2643 O O . ARG A 1 321 ? -3.235 -41.753 -4.856 1.00 46.56 321 ARG A O 1
ATOM 2650 N N . GLY A 1 322 ? -1.824 -41.199 -6.507 1.00 40.66 322 GLY A N 1
ATOM 2651 C CA . GLY A 1 322 ? -1.378 -42.579 -6.736 1.00 40.66 322 GLY A CA 1
ATOM 2652 C C . GLY A 1 322 ? 0.010 -42.767 -7.350 1.00 40.66 322 GLY A C 1
ATOM 2653 O O . GLY A 1 322 ? 0.371 -43.897 -7.650 1.00 40.66 322 GLY A O 1
ATOM 2654 N N . ARG A 1 323 ? 0.810 -41.708 -7.559 1.00 44.16 323 ARG A N 1
ATOM 2655 C CA . ARG A 1 323 ? 2.174 -41.828 -8.121 1.00 44.16 323 ARG A CA 1
ATOM 2656 C C . ARG A 1 323 ? 3.162 -40.818 -7.526 1.00 44.16 323 ARG A C 1
ATOM 2658 O O . ARG A 1 323 ? 3.775 -40.042 -8.247 1.00 44.16 323 ARG A O 1
ATOM 2665 N N . ALA A 1 324 ? 3.311 -40.819 -6.202 1.00 44.91 324 ALA A N 1
ATOM 2666 C CA . ALA A 1 324 ? 4.345 -40.029 -5.516 1.00 44.91 324 ALA A CA 1
ATOM 2667 C C . ALA A 1 324 ? 5.051 -40.800 -4.383 1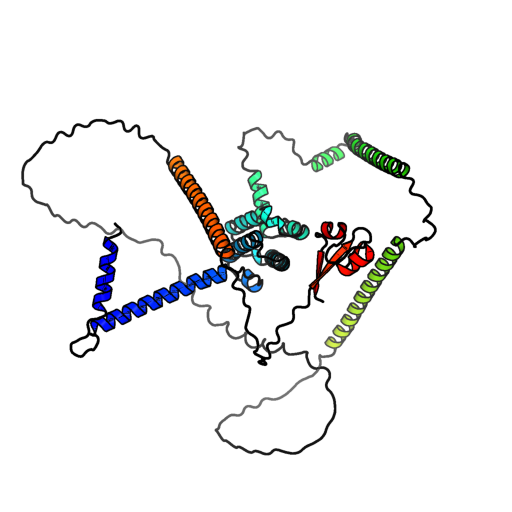.00 44.91 324 ALA A C 1
ATOM 2669 O O . ALA A 1 324 ? 5.633 -40.196 -3.492 1.00 44.91 324 ALA A O 1
ATOM 2670 N N . ALA A 1 325 ? 5.027 -42.134 -4.423 1.00 46.31 325 ALA A N 1
ATOM 2671 C CA . ALA A 1 325 ? 5.746 -42.991 -3.484 1.00 46.31 325 ALA A CA 1
ATOM 2672 C C . ALA A 1 325 ? 6.500 -44.070 -4.271 1.00 46.31 325 ALA A C 1
ATOM 2674 O O . ALA A 1 325 ? 5.996 -45.170 -4.432 1.00 46.31 325 ALA A O 1
ATOM 2675 N N . ASN A 1 326 ? 7.622 -43.681 -4.891 1.00 43.09 326 ASN A N 1
ATOM 2676 C CA . ASN A 1 326 ? 8.732 -44.561 -5.322 1.00 43.09 326 ASN A CA 1
ATOM 2677 C C . ASN A 1 326 ? 9.894 -43.762 -5.955 1.00 43.09 326 ASN A C 1
ATOM 2679 O O . ASN A 1 326 ? 10.558 -44.215 -6.882 1.00 43.09 326 ASN A O 1
ATOM 2683 N N . ARG A 1 327 ? 10.154 -42.537 -5.475 1.00 42.88 327 ARG A N 1
ATOM 2684 C CA . ARG A 1 327 ? 11.307 -41.729 -5.923 1.00 42.88 327 ARG A CA 1
ATOM 2685 C C . ARG A 1 327 ? 12.086 -41.113 -4.759 1.00 42.88 327 ARG A C 1
ATOM 2687 O O . ARG A 1 327 ? 12.605 -40.010 -4.868 1.00 42.88 327 ARG A O 1
ATOM 2694 N N . ALA A 1 328 ? 12.141 -41.844 -3.650 1.00 44.03 328 ALA A N 1
ATOM 2695 C CA . ALA A 1 328 ? 12.890 -41.499 -2.448 1.00 44.03 328 ALA A CA 1
ATOM 2696 C C . ALA A 1 328 ? 13.669 -42.733 -1.965 1.00 44.03 328 ALA A C 1
ATOM 2698 O O . ALA A 1 328 ? 13.301 -43.347 -0.974 1.00 44.03 328 ALA A O 1
ATOM 2699 N N . SER A 1 329 ? 14.699 -43.150 -2.711 1.00 40.69 329 SER A N 1
ATOM 2700 C CA . SER A 1 329 ? 15.727 -44.071 -2.184 1.00 40.69 329 SER A CA 1
ATOM 2701 C C . SER A 1 329 ? 17.057 -44.044 -2.958 1.00 40.69 329 SER A C 1
ATOM 2703 O O . SER A 1 329 ? 17.788 -45.026 -2.946 1.00 40.69 329 SER A O 1
ATOM 2705 N N . TYR A 1 330 ? 17.380 -42.955 -3.662 1.00 39.09 330 TYR A N 1
ATOM 2706 C CA . TYR A 1 330 ? 18.684 -42.785 -4.319 1.00 39.09 330 TYR A CA 1
ATOM 2707 C C . TYR A 1 330 ? 19.053 -41.299 -4.336 1.00 39.09 330 TYR A C 1
ATOM 2709 O O . TYR A 1 330 ? 18.884 -40.631 -5.350 1.00 39.09 330 TYR A O 1
ATOM 2717 N N . ASN A 1 331 ? 19.441 -40.752 -3.178 1.00 44.16 331 ASN A N 1
ATOM 2718 C CA . ASN A 1 331 ? 20.265 -39.534 -3.063 1.00 44.16 331 ASN A CA 1
ATOM 2719 C C . ASN A 1 331 ? 20.736 -39.278 -1.615 1.00 44.16 331 ASN A C 1
ATOM 2721 O O . ASN A 1 331 ? 20.886 -38.136 -1.193 1.00 44.16 331 ASN A O 1
ATOM 2725 N N . GLU A 1 332 ? 21.014 -40.338 -0.858 1.00 42.66 332 GLU A N 1
ATOM 2726 C CA . GLU A 1 332 ? 21.705 -40.249 0.432 1.00 42.66 332 GLU A CA 1
ATOM 2727 C C . GLU A 1 332 ? 23.030 -41.000 0.325 1.00 42.66 332 GLU A C 1
ATOM 2729 O O . GLU A 1 332 ? 23.151 -42.096 0.843 1.00 42.66 332 GLU A O 1
ATOM 2734 N N . ASP A 1 333 ? 24.002 -40.453 -0.421 1.00 43.78 333 ASP A N 1
ATOM 2735 C CA . ASP A 1 333 ? 25.401 -40.910 -0.294 1.00 43.78 333 ASP A CA 1
ATOM 2736 C C . ASP A 1 333 ? 26.471 -39.956 -0.868 1.00 43.78 333 ASP A C 1
ATOM 2738 O O . ASP A 1 333 ? 27.568 -40.368 -1.242 1.00 43.78 333 ASP A O 1
ATOM 2742 N N . ARG A 1 334 ? 26.205 -38.640 -0.953 1.00 45.75 334 ARG A N 1
ATOM 2743 C CA . ARG A 1 334 ? 27.180 -37.699 -1.556 1.00 45.75 334 ARG A CA 1
ATOM 2744 C C . ARG A 1 334 ? 27.504 -36.418 -0.796 1.00 45.75 334 ARG A C 1
ATOM 2746 O O . ARG A 1 334 ? 28.022 -35.475 -1.388 1.00 45.75 334 ARG A O 1
ATOM 2753 N N . THR A 1 335 ? 27.304 -36.391 0.518 1.00 46.84 335 THR A N 1
ATOM 2754 C CA . THR A 1 335 ? 27.735 -35.260 1.362 1.00 46.84 335 THR A CA 1
ATOM 2755 C C . THR A 1 335 ? 28.389 -35.712 2.672 1.00 46.84 335 THR A C 1
ATOM 2757 O O . THR A 1 335 ? 28.049 -35.262 3.760 1.00 46.84 335 THR A O 1
ATOM 2760 N N . ARG A 1 336 ? 29.413 -36.566 2.572 1.00 47.44 336 ARG A N 1
ATOM 2761 C CA . ARG A 1 336 ? 30.459 -36.699 3.602 1.00 47.44 336 ARG A CA 1
ATOM 2762 C C . ARG A 1 336 ? 31.822 -36.530 2.943 1.00 47.44 336 ARG A C 1
ATOM 2764 O O . ARG A 1 336 ? 32.404 -37.483 2.449 1.00 47.44 336 ARG A O 1
ATOM 2771 N N . GLY A 1 337 ? 32.304 -35.290 2.895 1.00 41.62 337 GLY A N 1
ATOM 2772 C CA . GLY A 1 337 ? 33.600 -34.985 2.286 1.00 41.62 337 GLY A CA 1
ATOM 2773 C C . GLY A 1 337 ? 33.879 -33.498 2.099 1.00 41.62 337 GLY A C 1
ATOM 2774 O O . GLY A 1 337 ? 34.268 -33.082 1.016 1.00 41.62 337 GLY A O 1
ATOM 2775 N N . ARG A 1 338 ? 33.662 -32.673 3.127 1.00 40.56 338 ARG A N 1
ATOM 2776 C CA . ARG A 1 338 ? 34.228 -31.315 3.183 1.00 40.56 338 ARG A CA 1
ATOM 2777 C C . ARG A 1 338 ? 34.696 -31.032 4.608 1.00 40.56 338 ARG A C 1
ATOM 2779 O O . ARG A 1 338 ? 34.050 -30.324 5.369 1.00 40.56 338 ARG A O 1
ATOM 2786 N N . ARG A 1 339 ? 35.794 -31.696 4.975 1.00 41.91 339 ARG A N 1
ATOM 2787 C CA . ARG A 1 339 ? 36.640 -31.309 6.106 1.00 41.91 339 ARG A CA 1
ATOM 2788 C C . ARG A 1 339 ? 37.666 -30.294 5.596 1.00 41.91 339 ARG A C 1
ATOM 2790 O O . ARG A 1 339 ? 38.239 -30.509 4.535 1.00 41.91 339 ARG A O 1
ATOM 2797 N N . ASN A 1 340 ? 37.800 -29.216 6.359 1.00 46.84 340 ASN A N 1
ATOM 2798 C CA . ASN A 1 340 ? 38.992 -28.426 6.670 1.00 46.84 340 ASN A CA 1
ATOM 2799 C C . ASN A 1 340 ? 40.049 -28.268 5.566 1.00 46.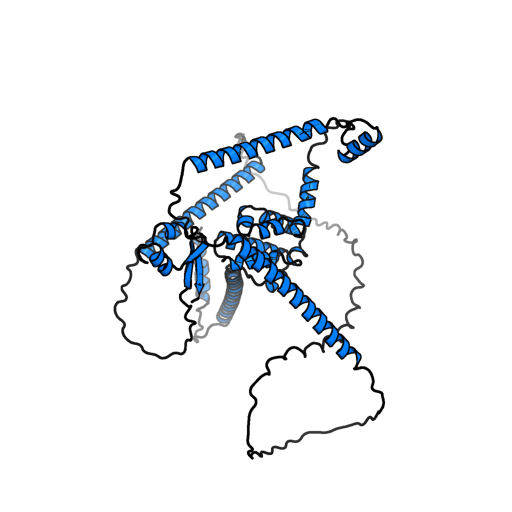84 340 ASN A C 1
ATOM 2801 O O . ASN A 1 340 ? 40.772 -29.205 5.250 1.00 46.84 340 ASN A O 1
ATOM 2805 N N . ASN A 1 341 ? 40.182 -27.039 5.070 1.00 41.09 341 ASN A N 1
ATOM 2806 C CA . ASN A 1 341 ? 41.408 -26.537 4.450 1.00 41.09 341 ASN A CA 1
ATOM 2807 C C . ASN A 1 341 ? 41.563 -25.059 4.850 1.00 41.09 341 ASN A C 1
ATOM 2809 O O . ASN A 1 341 ? 41.442 -24.144 4.037 1.00 41.09 341 ASN A O 1
ATOM 2813 N N . GLU A 1 342 ? 41.722 -24.848 6.155 1.00 48.84 342 GLU A N 1
ATOM 2814 C CA . GLU A 1 342 ? 42.572 -23.777 6.667 1.00 48.84 342 GLU A CA 1
ATOM 2815 C C . GLU A 1 342 ? 43.998 -24.349 6.725 1.00 48.84 342 GLU A C 1
ATOM 2817 O O . GLU A 1 342 ? 44.168 -25.555 6.901 1.00 48.84 342 GLU A O 1
ATOM 2822 N N . ASP A 1 343 ? 44.982 -23.477 6.533 1.00 48.22 343 ASP A N 1
ATOM 2823 C CA . ASP A 1 343 ? 46.428 -23.718 6.457 1.00 48.22 343 ASP A CA 1
ATOM 2824 C C . ASP A 1 343 ? 47.032 -24.117 5.098 1.00 48.22 343 ASP A C 1
ATOM 2826 O O . ASP A 1 343 ? 46.590 -25.019 4.391 1.00 48.22 343 ASP A O 1
ATOM 2830 N N . SER A 1 344 ? 48.170 -23.471 4.804 1.00 50.09 344 SER A N 1
ATOM 2831 C CA . SER A 1 344 ? 49.147 -23.765 3.734 1.00 50.09 344 SER A CA 1
ATOM 2832 C C . SER A 1 344 ? 49.030 -23.009 2.399 1.00 50.09 344 SER A C 1
ATOM 2834 O O . SER A 1 344 ? 48.926 -23.613 1.334 1.00 50.09 344 SER A O 1
ATOM 2836 N N . ARG A 1 345 ? 49.202 -21.680 2.417 1.00 44.81 345 ARG A N 1
ATOM 2837 C CA . ARG A 1 345 ? 49.947 -20.949 1.361 1.00 44.81 345 ARG A CA 1
ATOM 2838 C C . ARG A 1 345 ? 50.747 -19.839 2.054 1.00 44.81 345 ARG A C 1
ATOM 2840 O O . ARG A 1 345 ? 50.186 -18.830 2.446 1.00 44.81 345 ARG A O 1
ATOM 2847 N N . GLY A 1 346 ? 52.021 -20.014 2.388 1.00 39.34 346 GLY A N 1
ATOM 2848 C CA . GLY A 1 346 ? 53.085 -20.408 1.472 1.00 39.34 346 GLY A CA 1
ATOM 2849 C C . GLY A 1 346 ? 53.618 -19.153 0.782 1.00 39.34 346 GLY A C 1
ATOM 2850 O O . GLY A 1 346 ? 53.209 -18.843 -0.332 1.00 39.34 346 GLY A O 1
ATOM 2851 N N . ARG A 1 347 ? 54.493 -18.413 1.480 1.00 45.28 347 ARG A N 1
ATOM 2852 C CA . ARG A 1 347 ? 55.349 -17.362 0.907 1.00 45.28 347 ARG A CA 1
ATOM 2853 C C . ARG A 1 347 ? 56.113 -17.934 -0.297 1.00 45.28 347 ARG A C 1
ATOM 2855 O O . ARG A 1 347 ? 56.809 -18.929 -0.100 1.00 45.28 347 ARG A O 1
ATOM 2862 N N . PRO A 1 348 ? 56.113 -17.296 -1.478 1.00 50.19 348 PRO A N 1
ATOM 2863 C CA . PRO A 1 348 ? 57.194 -17.484 -2.423 1.00 50.19 348 PRO A CA 1
ATOM 2864 C C . PRO A 1 348 ? 58.292 -16.451 -2.163 1.00 50.19 348 PRO A C 1
ATOM 2866 O O . PRO A 1 348 ? 58.062 -15.254 -1.988 1.00 50.19 348 PRO A O 1
ATOM 2869 N N . ALA A 1 349 ? 59.497 -16.991 -2.086 1.00 42.94 349 ALA A N 1
ATOM 2870 C CA . ALA A 1 349 ? 60.753 -16.313 -1.894 1.00 42.94 349 ALA A CA 1
ATOM 2871 C C . ALA A 1 349 ? 61.135 -15.442 -3.106 1.00 42.94 349 ALA A C 1
ATOM 2873 O O . ALA A 1 349 ? 60.892 -15.802 -4.253 1.00 42.94 349 ALA A O 1
ATOM 2874 N N . ASN A 1 350 ? 61.790 -14.323 -2.803 1.00 48.53 350 ASN A N 1
ATOM 2875 C CA . ASN A 1 350 ? 63.109 -13.964 -3.323 1.00 48.53 350 ASN A CA 1
ATOM 2876 C C . ASN A 1 350 ? 63.347 -14.209 -4.830 1.00 48.53 350 ASN A C 1
ATOM 2878 O O . ASN A 1 350 ? 63.807 -15.276 -5.227 1.00 48.53 350 ASN A O 1
ATOM 2882 N N . TYR A 1 351 ? 63.160 -13.169 -5.645 1.00 45.75 351 TYR A N 1
ATOM 2883 C CA . TYR A 1 351 ? 63.885 -13.028 -6.908 1.00 45.75 351 TYR A CA 1
ATOM 2884 C C . TYR A 1 351 ? 64.684 -11.728 -6.878 1.00 45.75 351 TYR A C 1
ATOM 2886 O O . TYR A 1 351 ? 64.150 -10.629 -7.026 1.00 45.75 351 TYR A O 1
ATOM 2894 N N . LYS A 1 352 ? 65.989 -11.892 -6.649 1.00 49.66 352 LYS A N 1
ATOM 2895 C CA . LYS A 1 352 ? 67.019 -10.934 -7.030 1.00 49.66 352 LYS A CA 1
ATOM 2896 C C . LYS A 1 352 ? 67.042 -10.883 -8.556 1.00 49.66 352 LYS A C 1
ATOM 2898 O O . LYS A 1 352 ? 67.246 -11.915 -9.187 1.00 49.66 352 LYS A O 1
ATOM 2903 N N . HIS A 1 353 ? 66.877 -9.703 -9.134 1.00 48.19 353 HIS A N 1
ATOM 2904 C CA . HIS A 1 353 ? 67.448 -9.416 -10.440 1.00 48.19 353 HIS A CA 1
ATOM 2905 C C . HIS A 1 353 ? 68.033 -8.014 -10.425 1.00 48.19 353 HIS A C 1
ATOM 2907 O O . HIS A 1 353 ? 67.326 -7.008 -10.418 1.00 48.19 353 HIS A O 1
ATOM 2913 N N . ASP A 1 354 ? 69.359 -8.008 -10.411 1.00 48.84 354 ASP A N 1
ATOM 2914 C CA . ASP A 1 354 ? 70.211 -6.919 -10.834 1.00 48.84 354 ASP A CA 1
ATOM 2915 C C . ASP A 1 354 ? 69.775 -6.413 -12.211 1.00 48.84 354 ASP A C 1
ATOM 2917 O O . ASP A 1 354 ? 69.637 -7.198 -13.152 1.00 48.84 354 ASP A O 1
ATOM 2921 N N . LYS A 1 355 ? 69.600 -5.097 -12.335 1.00 45.72 355 LYS A N 1
ATOM 2922 C CA . LYS A 1 355 ? 69.862 -4.355 -13.572 1.00 45.72 355 LYS A CA 1
ATOM 2923 C C . LYS A 1 355 ? 70.030 -2.878 -13.236 1.00 45.72 355 LYS A C 1
ATOM 2925 O O . LYS A 1 355 ? 69.071 -2.141 -13.029 1.00 45.72 355 LYS A O 1
ATOM 2930 N N . ALA A 1 356 ? 71.294 -2.485 -13.161 1.00 50.81 356 ALA A N 1
ATOM 2931 C CA . ALA A 1 356 ? 71.731 -1.102 -13.167 1.00 50.81 356 ALA A CA 1
ATOM 2932 C C . ALA A 1 356 ? 71.274 -0.393 -14.456 1.00 50.81 356 ALA A C 1
ATOM 2934 O O . ALA A 1 356 ? 71.395 -0.972 -15.538 1.00 50.81 356 ALA A O 1
ATOM 2935 N N . PRO A 1 357 ? 70.834 0.870 -14.380 1.00 56.22 357 PRO A N 1
ATOM 2936 C CA . PRO A 1 357 ? 70.983 1.811 -15.477 1.00 56.22 357 PRO A CA 1
ATOM 2937 C C . PRO A 1 357 ? 72.288 2.619 -15.315 1.00 56.22 357 PRO A C 1
ATOM 2939 O O . PRO A 1 357 ? 72.701 2.916 -14.189 1.00 56.22 357 PRO A O 1
ATOM 2942 N N . PRO A 1 358 ? 72.969 2.949 -16.426 1.00 57.91 358 PRO A N 1
ATOM 2943 C CA . PRO A 1 358 ? 74.292 3.553 -16.409 1.00 57.91 358 PRO A CA 1
ATOM 2944 C C . PRO A 1 358 ? 74.265 5.029 -16.011 1.00 57.91 358 PRO A C 1
ATOM 2946 O O . PRO A 1 358 ? 73.319 5.772 -16.273 1.00 57.91 358 PRO A O 1
ATOM 2949 N N . ALA A 1 359 ? 75.374 5.434 -15.402 1.00 48.94 359 ALA A N 1
ATOM 2950 C CA . ALA A 1 359 ? 75.739 6.808 -15.132 1.00 48.94 359 ALA A CA 1
ATOM 2951 C C . ALA A 1 359 ? 75.979 7.603 -16.427 1.00 48.94 359 ALA A C 1
ATOM 2953 O O . ALA A 1 359 ? 76.576 7.094 -17.373 1.00 48.94 359 ALA A O 1
ATOM 2954 N N . GLY A 1 360 ? 75.625 8.891 -16.389 1.00 46.22 360 GLY A N 1
ATOM 2955 C CA . GLY A 1 360 ? 76.293 9.925 -17.181 1.00 46.22 360 GLY A CA 1
ATOM 2956 C C . GLY A 1 360 ? 75.396 10.714 -18.133 1.00 46.22 360 GLY A C 1
ATOM 2957 O O . GLY A 1 360 ? 75.099 10.243 -19.221 1.00 46.22 360 GLY A O 1
ATOM 2958 N N . ALA A 1 361 ? 75.037 11.936 -17.722 1.00 41.44 361 ALA A N 1
ATOM 2959 C CA . ALA A 1 361 ? 74.969 13.173 -18.525 1.00 41.44 361 ALA A CA 1
ATOM 2960 C C . ALA A 1 361 ? 74.089 14.186 -17.763 1.00 41.44 361 ALA A C 1
ATOM 2962 O O . ALA A 1 361 ? 72.878 14.044 -17.668 1.00 41.44 361 ALA A O 1
ATOM 2963 N N . ALA A 1 362 ? 74.697 15.079 -16.987 1.00 41.28 362 ALA A N 1
ATOM 2964 C CA . ALA A 1 362 ? 75.085 16.417 -17.433 1.00 41.28 362 ALA A CA 1
ATOM 2965 C C . ALA A 1 362 ? 73.917 17.426 -17.412 1.00 41.28 362 ALA A C 1
ATOM 2967 O O . ALA A 1 362 ? 73.020 17.400 -18.242 1.00 41.28 362 ALA A O 1
ATOM 2968 N N . ALA A 1 363 ? 74.020 18.338 -16.440 1.00 50.12 363 ALA A N 1
ATOM 2969 C CA . ALA A 1 363 ? 73.737 19.768 -16.528 1.00 50.12 363 ALA A CA 1
ATOM 2970 C C . ALA A 1 363 ? 72.474 20.239 -17.275 1.00 50.12 363 ALA A C 1
ATOM 2972 O O . ALA A 1 363 ? 72.433 20.234 -18.501 1.00 50.12 363 ALA A O 1
ATOM 2973 N N . ARG A 1 364 ? 71.560 20.895 -16.543 1.00 42.22 364 ARG A N 1
ATOM 2974 C CA . ARG A 1 364 ? 71.217 22.321 -16.749 1.00 42.22 364 ARG A CA 1
ATOM 2975 C C . ARG A 1 364 ? 70.056 22.765 -15.859 1.00 42.22 364 ARG A C 1
ATOM 2977 O O . ARG A 1 364 ? 69.024 22.114 -15.792 1.00 42.22 364 ARG A O 1
ATOM 2984 N N . GLY A 1 365 ? 70.207 23.968 -15.310 1.00 40.12 365 GLY A N 1
ATOM 2985 C CA . GLY A 1 365 ? 69.089 24.896 -15.159 1.00 40.12 365 GLY A CA 1
ATOM 2986 C C . GLY A 1 365 ? 68.458 24.956 -13.779 1.00 40.12 365 GLY A C 1
ATOM 2987 O O . GLY A 1 365 ? 67.377 24.424 -13.555 1.00 40.12 365 GLY A O 1
ATOM 2988 N N . GLY A 1 366 ? 69.085 25.723 -12.886 1.00 47.94 366 GLY A N 1
ATOM 2989 C CA . GLY A 1 366 ? 68.384 26.295 -11.747 1.00 47.94 366 GLY A CA 1
ATOM 2990 C C . GLY A 1 366 ? 67.207 27.149 -12.222 1.00 47.94 366 GLY A C 1
ATOM 2991 O O . GLY A 1 366 ? 67.381 28.110 -12.970 1.00 47.94 366 GLY A O 1
ATOM 2992 N N . ARG A 1 367 ? 66.008 26.819 -11.751 1.00 43.94 367 ARG A N 1
ATOM 2993 C CA . ARG A 1 367 ? 64.906 27.772 -11.637 1.00 43.94 367 ARG A CA 1
ATOM 2994 C C . ARG A 1 367 ? 64.487 27.800 -10.178 1.00 43.94 367 ARG A C 1
ATOM 2996 O O . ARG A 1 367 ? 63.874 26.866 -9.671 1.00 43.94 367 ARG A O 1
ATOM 3003 N N . LYS A 1 368 ? 64.895 28.880 -9.513 1.00 48.28 368 LYS A N 1
ATOM 3004 C CA . LYS A 1 368 ? 64.350 29.332 -8.238 1.00 48.28 368 LYS A CA 1
ATOM 3005 C C . LYS A 1 368 ? 62.867 29.614 -8.481 1.00 48.28 368 LYS A C 1
ATOM 3007 O O . LYS A 1 368 ? 62.533 30.645 -9.051 1.00 48.28 368 LYS A O 1
ATOM 3012 N N . ASN A 1 369 ? 62.003 28.666 -8.140 1.00 46.09 369 ASN A N 1
ATOM 3013 C CA . ASN A 1 369 ? 60.588 28.960 -7.992 1.00 46.09 369 ASN A CA 1
ATOM 3014 C C . ASN A 1 369 ? 60.398 29.437 -6.562 1.00 46.09 369 ASN A C 1
ATOM 3016 O O . ASN A 1 369 ? 60.455 28.648 -5.620 1.00 46.09 369 ASN A O 1
ATOM 3020 N N . ASP A 1 370 ? 60.230 30.749 -6.446 1.00 44.91 370 ASP A N 1
ATOM 3021 C CA . ASP A 1 370 ? 59.799 31.440 -5.248 1.00 44.91 370 ASP A CA 1
ATOM 3022 C C . ASP A 1 370 ? 58.582 30.727 -4.658 1.00 44.91 370 ASP A C 1
ATOM 3024 O O . ASP A 1 370 ? 57.465 30.777 -5.181 1.00 44.91 370 ASP A O 1
ATOM 3028 N N . SER A 1 371 ? 58.817 30.057 -3.537 1.00 48.91 371 SER A N 1
ATOM 3029 C CA . SER A 1 371 ? 57.805 29.573 -2.617 1.00 48.91 371 SER A CA 1
ATOM 3030 C C . SER A 1 371 ? 57.101 30.775 -1.985 1.00 48.91 371 SER A C 1
ATOM 3032 O O . SER A 1 371 ? 57.330 31.127 -0.828 1.00 48.91 371 SER A O 1
ATOM 3034 N N . ARG A 1 372 ? 56.229 31.427 -2.760 1.00 46.22 372 ARG A N 1
ATOM 3035 C CA . ARG A 1 372 ? 55.163 32.272 -2.228 1.00 46.22 372 ARG A CA 1
ATOM 3036 C C . ARG A 1 372 ? 54.199 31.351 -1.493 1.00 46.22 372 ARG A C 1
ATOM 3038 O O . ARG A 1 372 ? 53.296 30.767 -2.086 1.00 46.22 372 ARG A O 1
ATOM 3045 N N . SER A 1 373 ? 54.447 31.232 -0.192 1.00 49.16 373 SER A N 1
ATOM 3046 C CA . SER A 1 373 ? 53.476 30.870 0.833 1.00 49.16 373 SER A CA 1
ATOM 3047 C C . SER A 1 373 ? 52.232 31.742 0.644 1.00 49.16 373 SER A C 1
ATOM 3049 O O . SER A 1 373 ? 52.159 32.878 1.108 1.00 49.16 373 SER A O 1
ATOM 3051 N N . ARG A 1 374 ? 51.290 31.253 -0.161 1.00 47.34 374 ARG A N 1
ATOM 3052 C CA . ARG A 1 374 ? 49.941 31.794 -0.270 1.00 47.34 374 ARG A CA 1
ATOM 3053 C C . ARG A 1 374 ? 49.112 30.926 0.656 1.00 47.34 374 ARG A C 1
ATOM 3055 O O . ARG A 1 374 ? 48.965 29.735 0.393 1.00 47.34 374 ARG A O 1
ATOM 3062 N N . GLY A 1 375 ? 48.701 31.528 1.770 1.00 47.41 375 GLY A N 1
ATOM 3063 C CA . GLY A 1 375 ? 48.032 30.878 2.885 1.00 47.41 375 GLY A CA 1
ATOM 3064 C C . GLY A 1 375 ? 47.003 29.863 2.415 1.00 47.41 375 GLY A C 1
ATOM 3065 O O . GLY A 1 375 ? 45.988 30.214 1.818 1.00 47.41 375 GLY A O 1
ATOM 3066 N N . SER A 1 376 ? 47.275 28.593 2.701 1.00 49.81 376 SER A N 1
ATOM 3067 C CA . SER A 1 376 ? 46.267 27.545 2.686 1.00 49.81 376 SER A CA 1
ATOM 3068 C C . SER A 1 376 ? 45.441 27.676 3.963 1.00 49.81 376 SER A C 1
ATOM 3070 O O . SER A 1 376 ? 45.461 26.813 4.834 1.00 49.81 376 SER A O 1
ATOM 3072 N N . GLU A 1 377 ? 44.717 28.784 4.057 1.00 47.97 377 GLU A N 1
ATOM 3073 C CA . GLU A 1 377 ? 43.549 28.954 4.916 1.00 47.97 377 GLU A CA 1
ATOM 3074 C C . GLU A 1 377 ? 42.327 28.363 4.188 1.00 47.97 377 GLU A C 1
ATOM 3076 O O . GLU A 1 377 ? 41.218 28.879 4.236 1.00 47.97 377 GLU A O 1
ATOM 3081 N N . VAL A 1 378 ? 42.553 27.273 3.439 1.00 55.72 378 VAL A N 1
ATOM 3082 C CA . VAL A 1 378 ? 41.489 26.438 2.896 1.00 55.72 378 VAL A CA 1
ATOM 3083 C C . VAL A 1 378 ? 40.979 25.661 4.090 1.00 55.72 378 VAL A C 1
ATOM 3085 O O . VAL A 1 378 ? 41.528 24.623 4.464 1.00 55.72 378 VAL A O 1
ATOM 3088 N N . GLU A 1 379 ? 40.025 26.316 4.744 1.00 59.34 379 GLU A N 1
ATOM 3089 C CA . GLU A 1 379 ? 39.006 25.804 5.639 1.00 59.34 379 GLU A CA 1
ATOM 3090 C C . GLU A 1 379 ? 39.055 24.283 5.720 1.00 59.34 379 GLU A C 1
ATOM 3092 O O . GLU A 1 379 ? 38.862 23.568 4.731 1.00 59.34 379 GLU A O 1
ATOM 3097 N N . LYS A 1 380 ? 39.325 23.784 6.926 1.00 59.91 380 LYS A N 1
ATOM 3098 C CA . LYS A 1 380 ? 39.115 22.383 7.277 1.00 59.91 380 LYS A CA 1
ATOM 3099 C C . LYS A 1 380 ? 37.603 22.119 7.287 1.00 59.91 380 LYS A C 1
ATOM 3101 O O . LYS A 1 380 ? 37.050 21.837 8.341 1.00 59.91 380 LYS A O 1
ATOM 3106 N N . GLU A 1 381 ? 36.955 22.251 6.126 1.00 70.81 381 GLU A N 1
ATOM 3107 C CA . GLU A 1 381 ? 35.586 21.809 5.882 1.00 70.81 381 GLU A CA 1
ATOM 3108 C C . GLU A 1 381 ? 35.611 20.316 6.196 1.00 70.81 381 GLU A C 1
ATOM 3110 O O . GLU A 1 381 ? 36.346 19.523 5.583 1.00 70.81 381 GLU A O 1
ATOM 3115 N N . THR A 1 382 ? 34.917 19.958 7.265 1.00 86.56 382 THR A N 1
ATOM 3116 C CA . THR A 1 382 ? 34.956 18.598 7.785 1.00 86.56 382 THR A CA 1
ATOM 3117 C C . THR A 1 382 ? 34.384 17.653 6.727 1.00 86.56 382 THR A C 1
ATOM 3119 O O . THR A 1 382 ? 33.580 18.034 5.871 1.00 86.56 382 THR A O 1
ATOM 3122 N N . LEU A 1 383 ? 34.808 16.385 6.736 1.00 84.00 383 LEU A N 1
ATOM 3123 C CA . LEU A 1 383 ? 34.264 15.387 5.806 1.00 84.00 383 LEU A CA 1
ATOM 3124 C C . LEU A 1 383 ? 32.722 15.341 5.883 1.00 84.00 383 LEU A C 1
ATOM 3126 O O . LEU A 1 383 ? 32.062 15.144 4.864 1.00 84.00 383 LEU A O 1
ATOM 3130 N N . GLU A 1 384 ? 32.170 15.574 7.075 1.00 81.94 384 GLU A N 1
ATOM 3131 C CA . GLU A 1 384 ? 30.735 15.646 7.350 1.00 81.94 384 GLU A CA 1
ATOM 3132 C C . GLU A 1 384 ? 30.055 16.814 6.627 1.00 81.94 384 GLU A C 1
ATOM 3134 O O . GLU A 1 384 ? 29.057 16.593 5.942 1.00 81.94 384 GLU A O 1
ATOM 3139 N N . GLU A 1 385 ? 30.625 18.021 6.661 1.00 93.06 385 GLU A N 1
ATOM 3140 C CA . GLU A 1 385 ? 30.096 19.176 5.919 1.00 93.06 385 GLU A CA 1
ATOM 3141 C C . GLU A 1 385 ? 30.082 18.924 4.406 1.00 93.06 385 GLU A C 1
ATOM 3143 O O . GLU A 1 385 ? 29.103 19.234 3.722 1.00 93.06 385 GLU A O 1
ATOM 3148 N N . ARG A 1 386 ? 31.112 18.258 3.866 1.00 92.75 386 ARG A N 1
ATOM 3149 C CA . ARG A 1 386 ? 31.149 17.887 2.438 1.00 92.75 386 ARG A CA 1
ATOM 3150 C C . ARG A 1 386 ? 30.081 16.854 2.074 1.00 92.75 386 ARG A C 1
ATOM 3152 O O . ARG A 1 386 ? 29.584 16.869 0.944 1.00 92.75 386 ARG A O 1
ATOM 3159 N N . ILE A 1 387 ? 29.730 15.953 2.995 1.00 92.38 387 ILE A N 1
ATOM 3160 C CA . ILE A 1 387 ? 28.638 14.987 2.806 1.00 92.38 387 ILE A CA 1
ATOM 3161 C C . ILE A 1 387 ? 27.291 15.713 2.843 1.00 92.38 387 ILE A C 1
ATOM 3163 O O . ILE A 1 387 ? 26.517 15.575 1.895 1.00 92.38 387 ILE A O 1
ATOM 3167 N N . GLN A 1 388 ? 27.050 16.554 3.852 1.00 94.25 388 GLN A N 1
ATOM 3168 C CA . GLN A 1 388 ? 25.808 17.323 3.986 1.00 94.25 388 GLN A CA 1
ATOM 3169 C C . GLN A 1 388 ? 25.569 18.245 2.784 1.00 94.25 388 GLN A C 1
ATOM 3171 O O . GLN A 1 388 ? 24.467 18.298 2.238 1.00 94.25 388 GLN A O 1
ATOM 3176 N N . LYS A 1 389 ? 26.617 18.915 2.295 1.00 96.44 389 LYS A N 1
ATOM 3177 C CA . LYS A 1 389 ? 26.558 19.771 1.103 1.00 96.44 389 LYS A CA 1
ATOM 3178 C C . LYS A 1 389 ? 26.145 18.993 -0.147 1.00 96.44 389 LYS A C 1
ATOM 3180 O O . LYS A 1 389 ? 25.287 19.450 -0.898 1.00 96.44 389 LYS A O 1
ATOM 3185 N N . ARG A 1 390 ? 26.691 17.786 -0.341 1.00 95.00 390 ARG A N 1
ATOM 3186 C CA . ARG A 1 390 ? 26.310 16.893 -1.452 1.00 95.00 390 ARG A CA 1
ATOM 3187 C C . ARG A 1 390 ? 24.889 16.352 -1.317 1.00 95.00 390 ARG A C 1
ATOM 3189 O O . ARG A 1 390 ? 24.232 16.125 -2.331 1.00 95.00 390 ARG A O 1
ATOM 3196 N N . GLU A 1 391 ? 24.413 16.102 -0.102 1.00 95.81 391 GLU A N 1
ATOM 3197 C CA . GLU A 1 391 ? 23.028 15.677 0.126 1.00 95.81 391 GLU A CA 1
ATOM 3198 C C . GLU A 1 391 ? 22.039 16.804 -0.165 1.00 95.81 391 GLU A C 1
ATOM 3200 O O . GLU A 1 391 ? 21.076 16.580 -0.900 1.00 95.81 391 GLU A O 1
ATOM 3205 N N . LYS A 1 392 ? 22.333 18.025 0.293 1.00 97.06 392 LYS A N 1
ATOM 3206 C CA . LYS A 1 392 ? 21.527 19.213 -0.003 1.00 97.06 392 LYS A CA 1
ATOM 3207 C C . LYS A 1 392 ? 21.464 19.503 -1.505 1.00 97.06 392 LYS A C 1
ATOM 3209 O O . LYS A 1 392 ? 20.380 19.703 -2.044 1.00 97.06 392 LYS A O 1
ATOM 3214 N N . GLU A 1 393 ? 22.596 19.412 -2.205 1.00 97.31 393 GLU A N 1
ATOM 3215 C CA . GLU A 1 393 ? 22.659 19.560 -3.667 1.00 97.31 393 GLU A CA 1
ATOM 3216 C C . GLU A 1 393 ? 21.809 18.496 -4.393 1.00 97.31 393 GLU A C 1
ATOM 3218 O O . GLU A 1 393 ? 21.091 18.792 -5.352 1.00 97.31 393 GLU A O 1
ATOM 3223 N N . ARG A 1 394 ? 21.823 17.242 -3.918 1.00 95.25 394 ARG A N 1
ATOM 3224 C CA . ARG A 1 394 ? 20.968 16.172 -4.464 1.00 95.25 394 ARG A CA 1
ATOM 3225 C C . ARG A 1 394 ? 19.485 16.422 -4.203 1.00 95.25 394 ARG A C 1
ATOM 3227 O O . ARG A 1 394 ? 18.664 16.095 -5.061 1.00 95.25 394 ARG A O 1
ATOM 3234 N N . GLU A 1 395 ? 19.132 16.958 -3.040 1.00 95.69 395 GLU A N 1
ATOM 3235 C CA . GLU A 1 395 ? 17.749 17.287 -2.698 1.00 95.69 395 GLU A CA 1
ATOM 3236 C C . GLU A 1 395 ? 17.220 18.449 -3.551 1.00 95.69 395 GLU A C 1
ATOM 3238 O O . GLU A 1 395 ? 16.124 18.358 -4.105 1.00 95.69 395 GLU A O 1
ATOM 3243 N N . GLU A 1 396 ? 18.018 19.501 -3.736 1.00 97.19 396 GLU A N 1
ATOM 3244 C CA . GLU A 1 396 ? 17.686 20.625 -4.618 1.00 97.19 396 GLU A CA 1
ATOM 3245 C C . GLU A 1 396 ? 17.501 20.164 -6.067 1.00 97.19 396 GLU A C 1
ATOM 3247 O O . GLU A 1 396 ? 16.509 20.521 -6.707 1.00 97.19 396 GLU A O 1
ATOM 3252 N N . LYS A 1 397 ? 18.369 19.272 -6.557 1.00 96.94 397 LYS A N 1
ATOM 3253 C CA . LYS A 1 397 ? 18.231 18.684 -7.894 1.00 96.94 397 LYS A CA 1
ATOM 3254 C C . LYS A 1 397 ? 16.934 17.882 -8.058 1.00 96.94 397 LYS A C 1
ATOM 3256 O O . LYS A 1 397 ? 16.272 17.993 -9.087 1.00 96.94 397 LYS A O 1
ATOM 3261 N N . ARG A 1 398 ? 16.519 17.122 -7.035 1.00 93.69 398 ARG A N 1
ATOM 3262 C CA . ARG A 1 398 ? 15.225 16.406 -7.035 1.00 93.69 398 ARG A CA 1
ATOM 3263 C C . ARG A 1 398 ? 14.035 17.365 -7.042 1.00 93.69 398 ARG A C 1
ATOM 3265 O O . ARG A 1 398 ? 13.043 17.097 -7.717 1.00 93.69 398 ARG A O 1
ATOM 3272 N N . LYS A 1 399 ? 14.120 18.481 -6.307 1.00 96.62 399 LYS A N 1
ATOM 3273 C CA . LYS A 1 399 ? 13.078 19.522 -6.308 1.00 96.62 399 LYS A CA 1
ATOM 3274 C C . LYS A 1 399 ? 12.950 20.172 -7.686 1.00 96.62 399 LYS A C 1
ATOM 3276 O O . LYS A 1 399 ? 11.830 20.332 -8.164 1.00 96.62 399 LYS A O 1
ATOM 3281 N N . GLN A 1 400 ? 14.069 20.476 -8.345 1.00 96.75 400 GLN A N 1
ATOM 3282 C CA . GLN A 1 400 ? 14.077 21.014 -9.710 1.00 96.75 400 GLN A CA 1
ATOM 3283 C C . GLN A 1 400 ? 13.455 20.036 -10.719 1.00 96.75 400 GLN A C 1
ATOM 3285 O O . GLN A 1 400 ? 12.565 20.432 -11.469 1.00 96.75 400 GLN A O 1
ATOM 3290 N N . GLU A 1 401 ? 13.824 18.753 -10.675 1.00 96.38 401 GLU A N 1
ATOM 3291 C CA . GLU A 1 401 ? 13.258 17.716 -11.556 1.00 96.38 401 GLU A CA 1
ATOM 3292 C C . GLU A 1 401 ? 11.737 17.553 -11.358 1.00 96.38 401 GLU A C 1
ATOM 3294 O O . GLU A 1 401 ? 10.979 17.388 -12.317 1.00 96.38 401 GLU A O 1
ATOM 3299 N N . LEU A 1 402 ? 11.254 17.655 -10.114 1.00 94.44 402 LEU A N 1
ATOM 3300 C CA . LEU A 1 402 ? 9.822 17.607 -9.815 1.00 94.44 402 LEU A CA 1
ATOM 3301 C C . LEU A 1 402 ? 9.068 18.813 -10.400 1.00 94.44 402 LEU A C 1
ATOM 3303 O O . LEU A 1 402 ? 7.956 18.650 -10.909 1.00 94.44 402 LEU A O 1
ATOM 3307 N N . ILE A 1 403 ? 9.653 20.012 -10.323 1.00 96.56 403 ILE A N 1
ATOM 3308 C CA . ILE A 1 403 ? 9.079 21.235 -10.902 1.00 96.56 403 ILE A CA 1
ATOM 3309 C C . ILE A 1 403 ? 9.017 21.113 -12.427 1.00 96.56 403 ILE A C 1
ATOM 3311 O O . ILE A 1 403 ? 7.962 21.353 -13.012 1.00 96.56 403 ILE A O 1
ATOM 3315 N N . GLU A 1 404 ? 10.099 20.668 -13.065 1.00 96.31 404 GLU A N 1
ATOM 3316 C CA . GLU A 1 404 ? 10.156 20.471 -14.515 1.00 96.31 404 GLU A CA 1
ATOM 3317 C C . GLU A 1 404 ? 9.117 19.443 -14.988 1.00 96.31 404 GLU A C 1
ATOM 3319 O O . GLU A 1 404 ? 8.373 19.689 -15.938 1.00 96.31 404 GLU A O 1
ATOM 3324 N N . LYS A 1 405 ? 8.959 18.335 -14.253 1.00 95.94 405 LYS A N 1
ATOM 3325 C CA . LYS A 1 405 ? 7.933 17.323 -14.538 1.00 95.94 405 LYS A CA 1
ATOM 3326 C C . LYS A 1 405 ? 6.507 17.865 -14.395 1.00 95.94 405 LYS A C 1
ATOM 3328 O O . LYS A 1 405 ? 5.633 17.497 -15.181 1.00 95.94 405 LYS A O 1
ATOM 3333 N N . LYS A 1 406 ? 6.249 18.734 -13.410 1.00 96.12 406 LYS A N 1
ATOM 3334 C CA . LYS A 1 406 ? 4.944 19.404 -13.255 1.00 96.12 406 LYS A CA 1
ATOM 3335 C C . LYS A 1 406 ? 4.668 20.367 -14.411 1.00 96.12 406 LYS A C 1
ATOM 3337 O O . LYS A 1 406 ? 3.563 20.348 -14.943 1.00 96.12 406 LYS A O 1
ATOM 3342 N N . LEU A 1 407 ? 5.664 21.145 -14.835 1.00 97.12 407 LEU A N 1
ATOM 3343 C CA . LEU A 1 407 ? 5.543 22.050 -15.982 1.00 97.12 407 LEU A CA 1
ATOM 3344 C C . LEU A 1 407 ? 5.314 21.291 -17.295 1.00 97.12 407 LEU A C 1
ATOM 3346 O O . LEU A 1 407 ? 4.462 21.686 -18.084 1.00 97.12 407 LEU A O 1
ATOM 3350 N N . ALA A 1 408 ? 6.007 20.170 -17.508 1.00 95.94 408 ALA A N 1
ATOM 3351 C CA . ALA A 1 408 ? 5.791 19.313 -18.673 1.00 95.94 408 ALA A CA 1
ATOM 3352 C C . ALA A 1 408 ? 4.367 18.733 -18.709 1.00 95.94 408 ALA A C 1
ATOM 3354 O O . ALA A 1 408 ? 3.745 18.683 -19.768 1.00 95.94 408 ALA A O 1
ATOM 3355 N N . LYS A 1 409 ? 3.822 18.341 -17.548 1.00 94.81 409 LYS A N 1
ATOM 3356 C CA . LYS A 1 409 ? 2.442 17.852 -17.448 1.00 94.81 409 LYS A CA 1
ATOM 3357 C C . LYS A 1 409 ? 1.421 18.942 -17.788 1.00 94.81 409 LYS A C 1
ATOM 3359 O O . LYS A 1 409 ? 0.482 18.656 -18.520 1.00 94.81 409 LYS A O 1
ATOM 3364 N N . LEU A 1 410 ? 1.626 20.164 -17.294 1.00 95.94 410 LEU A N 1
ATOM 3365 C CA . LEU A 1 410 ? 0.752 21.298 -17.607 1.00 95.94 410 LEU A CA 1
ATOM 3366 C C . LEU A 1 410 ? 0.790 21.653 -19.099 1.00 95.94 410 LEU A C 1
ATOM 3368 O O . LEU A 1 410 ? -0.265 21.849 -19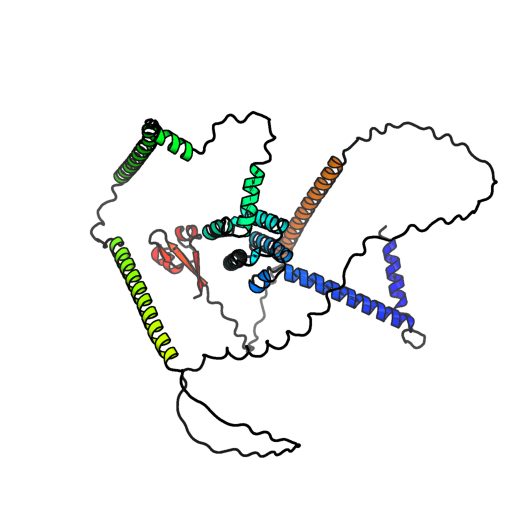.686 1.00 95.94 410 LEU A O 1
ATOM 3372 N N . ARG A 1 411 ? 1.970 21.637 -19.736 1.00 96.62 411 ARG A N 1
ATOM 3373 C CA . ARG A 1 411 ? 2.081 21.840 -21.193 1.00 96.62 411 ARG A CA 1
ATOM 3374 C C . ARG A 1 411 ? 1.338 20.773 -21.998 1.00 96.62 411 ARG A C 1
ATOM 3376 O O . ARG A 1 411 ? 0.661 21.112 -22.956 1.00 96.62 411 ARG A O 1
ATOM 3383 N N . ALA A 1 412 ? 1.433 19.502 -21.606 1.00 94.00 412 ALA A N 1
ATOM 3384 C CA . ALA A 1 412 ? 0.718 18.421 -22.292 1.00 94.00 412 ALA A CA 1
ATOM 3385 C C . ALA A 1 412 ? -0.811 18.523 -22.123 1.00 94.00 412 ALA A C 1
ATOM 3387 O O . ALA A 1 412 ? -1.569 18.141 -23.011 1.00 94.00 412 ALA A O 1
ATOM 3388 N N . GLU A 1 413 ? -1.275 19.022 -20.977 1.00 93.94 413 GLU A N 1
ATOM 3389 C CA . GLU A 1 413 ? -2.696 19.274 -20.726 1.00 93.94 413 GLU A CA 1
ATOM 3390 C C . GLU A 1 413 ? -3.211 20.475 -21.530 1.00 93.94 413 GLU A C 1
ATOM 3392 O O . GLU A 1 413 ? -4.284 20.392 -22.125 1.00 93.94 413 GLU A O 1
ATOM 3397 N N . GLU A 1 414 ? -2.418 21.543 -21.626 1.00 96.25 414 GLU A N 1
ATOM 3398 C CA . GLU A 1 414 ? -2.700 22.712 -22.464 1.00 96.25 414 GLU A CA 1
ATOM 3399 C C . GLU A 1 414 ? -2.742 22.348 -23.958 1.00 96.25 414 GLU A C 1
ATOM 3401 O O . GLU A 1 414 ? -3.688 22.712 -24.653 1.00 96.25 414 GLU A O 1
ATOM 3406 N N . GLU A 1 415 ? -1.788 21.549 -24.446 1.00 95.56 415 GLU A N 1
ATOM 3407 C CA . GLU A 1 415 ? -1.777 21.046 -25.828 1.00 95.56 415 GLU A CA 1
ATOM 3408 C C . GLU A 1 415 ? -3.011 20.182 -26.128 1.00 95.56 415 GLU A C 1
ATOM 3410 O O . GLU A 1 415 ? -3.613 20.291 -27.196 1.00 95.56 415 GLU A O 1
ATOM 3415 N N . ARG A 1 416 ? -3.459 19.378 -25.154 1.00 90.62 416 ARG A N 1
ATOM 3416 C CA . ARG A 1 416 ? -4.686 18.584 -25.281 1.00 90.62 416 ARG A CA 1
ATOM 3417 C C . ARG A 1 416 ? -5.950 19.442 -25.298 1.00 90.62 416 ARG A C 1
ATOM 3419 O O . ARG A 1 416 ? -6.901 19.077 -25.982 1.00 90.62 416 ARG A O 1
ATOM 3426 N N . ALA A 1 417 ? -5.974 20.542 -24.550 1.00 90.75 417 ALA A N 1
ATOM 3427 C CA . ALA A 1 417 ? -7.097 21.474 -24.541 1.00 90.75 417 ALA A CA 1
ATOM 3428 C C . ALA A 1 417 ? -7.179 22.305 -25.831 1.00 90.75 417 ALA A C 1
ATOM 3430 O O . ALA A 1 417 ? -8.274 22.681 -26.239 1.00 90.75 417 ALA A O 1
ATOM 3431 N N . ASN A 1 418 ? -6.037 22.574 -26.470 1.00 91.31 418 ASN A N 1
ATOM 3432 C CA . ASN A 1 418 ? -5.957 23.398 -27.676 1.00 91.31 418 ASN A CA 1
ATOM 3433 C C . ASN A 1 418 ? -6.048 22.594 -28.984 1.00 91.31 418 ASN A C 1
ATOM 3435 O O . ASN A 1 418 ? -6.117 23.182 -30.064 1.00 91.31 418 ASN A O 1
ATOM 3439 N N . LEU A 1 419 ? -6.056 21.258 -28.911 1.00 87.00 419 LEU A N 1
ATOM 3440 C CA . LEU A 1 419 ? -6.415 20.423 -30.050 1.00 87.00 419 LEU A CA 1
ATOM 3441 C C . LEU A 1 419 ? -7.890 20.690 -30.383 1.00 87.00 419 LEU A C 1
ATOM 3443 O O . LEU A 1 419 ? -8.750 20.418 -29.538 1.00 87.00 419 LEU A O 1
ATOM 3447 N N . PRO A 1 420 ? -8.203 21.226 -31.580 1.00 72.88 420 PRO A N 1
ATOM 3448 C CA . PRO A 1 420 ? -9.581 21.454 -31.979 1.00 72.88 420 PRO A CA 1
ATOM 3449 C C . PRO A 1 420 ? -10.307 20.120 -31.864 1.00 72.88 420 PRO A C 1
ATOM 3451 O O . PRO A 1 420 ? -9.834 19.118 -32.409 1.00 72.88 420 PRO A O 1
ATOM 3454 N N . SER A 1 421 ? -11.412 20.086 -31.111 1.00 57.19 421 SER A N 1
ATOM 3455 C CA . SER A 1 421 ? -12.274 18.911 -31.078 1.00 57.19 421 SER A CA 1
ATOM 3456 C C . SER A 1 421 ? -12.754 18.708 -32.505 1.00 57.19 421 SER A C 1
ATOM 3458 O O . SER A 1 421 ? -13.661 19.403 -32.963 1.00 57.19 421 SER A O 1
ATOM 3460 N N . SER A 1 422 ? -12.059 17.836 -33.232 1.00 59.09 422 SER A N 1
ATOM 3461 C CA . SER A 1 422 ? -12.406 17.436 -34.580 1.00 59.09 422 SER A CA 1
ATOM 3462 C C . SER A 1 422 ? -13.787 16.819 -34.485 1.00 59.09 422 SER A C 1
ATOM 3464 O O . SER A 1 422 ? -13.937 15.667 -34.082 1.00 59.09 422 SER A O 1
ATOM 3466 N N . SER A 1 423 ? -14.771 17.666 -34.764 1.00 44.34 423 SER A N 1
ATOM 3467 C CA . SER A 1 423 ? -16.170 17.376 -34.993 1.00 44.34 423 SER A CA 1
ATOM 3468 C C . SER A 1 423 ? -16.250 16.229 -35.989 1.00 44.34 423 SER A C 1
ATOM 3470 O O . SER A 1 423 ? -16.104 16.439 -37.188 1.00 44.34 423 SER A O 1
ATOM 3472 N N . SER A 1 424 ? -16.389 15.006 -35.480 1.00 44.22 424 SER A N 1
ATOM 3473 C CA . SER A 1 424 ? -16.775 13.844 -36.272 1.00 44.22 424 SER A CA 1
ATOM 3474 C C . SER A 1 424 ? -18.283 13.931 -36.502 1.00 44.22 424 SER A C 1
ATOM 3476 O O . SER A 1 424 ? -19.066 13.247 -35.842 1.00 44.22 424 SER A O 1
ATOM 3478 N N . GLU A 1 425 ? -18.672 14.862 -37.363 1.00 50.66 425 GLU A N 1
ATOM 3479 C CA . GLU A 1 425 ? -19.888 14.738 -38.153 1.00 50.66 425 GLU A CA 1
ATOM 3480 C C . GLU A 1 425 ? -19.490 13.969 -39.420 1.00 50.66 425 GLU A C 1
ATOM 3482 O O . GLU A 1 425 ? -18.402 14.183 -39.952 1.00 50.66 425 GLU A O 1
ATOM 3487 N N . ASP A 1 426 ? -20.360 13.051 -39.832 1.00 52.12 426 ASP A N 1
ATOM 3488 C CA . ASP A 1 426 ? -20.280 12.202 -41.026 1.00 52.12 426 ASP A CA 1
ATOM 3489 C C . ASP A 1 426 ? -19.442 10.918 -40.896 1.00 52.12 426 ASP A C 1
ATOM 3491 O O . ASP A 1 426 ? -18.263 10.873 -41.227 1.00 52.12 426 ASP A O 1
ATOM 3495 N N . GLU A 1 427 ? -20.096 9.829 -40.475 1.00 48.34 427 GLU A N 1
ATOM 3496 C CA . GLU A 1 427 ? -20.073 8.583 -41.258 1.00 48.34 427 GLU A CA 1
ATOM 3497 C C . GLU A 1 427 ? -21.214 7.649 -40.821 1.00 48.34 427 GLU A C 1
ATOM 3499 O O . GLU A 1 427 ? -21.134 6.881 -39.859 1.00 48.34 427 GLU A O 1
ATOM 3504 N N . ASP A 1 428 ? -22.315 7.775 -41.561 1.00 50.34 428 ASP A N 1
ATOM 3505 C CA . ASP A 1 428 ? -23.402 6.813 -41.634 1.00 50.34 428 ASP A CA 1
ATOM 3506 C C . ASP A 1 428 ? -22.909 5.461 -42.173 1.00 50.34 428 ASP A C 1
ATOM 3508 O O . ASP A 1 428 ? -22.218 5.385 -43.188 1.00 50.34 428 ASP A O 1
ATOM 3512 N N . GLY A 1 429 ? -23.389 4.382 -41.553 1.00 54.78 429 GLY A N 1
ATOM 3513 C CA . GLY A 1 429 ? -23.603 3.109 -42.238 1.00 54.78 429 GLY A CA 1
ATOM 3514 C C . GLY A 1 429 ? -22.454 2.103 -42.199 1.00 54.78 429 GLY A C 1
ATOM 3515 O O . GLY A 1 429 ? -21.686 1.979 -43.148 1.00 54.78 429 GLY A O 1
ATOM 3516 N N . ASN A 1 430 ? -22.451 1.240 -41.179 1.00 44.22 430 ASN A N 1
ATOM 3517 C CA . ASN A 1 430 ? -22.032 -0.146 -41.391 1.00 44.22 430 ASN A CA 1
ATOM 3518 C C . ASN A 1 430 ? -22.724 -1.092 -40.398 1.00 44.22 430 ASN A C 1
ATOM 3520 O O . ASN A 1 430 ? -22.272 -1.294 -39.270 1.00 44.22 430 ASN A O 1
ATOM 3524 N N . GLU A 1 431 ? -23.850 -1.660 -40.833 1.00 49.69 431 GLU A N 1
ATOM 3525 C CA . GLU A 1 431 ? -24.418 -2.874 -40.254 1.00 49.69 431 GLU A CA 1
ATOM 3526 C C . GLU A 1 431 ? -23.499 -4.045 -40.614 1.00 49.69 431 GLU A C 1
ATOM 3528 O O . GLU A 1 431 ? -23.516 -4.544 -41.736 1.00 49.69 431 GLU A O 1
ATOM 3533 N N . ASN A 1 432 ? -22.686 -4.492 -39.661 1.00 43.22 432 ASN A N 1
ATOM 3534 C CA . ASN A 1 432 ? -22.072 -5.810 -39.741 1.00 43.22 432 ASN A CA 1
ATOM 3535 C C . ASN A 1 432 ? -22.045 -6.465 -38.361 1.00 43.22 432 ASN A C 1
ATOM 3537 O O . ASN A 1 432 ? -21.131 -6.292 -37.553 1.00 43.22 432 ASN A O 1
ATOM 3541 N N . ASP A 1 433 ? -23.143 -7.171 -38.112 1.00 50.31 433 ASP A N 1
ATOM 3542 C CA . ASP A 1 433 ? -23.182 -8.547 -37.621 1.00 50.31 433 ASP A CA 1
ATOM 3543 C C . ASP A 1 433 ? -21.832 -9.080 -37.113 1.00 50.31 433 ASP A C 1
ATOM 3545 O O . ASP A 1 433 ? -20.980 -9.560 -37.863 1.00 50.31 433 ASP A O 1
ATOM 3549 N N . SER A 1 434 ? -21.597 -8.940 -35.812 1.00 40.94 434 SER A N 1
ATOM 3550 C CA . SER A 1 434 ? -20.547 -9.693 -35.135 1.00 40.94 434 SER A CA 1
ATOM 3551 C C . SER A 1 434 ? -20.912 -9.912 -33.670 1.00 40.94 434 SER A C 1
ATOM 3553 O O . SER A 1 434 ? -21.019 -8.974 -32.879 1.00 40.94 434 SER A O 1
ATOM 3555 N N . ASP A 1 435 ? -21.110 -11.194 -33.358 1.00 48.44 435 ASP A N 1
ATOM 3556 C CA . ASP A 1 435 ? -21.302 -11.839 -32.058 1.00 48.44 435 ASP A CA 1
ATOM 3557 C C . ASP A 1 435 ? -20.194 -11.495 -31.043 1.00 48.44 435 ASP A C 1
ATOM 3559 O O . ASP A 1 435 ? -19.387 -12.336 -30.644 1.00 48.44 435 ASP A O 1
ATOM 3563 N N . ASP A 1 436 ? -20.141 -10.241 -30.605 1.00 46.28 436 ASP A N 1
ATOM 3564 C CA . ASP A 1 436 ? -19.278 -9.794 -29.519 1.00 46.28 436 ASP A CA 1
ATOM 3565 C C . ASP A 1 436 ? -20.166 -9.462 -28.319 1.00 46.28 436 ASP A C 1
ATOM 3567 O O . ASP A 1 436 ? -20.577 -8.322 -28.078 1.00 46.28 436 ASP A O 1
ATOM 3571 N N . ASP A 1 437 ? -20.500 -10.533 -27.596 1.00 48.16 437 ASP A N 1
ATOM 3572 C CA . ASP A 1 437 ? -21.301 -10.626 -26.374 1.00 48.16 437 ASP A CA 1
ATOM 3573 C C . ASP A 1 437 ? -20.590 -9.900 -25.205 1.00 48.16 437 ASP A C 1
ATOM 3575 O O . ASP A 1 437 ? -20.210 -10.452 -24.163 1.00 48.16 437 ASP A O 1
ATOM 3579 N N . LYS A 1 438 ? -20.342 -8.601 -25.399 1.00 51.00 438 LYS A N 1
ATOM 3580 C CA . LYS A 1 438 ? -19.872 -7.668 -24.386 1.00 51.00 438 LYS A CA 1
ATOM 3581 C C . LYS A 1 438 ? -20.978 -7.545 -23.362 1.00 51.00 438 LYS A C 1
ATOM 3583 O O . LYS A 1 438 ? -21.944 -6.813 -23.563 1.00 51.00 438 LYS A O 1
ATOM 3588 N N . LYS A 1 439 ? -20.787 -8.249 -22.242 1.00 53.91 439 LYS A N 1
ATOM 3589 C CA . LYS A 1 439 ? -21.411 -8.005 -20.934 1.00 53.91 439 LYS A CA 1
ATOM 3590 C C . LYS A 1 439 ? -21.847 -6.544 -20.822 1.00 53.91 439 LYS A C 1
ATOM 3592 O O . LYS A 1 439 ? -21.044 -5.684 -20.452 1.00 53.91 439 LYS A O 1
ATOM 3597 N N . LYS A 1 440 ? -23.118 -6.273 -21.130 1.00 58.50 440 LYS A N 1
ATOM 3598 C CA . LYS A 1 440 ? -23.766 -4.996 -20.852 1.00 58.50 440 LYS A CA 1
ATOM 3599 C C . LYS A 1 440 ? -23.694 -4.828 -19.342 1.00 58.50 440 LYS A C 1
ATOM 3601 O O . LYS A 1 440 ? -24.441 -5.467 -18.607 1.00 58.50 440 LYS A O 1
ATOM 3606 N N . GLY A 1 441 ? -22.712 -4.061 -18.876 1.00 60.00 441 GLY A N 1
ATOM 3607 C CA . GLY A 1 441 ? -22.589 -3.712 -17.472 1.00 60.00 441 GLY A CA 1
ATOM 3608 C C . GLY A 1 441 ? -23.875 -3.007 -17.077 1.00 60.00 441 GLY A C 1
ATOM 3609 O O . GLY A 1 441 ? -24.108 -1.885 -17.524 1.00 60.00 441 GLY A O 1
ATOM 3610 N N . GLY A 1 442 ? -24.725 -3.696 -16.311 1.00 74.62 442 GLY A N 1
ATOM 3611 C CA . GLY A 1 442 ? -25.977 -3.143 -15.812 1.00 74.62 442 GLY A CA 1
ATOM 3612 C C . GLY A 1 442 ? -25.714 -1.773 -15.199 1.00 74.62 442 GLY A C 1
ATOM 3613 O O . GLY A 1 442 ? -24.728 -1.590 -14.473 1.00 74.62 442 GLY A O 1
ATOM 3614 N N . LYS A 1 443 ? -26.546 -0.788 -15.557 1.00 81.25 443 LYS A N 1
ATOM 3615 C CA . LYS A 1 443 ? -26.452 0.568 -15.010 1.00 81.25 443 LYS A CA 1
ATOM 3616 C C . LYS A 1 443 ? -26.457 0.447 -13.488 1.00 81.25 443 LYS A C 1
ATOM 3618 O O . LYS A 1 443 ? -27.395 -0.103 -12.918 1.00 81.25 443 LYS A O 1
ATOM 3623 N N . LYS A 1 444 ? -25.386 0.895 -12.832 1.00 89.81 444 LYS A N 1
ATOM 3624 C CA . LYS A 1 444 ? -25.324 0.857 -11.372 1.00 89.81 444 LYS A CA 1
ATOM 3625 C C . LYS A 1 444 ? -26.263 1.929 -10.824 1.00 89.81 444 LYS A C 1
ATOM 3627 O O . LYS A 1 444 ? -26.082 3.099 -11.149 1.00 89.81 444 LYS A O 1
ATOM 3632 N N . VAL A 1 445 ? -27.236 1.534 -10.011 1.00 95.31 445 VAL A N 1
ATOM 3633 C CA . VAL A 1 445 ? -28.151 2.450 -9.324 1.00 95.31 445 VAL A CA 1
ATOM 3634 C C . VAL A 1 445 ? -27.514 2.852 -7.998 1.00 95.31 445 VAL A C 1
ATOM 3636 O O . VAL A 1 445 ? -27.159 2.003 -7.175 1.00 95.31 445 VAL A O 1
ATOM 3639 N N . GLU A 1 446 ? -27.323 4.153 -7.808 1.00 96.00 446 GLU A N 1
ATOM 3640 C CA . GLU A 1 446 ? -26.865 4.721 -6.543 1.00 96.00 446 GLU A CA 1
ATOM 3641 C C . GLU A 1 446 ? -28.044 4.805 -5.564 1.00 96.00 446 GLU A C 1
ATOM 3643 O O . GLU A 1 446 ? -29.094 5.353 -5.903 1.00 96.00 446 GLU A O 1
ATOM 3648 N N . ARG A 1 447 ? -27.867 4.285 -4.346 1.00 97.81 447 ARG A N 1
ATOM 3649 C CA . ARG A 1 447 ? -28.810 4.445 -3.232 1.00 97.81 447 ARG A CA 1
ATOM 3650 C C . ARG A 1 447 ? -28.095 5.058 -2.031 1.00 97.81 447 ARG A C 1
ATOM 3652 O O . ARG A 1 447 ? -26.953 4.689 -1.752 1.00 97.81 447 ARG A O 1
ATOM 3659 N N . ARG A 1 448 ? -28.748 5.973 -1.317 1.00 97.81 448 ARG A N 1
ATOM 3660 C CA . ARG A 1 448 ? -28.214 6.642 -0.115 1.00 97.81 448 ARG A CA 1
ATOM 3661 C C . ARG A 1 448 ? -29.107 6.362 1.086 1.00 97.81 448 ARG A C 1
ATOM 3663 O O . ARG A 1 448 ? -30.311 6.192 0.918 1.00 97.81 448 ARG A O 1
ATOM 3670 N N . VAL A 1 449 ? -28.502 6.280 2.271 1.00 97.19 449 VAL A N 1
ATOM 3671 C CA . VAL A 1 449 ? -29.232 6.122 3.541 1.00 97.19 449 VAL A CA 1
ATOM 3672 C C . VAL A 1 449 ? -29.654 7.498 4.042 1.00 97.19 449 VAL A C 1
ATOM 3674 O O . VAL A 1 449 ? -28.788 8.362 4.223 1.00 97.19 449 VAL A O 1
ATOM 3677 N N . ASP A 1 450 ? -30.950 7.677 4.280 1.00 96.69 450 ASP A N 1
ATOM 3678 C CA . ASP A 1 450 ? -31.515 8.890 4.859 1.00 96.69 450 ASP A CA 1
ATOM 3679 C C . ASP A 1 450 ? -31.456 8.847 6.404 1.00 96.69 450 ASP A C 1
ATOM 3681 O O . ASP A 1 450 ? -32.004 7.934 7.018 1.00 96.69 450 ASP A O 1
ATOM 3685 N N . PRO A 1 451 ? -30.811 9.817 7.080 1.00 94.12 451 PRO A N 1
ATOM 3686 C CA . PRO A 1 451 ? -30.732 9.877 8.536 1.00 94.12 451 PRO A CA 1
ATOM 3687 C C . PRO A 1 451 ? -32.080 10.041 9.244 1.00 94.12 451 PRO A C 1
ATOM 3689 O O . PRO A 1 451 ? -32.143 9.807 10.451 1.00 94.12 451 PRO A O 1
ATOM 3692 N N . ALA A 1 452 ? -33.125 10.505 8.548 1.00 94.56 452 ALA A N 1
ATOM 3693 C CA . ALA A 1 452 ? -34.428 10.737 9.164 1.00 94.56 452 ALA A CA 1
ATOM 3694 C C . ALA A 1 452 ? -35.160 9.425 9.490 1.00 94.56 452 ALA A C 1
ATOM 3696 O O . ALA A 1 452 ? -35.782 9.313 10.549 1.00 94.56 452 ALA A O 1
ATOM 3697 N N . ASP A 1 453 ? -35.066 8.431 8.605 1.00 96.44 453 ASP A N 1
ATOM 3698 C CA . ASP A 1 453 ? -35.809 7.172 8.704 1.00 96.44 453 ASP A CA 1
ATOM 3699 C C . ASP A 1 453 ? -34.939 5.903 8.616 1.00 96.44 453 ASP A C 1
ATOM 3701 O O . ASP A 1 453 ? -35.448 4.808 8.867 1.00 96.44 453 ASP A O 1
ATOM 3705 N N . ASP A 1 454 ? -33.636 6.051 8.349 1.00 95.12 454 ASP A N 1
ATOM 3706 C CA . ASP A 1 454 ? -32.650 4.977 8.166 1.00 95.12 454 ASP A CA 1
ATOM 3707 C C . ASP A 1 454 ? -32.967 4.052 6.969 1.00 95.12 454 ASP A C 1
ATOM 3709 O O . ASP A 1 454 ? -32.494 2.914 6.903 1.00 95.12 454 ASP A O 1
ATOM 3713 N N . ASN A 1 455 ? -33.769 4.524 6.004 1.00 97.38 455 ASN A N 1
ATOM 3714 C CA . ASN A 1 455 ? -34.078 3.799 4.773 1.00 97.38 455 ASN A CA 1
ATOM 3715 C C . ASN A 1 455 ? -33.121 4.172 3.632 1.00 97.38 455 ASN A C 1
ATOM 3717 O O . ASN A 1 455 ? -32.500 5.235 3.610 1.00 97.38 455 ASN A O 1
ATOM 3721 N N . MET A 1 456 ? -33.003 3.266 2.656 1.00 97.31 456 MET A N 1
ATOM 3722 C CA . MET A 1 456 ? -32.186 3.466 1.460 1.00 97.31 456 MET A CA 1
ATOM 3723 C C . MET A 1 456 ? -33.041 3.903 0.276 1.00 97.31 456 MET A C 1
ATOM 3725 O O . MET A 1 456 ? -33.833 3.110 -0.230 1.00 97.31 456 MET A O 1
ATOM 3729 N N . TYR A 1 457 ? -32.793 5.107 -0.228 1.00 97.75 457 TYR A N 1
ATOM 3730 C CA . TYR A 1 457 ? -33.488 5.659 -1.388 1.00 97.75 457 TYR A CA 1
ATOM 3731 C C . TYR A 1 457 ? -32.549 5.759 -2.587 1.00 97.75 457 TYR A C 1
ATOM 3733 O O . TYR A 1 457 ? -31.388 6.154 -2.451 1.00 97.75 457 TYR A O 1
ATOM 3741 N N . SER A 1 458 ? -33.037 5.403 -3.773 1.00 97.56 458 SER A N 1
ATOM 3742 C CA . SER A 1 458 ? -32.435 5.859 -5.031 1.00 97.56 458 SER A CA 1
ATOM 3743 C C . SER A 1 458 ? -32.681 7.359 -5.233 1.00 97.56 458 SER A C 1
ATOM 3745 O O . SER A 1 458 ? -33.527 7.950 -4.566 1.00 97.56 458 SER A O 1
ATOM 3747 N N . LEU A 1 459 ? -31.945 7.990 -6.153 1.00 97.25 459 LEU A N 1
ATOM 3748 C CA . LEU A 1 459 ? -32.122 9.417 -6.460 1.00 97.25 459 LEU A CA 1
ATOM 3749 C C . LEU A 1 459 ? -33.578 9.757 -6.827 1.00 97.25 459 LEU A C 1
ATOM 3751 O O . LEU A 1 459 ? -34.092 10.789 -6.403 1.00 97.25 459 LEU A O 1
ATOM 3755 N N . GLU A 1 460 ? -34.228 8.886 -7.599 1.00 97.31 460 GLU A N 1
ATOM 3756 C CA . GLU A 1 460 ? -35.615 9.047 -8.047 1.00 97.31 460 GLU A CA 1
ATOM 3757 C C . GLU A 1 460 ? -36.590 8.931 -6.869 1.00 97.31 460 GLU A C 1
ATOM 3759 O O . GLU A 1 460 ? -37.359 9.859 -6.627 1.00 97.31 460 GLU A O 1
ATOM 3764 N N . GLU A 1 461 ? -36.475 7.861 -6.070 1.00 97.50 461 GLU A N 1
ATOM 3765 C CA . GLU A 1 461 ? -37.309 7.646 -4.874 1.00 97.50 461 GLU A CA 1
ATOM 3766 C C . GLU A 1 461 ? -37.127 8.779 -3.841 1.00 97.50 461 GLU A C 1
ATOM 3768 O O . GLU A 1 461 ? -38.080 9.202 -3.191 1.00 97.50 461 GLU A O 1
ATOM 3773 N N . PHE A 1 462 ? -35.910 9.317 -3.700 1.00 97.75 462 PHE A N 1
ATOM 3774 C CA . PHE A 1 462 ? -35.634 10.419 -2.776 1.00 97.75 462 PHE A CA 1
ATOM 3775 C C . PHE A 1 462 ? -36.276 11.737 -3.235 1.00 97.75 462 PHE A C 1
ATOM 3777 O O . PHE A 1 462 ? -36.784 12.494 -2.407 1.00 97.75 462 PHE A O 1
ATOM 3784 N N . CYS A 1 463 ? -36.272 12.016 -4.546 1.00 97.50 463 CYS A N 1
ATOM 3785 C CA . CYS A 1 463 ? -36.954 13.189 -5.103 1.00 97.50 463 CYS A CA 1
ATOM 3786 C C . CYS A 1 463 ? -38.481 13.064 -4.995 1.00 97.50 463 CYS A C 1
ATOM 3788 O O . CYS A 1 463 ? -39.159 14.070 -4.812 1.00 97.50 463 CYS A O 1
ATOM 3790 N N . GLU A 1 464 ? -39.026 11.848 -5.069 1.00 97.81 464 GLU A N 1
ATOM 3791 C CA . GLU A 1 464 ? -40.454 11.601 -4.845 1.00 97.81 464 GLU A CA 1
ATOM 3792 C C . GLU A 1 464 ? -40.849 11.844 -3.379 1.00 97.81 464 GLU A C 1
ATOM 3794 O O . GLU A 1 464 ? -41.846 12.513 -3.112 1.00 97.81 464 GLU A O 1
ATOM 3799 N N . ALA A 1 465 ? -40.035 11.376 -2.425 1.00 96.81 465 ALA A N 1
ATOM 3800 C CA . ALA A 1 465 ? -40.315 11.513 -0.994 1.00 96.81 465 ALA A CA 1
ATOM 3801 C C . ALA A 1 465 ? -40.141 12.948 -0.460 1.00 96.81 465 ALA A C 1
ATOM 3803 O O . ALA A 1 465 ? -40.936 13.407 0.360 1.00 96.81 465 ALA A O 1
ATOM 3804 N N . TYR A 1 466 ? -39.106 13.663 -0.913 1.00 96.19 466 TYR A N 1
ATOM 3805 C CA . TYR A 1 466 ? -38.707 14.970 -0.367 1.00 96.19 466 TYR A CA 1
ATOM 3806 C C . TYR A 1 466 ? -38.896 16.146 -1.338 1.00 96.19 466 TYR A C 1
ATOM 3808 O O . TYR A 1 466 ? -38.539 17.283 -1.013 1.00 96.19 466 TYR A O 1
ATOM 3816 N N . GLY A 1 467 ? -39.468 15.892 -2.517 1.00 96.38 467 GLY A N 1
ATOM 3817 C CA . GLY A 1 467 ? -39.599 16.855 -3.608 1.00 96.38 467 GLY A CA 1
ATOM 3818 C C . GLY A 1 467 ? -38.312 17.017 -4.428 1.00 96.38 467 GLY A C 1
ATOM 3819 O O . GLY A 1 467 ? -37.252 16.507 -4.077 1.00 96.38 467 GLY A O 1
ATOM 3820 N N . GLY A 1 468 ? -38.391 17.757 -5.536 1.00 96.56 468 GLY A N 1
ATOM 3821 C CA . GLY A 1 468 ? -37.257 18.029 -6.430 1.00 96.56 468 GLY A CA 1
ATOM 3822 C C . GLY A 1 468 ? -37.312 17.258 -7.750 1.00 96.56 468 GLY A C 1
ATOM 3823 O O . GLY A 1 468 ? -38.307 16.621 -8.082 1.00 96.56 468 GLY A O 1
ATOM 3824 N N . THR A 1 469 ? -36.242 17.359 -8.537 1.00 97.56 469 THR A N 1
ATOM 3825 C CA . THR A 1 469 ? -36.082 16.625 -9.806 1.00 97.56 469 THR A CA 1
ATOM 3826 C C . THR A 1 469 ? -34.719 15.938 -9.831 1.00 97.56 469 THR A C 1
ATOM 3828 O O . THR A 1 469 ? -33.808 16.403 -9.146 1.00 97.56 469 THR A O 1
ATOM 3831 N N . PRO A 1 470 ? -34.508 14.880 -10.634 1.00 96.06 470 PRO A N 1
ATOM 3832 C CA . PRO A 1 470 ? -33.194 14.240 -10.746 1.00 96.06 470 PRO A CA 1
ATOM 3833 C C . PRO A 1 470 ? -32.058 15.210 -11.126 1.00 96.06 470 PRO A C 1
ATOM 3835 O O . PRO A 1 470 ? -30.914 15.011 -10.723 1.00 96.06 470 PRO A O 1
ATOM 3838 N N . GLN A 1 471 ? -32.368 16.280 -11.868 1.00 96.75 471 GLN A N 1
ATOM 3839 C CA . GLN A 1 471 ? -31.437 17.355 -12.234 1.00 96.75 471 GLN A CA 1
ATOM 3840 C C . GLN A 1 471 ? -31.179 18.334 -11.076 1.00 96.75 471 GLN A C 1
ATOM 3842 O O . GLN A 1 471 ? -30.073 18.857 -10.942 1.00 96.75 471 GLN A O 1
ATOM 3847 N N . HIS A 1 472 ? -32.180 18.553 -10.220 1.00 96.38 472 HIS A N 1
ATOM 3848 C CA . HIS A 1 472 ? -32.113 19.424 -9.047 1.00 96.38 472 HIS A CA 1
ATOM 3849 C C . HIS A 1 472 ? -32.596 18.682 -7.791 1.00 96.38 472 HIS A C 1
ATOM 3851 O O . HIS A 1 472 ? -33.693 18.966 -7.292 1.00 96.38 472 HIS A O 1
ATOM 3857 N N . PRO A 1 473 ? -31.809 17.713 -7.282 1.00 96.88 473 PRO A N 1
ATOM 3858 C CA . PRO A 1 473 ? -32.202 16.969 -6.098 1.00 96.88 473 PRO A CA 1
ATOM 3859 C C . PRO A 1 473 ? -32.177 17.868 -4.858 1.00 96.88 473 PRO A C 1
ATOM 3861 O O . PRO A 1 473 ? -31.401 18.833 -4.810 1.00 96.88 473 PRO A O 1
ATOM 3864 N N . PRO A 1 474 ? -32.958 17.542 -3.814 1.00 96.88 474 PRO A N 1
ATOM 3865 C CA . PRO A 1 474 ? -32.922 18.278 -2.559 1.00 96.88 474 PRO A CA 1
ATOM 3866 C C . PRO A 1 474 ? -31.505 18.411 -2.001 1.00 96.88 474 PRO A C 1
ATOM 3868 O O . PRO A 1 474 ? -30.675 17.504 -2.102 1.00 96.88 474 PRO A O 1
ATOM 3871 N N . ARG A 1 475 ? -31.232 19.530 -1.322 1.00 96.56 475 ARG A N 1
ATOM 3872 C CA . ARG A 1 475 ? -29.921 19.807 -0.706 1.00 96.56 475 ARG A CA 1
ATOM 3873 C C . ARG A 1 475 ? -29.469 18.703 0.263 1.00 96.56 475 ARG A C 1
ATOM 3875 O O . ARG A 1 475 ? -28.273 18.457 0.392 1.00 96.56 475 ARG A O 1
ATOM 3882 N N . LEU A 1 476 ? -30.412 18.015 0.909 1.00 95.75 476 LEU A N 1
ATOM 3883 C CA . LEU A 1 476 ? -30.121 16.878 1.786 1.00 95.75 476 LEU A CA 1
ATOM 3884 C C . LEU A 1 476 ? -29.442 15.725 1.033 1.00 95.75 476 LEU A C 1
ATOM 3886 O O . LEU A 1 476 ? -28.474 15.164 1.543 1.00 95.75 476 LEU A O 1
ATOM 3890 N N . TRP A 1 477 ? -29.845 15.450 -0.214 1.00 96.50 477 TRP A N 1
ATOM 3891 C CA . TRP A 1 477 ? -29.215 14.419 -1.038 1.00 96.50 477 TRP A CA 1
ATOM 3892 C C . TRP A 1 477 ? -27.726 14.712 -1.227 1.00 96.50 477 TRP A C 1
ATOM 3894 O O . TRP A 1 477 ? -26.888 13.855 -0.959 1.00 96.50 477 TRP A O 1
ATOM 3904 N N . THR A 1 478 ? -27.360 15.935 -1.632 1.00 95.00 478 THR A N 1
ATOM 3905 C CA . THR A 1 478 ? -25.952 16.308 -1.881 1.00 95.00 478 THR A CA 1
ATOM 3906 C C . THR A 1 478 ? -25.080 16.257 -0.625 1.00 95.00 478 THR A C 1
ATOM 3908 O O . THR A 1 478 ? -23.915 15.866 -0.723 1.00 95.00 478 THR A O 1
ATOM 3911 N N . GLN A 1 479 ? -25.631 16.569 0.551 1.00 95.38 479 GLN A N 1
ATOM 3912 C CA . GLN A 1 479 ? -24.921 16.459 1.834 1.00 95.38 479 GLN A CA 1
ATOM 3913 C C . GLN A 1 479 ? -24.667 14.998 2.250 1.00 95.38 479 GLN A C 1
ATOM 3915 O O . GLN A 1 479 ? -23.633 14.686 2.844 1.00 95.38 479 GLN A O 1
ATOM 3920 N N . GLN A 1 480 ? -25.556 14.079 1.870 1.00 93.56 480 GLN A N 1
ATOM 3921 C CA . GLN A 1 480 ? -25.479 12.649 2.190 1.00 93.56 480 GLN A CA 1
ATOM 3922 C C . GLN A 1 480 ? -24.607 11.836 1.215 1.00 93.56 480 GLN A C 1
ATOM 3924 O O . GLN A 1 480 ? -24.664 10.613 1.185 1.00 93.56 480 GLN A O 1
ATOM 3929 N N . ARG A 1 481 ? -23.730 12.476 0.428 1.00 93.44 481 ARG A N 1
ATOM 3930 C CA . ARG A 1 481 ? -22.794 11.768 -0.476 1.00 93.44 481 ARG A CA 1
ATOM 3931 C C . ARG A 1 481 ? -21.928 10.707 0.215 1.00 93.44 481 ARG A C 1
ATOM 3933 O O . ARG A 1 481 ? -21.490 9.761 -0.429 1.00 93.44 481 ARG A O 1
ATOM 3940 N N . HIS A 1 482 ? -21.680 10.867 1.510 1.00 92.69 482 HIS A N 1
ATOM 3941 C CA . HIS A 1 482 ? -20.882 9.948 2.315 1.00 92.69 482 HIS A CA 1
ATOM 3942 C C . HIS A 1 482 ? -21.614 8.637 2.669 1.00 92.69 482 HIS A C 1
ATOM 3944 O O . HIS A 1 482 ? -20.960 7.700 3.119 1.00 92.69 482 HIS A O 1
ATOM 3950 N N . THR A 1 483 ? -22.932 8.542 2.446 1.00 94.88 483 THR A N 1
ATOM 3951 C CA . THR A 1 483 ? -23.741 7.326 2.674 1.00 94.88 483 THR A CA 1
ATOM 3952 C C . THR A 1 483 ? -24.124 6.606 1.372 1.00 94.88 483 THR A C 1
ATOM 3954 O O . THR A 1 483 ? -25.059 5.808 1.357 1.00 94.88 483 THR A O 1
ATOM 3957 N N . ALA A 1 484 ? -23.423 6.882 0.266 1.00 95.56 484 ALA A N 1
ATOM 3958 C CA . ALA A 1 484 ? -23.734 6.328 -1.049 1.00 95.56 484 ALA A CA 1
ATOM 3959 C C . ALA A 1 484 ? -23.281 4.869 -1.235 1.00 95.56 484 ALA A C 1
ATOM 3961 O O . ALA A 1 484 ? -22.120 4.521 -1.015 1.00 95.56 484 ALA A O 1
ATOM 3962 N N . PHE A 1 485 ? -24.196 4.036 -1.737 1.00 95.44 485 PHE A N 1
ATOM 3963 C CA . PHE A 1 485 ? -23.976 2.643 -2.121 1.00 95.44 485 PHE A CA 1
ATOM 3964 C C . PHE A 1 485 ? -24.383 2.422 -3.582 1.00 95.44 485 PHE A C 1
ATOM 3966 O O . PHE A 1 485 ? -25.424 2.900 -4.024 1.00 95.44 485 PHE A O 1
ATOM 3973 N N . PHE A 1 486 ? -23.584 1.665 -4.335 1.00 94.44 486 PHE A N 1
ATOM 3974 C CA . PHE A 1 486 ? -23.862 1.351 -5.739 1.00 94.44 486 PHE A CA 1
ATOM 3975 C C . PHE A 1 486 ? -24.314 -0.100 -5.888 1.00 94.44 486 PHE A C 1
ATOM 3977 O O . PHE A 1 486 ? -23.560 -1.019 -5.563 1.00 94.44 486 PHE A O 1
ATOM 3984 N N . PHE A 1 487 ? -25.508 -0.301 -6.438 1.00 90.50 487 PHE A N 1
ATOM 3985 C CA . PHE A 1 487 ? -26.059 -1.619 -6.749 1.00 90.50 487 PHE A CA 1
ATOM 3986 C C . PHE A 1 487 ? -26.032 -1.841 -8.255 1.00 90.50 487 PHE A C 1
ATOM 3988 O O . PHE A 1 487 ? -26.340 -0.931 -9.017 1.00 90.50 487 PHE A O 1
ATOM 3995 N N . ALA A 1 488 ? -25.637 -3.031 -8.701 1.00 88.81 488 ALA A N 1
ATOM 3996 C CA . ALA A 1 488 ? -25.850 -3.420 -10.090 1.00 88.81 488 ALA A CA 1
ATOM 3997 C C . ALA A 1 488 ? -27.333 -3.778 -10.255 1.00 88.81 488 ALA A C 1
ATOM 3999 O O . ALA A 1 488 ? -27.817 -4.611 -9.486 1.00 88.81 488 ALA A O 1
ATOM 4000 N N . ASN A 1 489 ? -28.023 -3.123 -11.194 1.00 71.88 489 ASN A N 1
ATOM 4001 C CA . ASN A 1 489 ? -29.375 -3.521 -11.598 1.00 71.88 489 ASN A CA 1
ATOM 4002 C C . ASN A 1 489 ? -29.366 -4.847 -12.355 1.00 71.88 489 ASN A C 1
ATOM 4004 O O . ASN A 1 489 ? -28.393 -5.073 -13.119 1.00 71.88 489 ASN A O 1
#